Protein AF-A0A959EEF2-F1 (afdb_monomer)

Mean predicted aligned error: 15.17 Å

Radius of gyration: 38.54 Å; Cα contacts (8 Å, |Δi|>4): 456; chains: 1; bounding box: 88×58×121 Å

Structure (mmCIF, N/CA/C/O backbone):
data_AF-A0A959EEF2-F1
#
_entry.id   AF-A0A959EEF2-F1
#
loop_
_atom_site.group_PDB
_atom_site.id
_atom_site.type_symbol
_atom_site.label_atom_id
_atom_site.label_alt_id
_atom_site.label_comp_id
_atom_site.label_asym_id
_atom_site.label_entity_id
_atom_site.label_seq_id
_atom_site.pdbx_PDB_ins_code
_atom_site.Cartn_x
_atom_site.Cartn_y
_atom_site.Cartn_z
_atom_site.occupancy
_atom_site.B_iso_or_equiv
_atom_site.auth_seq_id
_atom_site.auth_comp_id
_atom_site.auth_asym_id
_atom_site.auth_atom_id
_atom_site.pdbx_PDB_model_num
ATOM 1 N N . GLY A 1 1 ? -22.077 -22.371 -50.008 1.00 60.88 1 GLY A N 1
ATOM 2 C CA . GLY A 1 1 ? -22.916 -22.470 -51.221 1.00 60.88 1 GLY A CA 1
ATOM 3 C C . GLY A 1 1 ? -22.152 -22.876 -52.474 1.00 60.88 1 GLY A C 1
ATOM 4 O O . GLY A 1 1 ? -22.797 -23.132 -53.480 1.00 60.88 1 GLY A O 1
ATOM 5 N N . VAL A 1 2 ? -20.815 -22.947 -52.442 1.00 70.88 2 VAL A N 1
ATOM 6 C CA . VAL A 1 2 ? -20.023 -23.569 -53.513 1.00 70.88 2 VAL A CA 1
ATOM 7 C C . VAL A 1 2 ? -20.124 -25.086 -53.351 1.00 70.88 2 VAL A C 1
ATOM 9 O O . VAL A 1 2 ? -19.924 -25.575 -52.243 1.00 70.88 2 VAL A O 1
ATOM 12 N N . ALA A 1 3 ? -20.499 -25.801 -54.414 1.00 76.50 3 ALA A N 1
ATOM 13 C CA . ALA A 1 3 ? -20.701 -27.253 -54.378 1.00 76.50 3 ALA A CA 1
ATOM 14 C C . ALA A 1 3 ? -19.409 -28.039 -54.656 1.00 76.50 3 ALA A C 1
ATOM 16 O O . ALA A 1 3 ? -19.176 -29.060 -54.021 1.00 76.50 3 ALA A O 1
ATOM 17 N N . ALA A 1 4 ? -18.573 -27.555 -55.580 1.00 77.69 4 ALA A N 1
ATOM 18 C CA . ALA A 1 4 ? -17.275 -28.136 -55.911 1.00 77.69 4 ALA A CA 1
ATOM 19 C C . ALA A 1 4 ? -16.373 -27.088 -56.583 1.00 77.69 4 ALA A C 1
ATOM 21 O O . ALA A 1 4 ? -16.867 -26.209 -57.297 1.00 77.69 4 ALA A O 1
ATOM 22 N N . ILE A 1 5 ? -15.061 -27.202 -56.372 1.00 75.44 5 ILE A N 1
ATOM 23 C CA . ILE A 1 5 ? -14.026 -26.472 -57.115 1.00 75.44 5 ILE A CA 1
ATOM 24 C C . ILE A 1 5 ? -13.462 -27.458 -58.137 1.00 75.44 5 ILE A C 1
ATOM 26 O O . ILE A 1 5 ? -12.986 -28.518 -57.751 1.00 75.44 5 ILE A O 1
ATOM 30 N N . HIS A 1 6 ? -13.568 -27.135 -59.426 1.00 75.69 6 HIS A N 1
ATOM 31 C CA . HIS A 1 6 ? -13.198 -28.064 -60.500 1.00 75.69 6 HIS A CA 1
ATOM 32 C C . HIS A 1 6 ? -11.732 -27.921 -60.915 1.00 75.69 6 HIS A C 1
ATOM 34 O O . HIS A 1 6 ? -11.095 -28.910 -61.248 1.00 75.69 6 HIS A O 1
ATOM 40 N N . GLN A 1 7 ? -11.201 -26.698 -60.881 1.00 72.62 7 GLN A N 1
ATOM 41 C CA . GLN A 1 7 ? -9.802 -26.397 -61.158 1.00 72.62 7 GLN A CA 1
ATOM 42 C C . GLN A 1 7 ? -9.355 -25.267 -60.233 1.00 72.62 7 GLN A C 1
ATOM 44 O O . GLN A 1 7 ? -10.076 -24.280 -60.061 1.00 72.62 7 GLN A O 1
ATOM 49 N N . LEU A 1 8 ? -8.174 -25.414 -59.640 1.00 73.56 8 LEU A N 1
ATOM 50 C CA . LEU A 1 8 ? -7.497 -24.353 -58.904 1.00 73.56 8 LEU A CA 1
ATOM 51 C C . LEU A 1 8 ? -6.069 -24.272 -59.422 1.00 73.56 8 LEU A C 1
ATOM 53 O O . LEU A 1 8 ? -5.370 -25.280 -59.463 1.00 73.56 8 LEU A O 1
ATOM 57 N N . ARG A 1 9 ? -5.646 -23.070 -59.806 1.00 74.00 9 ARG A N 1
ATOM 58 C CA . ARG A 1 9 ? -4.276 -22.783 -60.214 1.00 74.00 9 ARG A CA 1
ATOM 59 C C . ARG A 1 9 ? -3.793 -21.562 -59.453 1.00 74.00 9 ARG A C 1
ATOM 61 O O . ARG A 1 9 ? -4.467 -20.534 -59.451 1.00 74.00 9 ARG A O 1
ATOM 68 N N . ILE A 1 10 ? -2.643 -21.683 -58.805 1.00 74.50 10 ILE A N 1
ATOM 69 C CA . ILE A 1 10 ? -2.003 -20.598 -58.066 1.00 74.50 10 ILE A CA 1
ATOM 70 C C . ILE A 1 10 ? -0.621 -20.390 -58.673 1.00 74.50 10 ILE A C 1
ATOM 72 O O . ILE A 1 10 ? 0.160 -21.329 -58.800 1.00 74.50 10 ILE A O 1
ATOM 76 N N . SER A 1 11 ? -0.320 -19.154 -59.049 1.00 72.44 11 SER A N 1
ATOM 77 C CA . SER A 1 11 ? 0.981 -18.754 -59.580 1.00 72.44 11 SER A CA 1
ATOM 78 C C . SER A 1 11 ? 1.457 -17.492 -58.881 1.00 72.44 11 SER A C 1
ATOM 80 O O . SER A 1 11 ? 0.662 -16.594 -58.598 1.00 72.44 11 SER A O 1
ATOM 82 N N . LEU A 1 12 ? 2.760 -17.399 -58.632 1.00 72.25 12 LEU A N 1
ATOM 83 C CA . LEU A 1 12 ? 3.377 -16.161 -58.167 1.00 72.25 12 LEU A CA 1
ATOM 84 C C . LEU A 1 12 ? 3.840 -15.332 -59.373 1.00 72.25 12 LEU A C 1
ATOM 86 O O . LEU A 1 12 ? 4.632 -15.836 -60.172 1.00 72.25 12 LEU A O 1
ATOM 90 N N . PRO A 1 13 ? 3.419 -14.061 -59.499 1.00 68.62 13 PRO A N 1
ATOM 91 C CA . PRO A 1 13 ? 3.919 -13.176 -60.547 1.00 68.62 13 PRO A CA 1
ATOM 92 C C . PRO A 1 13 ? 5.453 -13.093 -60.516 1.00 68.62 13 PRO A C 1
ATOM 94 O O . PRO A 1 13 ? 6.039 -12.742 -59.491 1.00 68.62 13 PRO A O 1
ATOM 97 N N . GLY A 1 14 ? 6.105 -13.433 -61.632 1.00 66.81 14 GLY A N 1
ATOM 98 C CA . GLY A 1 14 ? 7.570 -13.449 -61.748 1.00 66.81 14 GLY A CA 1
ATOM 99 C C . GLY A 1 14 ? 8.267 -14.715 -61.228 1.00 66.81 14 GLY A C 1
ATOM 100 O O . GLY A 1 14 ? 9.494 -14.755 -61.221 1.00 66.81 14 GLY A O 1
ATOM 101 N N . SER A 1 15 ? 7.520 -15.745 -60.817 1.00 66.94 15 SER A N 1
ATOM 102 C CA . SER A 1 15 ? 8.039 -17.081 -60.489 1.00 66.94 15 SER A CA 1
ATOM 103 C C . SER A 1 15 ? 7.581 -18.106 -61.526 1.00 66.94 15 SER A C 1
ATOM 105 O O . SER A 1 15 ? 6.491 -17.992 -62.081 1.00 66.94 15 SER A O 1
ATOM 107 N N . THR A 1 16 ? 8.391 -19.137 -61.763 1.00 65.50 16 THR A N 1
ATOM 108 C CA . THR A 1 16 ? 8.010 -20.307 -62.573 1.00 65.50 16 THR A CA 1
ATOM 109 C C . THR A 1 16 ? 7.205 -21.340 -61.780 1.00 65.50 16 THR A C 1
ATOM 111 O O . THR A 1 16 ? 6.731 -22.311 -62.363 1.00 65.50 16 THR A O 1
ATOM 114 N N . GLN A 1 17 ? 7.033 -21.145 -60.465 1.00 67.19 17 GLN A N 1
ATOM 115 C CA . GLN A 1 17 ? 6.229 -22.031 -59.624 1.00 67.19 17 GLN A CA 1
ATOM 116 C C . GLN A 1 17 ? 4.737 -21.853 -59.916 1.00 67.19 17 GLN A C 1
ATOM 118 O O . GLN A 1 17 ? 4.186 -20.752 -59.806 1.00 67.19 17 GLN A O 1
ATOM 123 N N . VAL A 1 18 ? 4.088 -22.965 -60.241 1.00 66.38 18 VAL A N 1
ATOM 124 C CA . VAL A 1 18 ? 2.646 -23.073 -60.431 1.00 66.38 18 VAL A CA 1
ATOM 125 C C . VAL A 1 18 ? 2.181 -24.261 -59.602 1.00 66.38 18 VAL A C 1
ATOM 127 O O . VAL A 1 18 ? 2.711 -25.353 -59.761 1.00 66.38 18 VAL A O 1
ATOM 130 N N . ALA A 1 19 ? 1.211 -24.036 -58.722 1.00 67.69 19 ALA A N 1
ATOM 131 C CA . ALA A 1 19 ? 0.516 -25.099 -58.006 1.00 67.69 19 ALA A CA 1
ATOM 132 C C . ALA A 1 19 ? -0.848 -25.321 -58.672 1.00 67.69 19 ALA A C 1
ATOM 134 O O . ALA A 1 19 ? -1.581 -24.347 -58.894 1.00 67.69 19 ALA A O 1
ATOM 135 N N . SER A 1 20 ? -1.191 -26.567 -59.009 1.00 66.50 20 SER A N 1
ATOM 136 C CA . SER A 1 20 ? -2.445 -26.900 -59.690 1.00 66.50 20 SER A CA 1
ATOM 137 C C . SER A 1 20 ? -3.093 -28.195 -59.183 1.00 66.50 20 SER A C 1
ATOM 139 O O . SER A 1 20 ? -2.475 -29.000 -58.493 1.00 66.50 20 SER A O 1
ATOM 141 N N . THR A 1 21 ? -4.373 -28.369 -59.518 1.00 63.94 21 THR A N 1
ATOM 142 C CA . THR A 1 21 ? -5.189 -29.559 -59.225 1.00 63.94 21 THR A CA 1
ATOM 143 C C . THR A 1 21 ? -4.923 -30.768 -60.133 1.00 63.94 21 THR A C 1
ATOM 145 O O . THR A 1 21 ? -5.570 -31.796 -59.935 1.00 63.94 21 THR A O 1
ATOM 148 N N . GLU A 1 22 ? -4.081 -30.656 -61.163 1.00 61.12 22 GLU A N 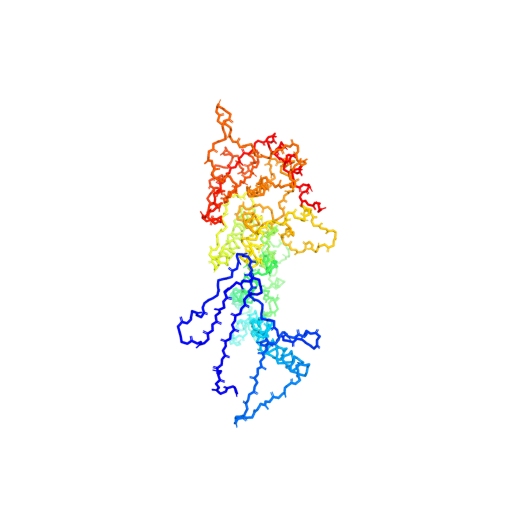1
ATOM 149 C CA . GLU A 1 22 ? -3.890 -31.727 -62.156 1.00 61.12 22 GLU A CA 1
ATOM 150 C C . GLU A 1 22 ? -3.030 -32.877 -61.588 1.00 61.12 22 GLU A C 1
ATOM 152 O O . GLU A 1 22 ? -2.150 -32.662 -60.751 1.00 61.12 22 GLU A O 1
ATOM 157 N N . GLU A 1 23 ? -3.329 -34.126 -61.975 1.00 48.38 23 GLU A N 1
ATOM 158 C CA . GLU A 1 23 ? -2.694 -35.330 -61.414 1.00 48.38 23 GLU A CA 1
ATOM 159 C C . GLU A 1 23 ? -1.160 -35.281 -61.546 1.00 48.38 23 GLU A C 1
ATOM 161 O O . GLU A 1 23 ? -0.615 -35.403 -62.640 1.00 48.38 23 GLU A O 1
ATOM 166 N N . GLY A 1 24 ? -0.463 -35.142 -60.410 1.00 57.06 24 GLY A N 1
ATOM 167 C CA . GLY A 1 24 ? 1.001 -35.209 -60.319 1.00 57.06 24 GLY A CA 1
ATOM 168 C C . GLY A 1 24 ? 1.717 -33.915 -59.910 1.00 57.06 24 GLY A C 1
ATOM 169 O O . GLY A 1 24 ? 2.924 -33.969 -59.680 1.00 57.06 24 GLY A O 1
ATOM 170 N N . GLU A 1 25 ? 1.022 -32.781 -59.764 1.00 58.56 25 GLU A N 1
ATOM 171 C CA . GLU A 1 25 ? 1.642 -31.514 -59.338 1.00 58.56 25 GLU A CA 1
ATOM 172 C C . GLU A 1 25 ? 1.496 -31.235 -57.828 1.00 58.56 25 GLU A C 1
ATOM 174 O O . GLU A 1 25 ? 0.505 -31.588 -57.183 1.00 58.56 25 GLU A O 1
ATOM 179 N N . ALA A 1 26 ? 2.519 -30.603 -57.240 1.00 60.41 26 ALA A N 1
ATOM 180 C CA . ALA A 1 26 ? 2.533 -30.226 -55.828 1.00 60.41 26 ALA A CA 1
ATOM 181 C C . ALA A 1 26 ? 1.641 -28.997 -55.572 1.00 60.41 26 ALA A C 1
ATOM 183 O O . ALA A 1 26 ? 1.705 -27.996 -56.281 1.00 60.41 26 ALA A O 1
ATOM 184 N N . TRP A 1 27 ? 0.846 -29.054 -54.503 1.00 72.75 27 TRP A N 1
ATOM 185 C CA . TRP A 1 27 ? -0.076 -27.990 -54.076 1.00 72.75 27 TRP A CA 1
ATOM 186 C C . TRP A 1 27 ? 0.579 -26.900 -53.216 1.00 72.75 27 TRP A C 1
ATOM 188 O O . TRP A 1 27 ? -0.100 -26.042 -52.650 1.00 72.75 27 TRP A O 1
ATOM 198 N N . GLU A 1 28 ? 1.900 -26.947 -53.092 1.00 71.31 28 GLU A N 1
ATOM 199 C CA . GLU A 1 28 ? 2.688 -26.072 -52.237 1.00 71.31 28 GLU A CA 1
ATOM 200 C C . GLU A 1 28 ? 3.399 -25.015 -53.077 1.00 71.31 28 GLU A C 1
ATOM 202 O O . GLU A 1 28 ? 3.905 -25.292 -54.163 1.00 71.31 28 GLU A O 1
ATOM 207 N N . LEU A 1 29 ? 3.447 -23.789 -52.560 1.00 75.00 29 LEU A N 1
ATOM 208 C CA . LEU A 1 29 ? 4.075 -22.664 -53.236 1.00 75.00 29 LEU A CA 1
ATOM 209 C C . LEU A 1 29 ? 4.989 -21.950 -52.241 1.00 75.00 29 LEU A C 1
ATOM 211 O O . LEU A 1 29 ? 4.533 -21.468 -51.202 1.00 75.00 29 LEU A O 1
ATOM 215 N N . ILE A 1 30 ? 6.289 -21.920 -52.536 1.00 77.56 30 ILE A N 1
ATOM 216 C CA . ILE A 1 30 ? 7.293 -21.356 -51.632 1.00 77.56 30 ILE A CA 1
ATOM 217 C C . ILE A 1 30 ? 7.343 -19.846 -51.852 1.00 77.56 30 ILE A C 1
ATOM 219 O O . ILE A 1 30 ? 7.677 -19.362 -52.937 1.00 77.56 30 ILE A O 1
ATOM 223 N N . LEU A 1 31 ? 6.999 -19.092 -50.809 1.00 79.44 31 LEU A N 1
ATOM 224 C CA . LEU A 1 31 ? 7.049 -17.635 -50.832 1.00 79.44 31 LEU A CA 1
ATOM 225 C C . LEU A 1 31 ? 8.488 -17.137 -50.623 1.00 79.44 31 LEU A C 1
ATOM 227 O O . LEU A 1 31 ? 9.221 -17.723 -49.829 1.00 79.44 31 LEU A O 1
ATOM 231 N N . PRO A 1 32 ? 8.894 -16.035 -51.278 1.00 79.56 32 PRO A N 1
ATOM 232 C CA . PRO A 1 32 ? 10.155 -15.369 -50.965 1.00 79.56 32 PRO A CA 1
ATOM 233 C C . PRO A 1 32 ? 10.188 -14.851 -49.519 1.00 79.56 32 PRO A C 1
ATOM 235 O O . PRO A 1 32 ? 9.172 -14.361 -49.017 1.00 79.56 32 PRO A O 1
ATOM 238 N N . ASP A 1 33 ? 11.365 -14.881 -48.891 1.00 79.81 33 ASP A N 1
ATOM 239 C CA . ASP A 1 33 ? 11.569 -14.390 -47.523 1.00 79.81 33 ASP A CA 1
ATOM 240 C C . ASP A 1 33 ? 11.050 -12.955 -47.330 1.00 79.81 33 ASP A C 1
ATOM 242 O O . ASP A 1 33 ? 11.251 -12.066 -48.162 1.00 79.81 33 ASP A O 1
ATOM 246 N N . GLY A 1 34 ? 10.361 -12.726 -46.208 1.00 80.81 34 GLY A N 1
ATOM 247 C CA . GLY A 1 34 ? 9.812 -11.417 -45.842 1.00 80.81 34 GLY A CA 1
ATOM 248 C C . GLY A 1 34 ? 8.557 -10.993 -46.614 1.00 80.81 34 GLY A C 1
ATOM 249 O O . GLY A 1 34 ? 8.083 -9.874 -46.413 1.00 80.81 34 GLY A O 1
ATOM 250 N N . LYS A 1 35 ? 7.990 -11.851 -47.474 1.00 79.88 35 LYS A N 1
ATOM 251 C CA . LYS A 1 35 ? 6.722 -11.579 -48.167 1.00 79.88 35 LYS A CA 1
ATOM 252 C C . LYS A 1 35 ? 5.561 -12.357 -47.552 1.00 79.88 35 LYS A C 1
ATOM 254 O O . LYS A 1 35 ? 5.672 -13.543 -47.265 1.00 79.88 35 LYS A O 1
ATOM 259 N N . ALA A 1 36 ? 4.420 -11.685 -47.405 1.00 78.56 36 ALA A N 1
ATOM 260 C CA . ALA A 1 36 ? 3.152 -12.306 -47.037 1.00 78.56 36 ALA A CA 1
ATOM 261 C C . ALA A 1 36 ? 2.268 -12.463 -48.287 1.00 78.56 36 ALA A C 1
ATOM 263 O O . ALA A 1 36 ? 2.241 -11.557 -49.127 1.00 78.56 36 ALA A O 1
ATOM 264 N N . PRO A 1 37 ? 1.537 -13.580 -48.433 1.00 77.31 37 PRO A N 1
ATOM 265 C CA . PRO A 1 37 ? 0.639 -13.761 -49.559 1.00 77.31 37 PRO A CA 1
ATOM 266 C C . PRO A 1 37 ? -0.558 -12.818 -49.404 1.00 77.31 37 PRO A C 1
ATOM 268 O O . PRO A 1 37 ? -1.212 -12.786 -48.361 1.00 77.31 37 PRO A O 1
ATOM 271 N N . VAL A 1 38 ? -0.865 -12.061 -50.455 1.00 71.88 38 VAL A N 1
ATOM 272 C CA . VAL A 1 38 ? -2.076 -11.239 -50.529 1.00 71.88 38 VAL A CA 1
ATOM 273 C C . VAL A 1 38 ? -2.922 -11.768 -51.673 1.00 71.88 38 VAL A C 1
ATOM 275 O O . VAL A 1 38 ? -2.475 -11.800 -52.818 1.00 71.88 38 VAL A O 1
ATOM 278 N N . LEU A 1 39 ? -4.148 -12.191 -51.365 1.00 68.75 39 LEU A N 1
ATOM 279 C CA . LEU A 1 39 ? -5.101 -12.594 -52.391 1.00 68.75 39 LEU A CA 1
ATOM 280 C C . LEU A 1 39 ? -5.558 -11.351 -53.160 1.00 68.75 39 LEU A C 1
ATOM 282 O O . LEU A 1 39 ? -6.250 -10.493 -52.609 1.00 68.75 39 LEU A O 1
ATOM 286 N N . ILE A 1 40 ? -5.189 -11.267 -54.435 1.00 66.62 40 ILE A N 1
ATOM 287 C CA . ILE A 1 40 ? -5.683 -10.225 -55.332 1.00 66.62 40 ILE A CA 1
ATOM 288 C C . ILE A 1 40 ? -7.064 -10.658 -55.823 1.00 66.62 40 ILE A C 1
ATOM 290 O O . ILE A 1 40 ? -7.200 -11.642 -56.546 1.00 66.62 40 ILE A O 1
ATOM 294 N N . VAL A 1 41 ? -8.101 -9.929 -55.411 1.00 62.56 41 VAL A N 1
ATOM 295 C CA . VAL A 1 41 ? -9.453 -10.089 -55.962 1.00 62.56 41 VAL A CA 1
ATOM 296 C C . VAL A 1 41 ? -9.582 -9.136 -57.158 1.00 62.56 41 VAL A C 1
ATOM 298 O O . VAL A 1 41 ? -9.162 -7.984 -57.030 1.00 62.56 41 VAL A O 1
ATOM 301 N N . PRO A 1 42 ? -10.137 -9.561 -58.309 1.00 59.97 42 PRO A N 1
ATOM 302 C CA . PRO A 1 42 ? -10.236 -8.704 -59.488 1.00 59.97 42 PRO A CA 1
ATOM 303 C C . PRO A 1 42 ? -11.037 -7.434 -59.179 1.00 59.97 42 PRO A C 1
ATOM 305 O O . PRO A 1 42 ? -12.216 -7.508 -58.832 1.00 59.97 42 PRO A O 1
ATOM 308 N N . GLY A 1 43 ? -10.396 -6.269 -59.281 1.00 54.84 43 GLY A N 1
ATOM 309 C CA . GLY A 1 43 ? -11.058 -4.968 -59.172 1.00 54.84 43 GLY A CA 1
ATOM 310 C C . GLY A 1 43 ? -11.683 -4.531 -60.504 1.00 54.84 43 GLY A C 1
ATOM 311 O O . GLY A 1 43 ? -11.264 -5.008 -61.556 1.00 54.84 43 GLY A O 1
ATOM 312 N N . PRO A 1 44 ? -12.628 -3.573 -60.506 1.00 49.06 44 PRO A N 1
ATOM 313 C CA . PRO A 1 44 ? -13.281 -3.086 -61.728 1.00 49.06 44 PRO A CA 1
ATOM 314 C C . PRO A 1 44 ? -12.329 -2.434 -62.749 1.00 49.06 44 PRO A C 1
ATOM 316 O O . PRO A 1 44 ? -12.711 -2.269 -63.902 1.00 49.06 44 PRO A O 1
ATOM 319 N N . SER A 1 45 ? -11.099 -2.083 -62.350 1.00 45.75 45 SER A N 1
ATOM 320 C CA . SER A 1 45 ? -10.082 -1.469 -63.219 1.00 45.75 45 SER A CA 1
ATOM 321 C C . SER A 1 45 ? -8.864 -2.365 -63.497 1.00 45.75 45 SER A C 1
ATOM 323 O O . SER A 1 45 ? -7.940 -1.926 -64.178 1.00 45.75 45 SER A O 1
ATOM 325 N N . ALA A 1 46 ? -8.830 -3.597 -62.978 1.00 51.34 46 ALA A N 1
ATOM 326 C CA . ALA A 1 46 ? -7.759 -4.548 -63.261 1.00 51.34 46 ALA A CA 1
ATOM 327 C C . ALA A 1 46 ? -8.232 -5.500 -64.365 1.00 51.34 46 ALA A C 1
ATOM 329 O O . ALA A 1 46 ? -9.017 -6.412 -64.111 1.00 51.34 46 ALA A O 1
ATOM 330 N N . ALA A 1 47 ? -7.787 -5.267 -65.602 1.00 50.16 47 ALA A N 1
ATOM 331 C CA . ALA A 1 47 ? -7.966 -6.238 -66.672 1.00 50.16 47 ALA A CA 1
ATOM 332 C C . ALA A 1 47 ? -7.140 -7.483 -66.321 1.00 50.16 47 ALA A C 1
ATOM 334 O O . ALA A 1 47 ? -5.913 -7.446 -66.349 1.00 50.16 47 ALA A O 1
ATOM 335 N N . LEU A 1 48 ? -7.822 -8.555 -65.924 1.00 56.19 48 LEU A N 1
ATOM 336 C CA . LEU A 1 48 ? -7.207 -9.860 -65.709 1.00 56.19 48 LEU A CA 1
ATOM 337 C C . LEU A 1 48 ? -6.622 -10.379 -67.027 1.00 56.19 48 LEU A C 1
ATOM 339 O O . LEU A 1 48 ? -7.251 -10.224 -68.080 1.00 56.19 48 LEU A O 1
ATOM 343 N N . ALA A 1 49 ? -5.453 -11.020 -66.983 1.00 56.31 49 ALA A N 1
ATOM 344 C CA . ALA A 1 49 ? -4.955 -11.739 -68.149 1.00 56.31 49 ALA A CA 1
ATOM 345 C C . ALA A 1 49 ? -5.877 -12.941 -68.476 1.00 56.31 49 ALA A C 1
ATOM 347 O O . ALA A 1 49 ? -6.569 -13.454 -67.590 1.00 56.31 49 ALA A O 1
ATOM 348 N N . PRO A 1 50 ? -5.914 -13.434 -69.730 1.00 51.16 50 PRO A N 1
ATOM 349 C CA . PRO A 1 50 ? -6.675 -14.632 -70.081 1.00 51.16 50 PRO A CA 1
ATOM 350 C C . PRO A 1 50 ? -6.229 -15.828 -69.222 1.00 51.16 50 PRO A C 1
ATOM 352 O O . PRO A 1 50 ? -5.091 -16.276 -69.327 1.00 51.16 50 PRO A O 1
ATOM 355 N N . GLY A 1 51 ? -7.121 -16.333 -68.364 1.00 58.34 51 GLY A N 1
ATOM 356 C CA . GLY A 1 51 ? -6.831 -17.420 -67.415 1.00 58.34 51 GLY A CA 1
ATOM 357 C C . GLY A 1 51 ? -6.662 -16.981 -65.955 1.00 58.34 51 GLY A C 1
ATOM 358 O O . GLY A 1 51 ? -6.629 -17.835 -65.074 1.00 58.34 51 GLY A O 1
ATOM 359 N N . GLU A 1 52 ? -6.628 -15.677 -65.674 1.00 62.31 52 GLU A N 1
ATOM 360 C CA . GLU A 1 52 ? -6.663 -15.131 -64.317 1.00 62.31 52 GLU A CA 1
ATOM 361 C C . GLU A 1 52 ? -8.110 -14.758 -63.957 1.00 62.31 52 GLU A C 1
ATOM 363 O O . GLU A 1 52 ? -8.751 -13.967 -64.641 1.00 62.31 52 GLU A O 1
ATOM 368 N N . GLY A 1 53 ? -8.672 -15.345 -62.898 1.00 65.81 53 GLY A N 1
ATOM 369 C CA . GLY A 1 53 ? -10.021 -15.015 -62.424 1.00 65.81 53 GLY A CA 1
ATOM 370 C C . GLY A 1 53 ? -10.833 -16.223 -61.967 1.00 65.81 53 GLY A C 1
ATOM 371 O O . GLY A 1 53 ? -10.383 -17.363 -62.015 1.00 65.81 53 GLY A O 1
ATOM 372 N N . VAL A 1 54 ? -12.056 -15.965 -61.500 1.00 72.12 54 VAL A N 1
ATOM 373 C CA . VAL A 1 54 ? -12.980 -17.013 -61.045 1.00 72.12 54 VAL A CA 1
ATOM 374 C C . VAL A 1 54 ? -14.058 -17.224 -62.102 1.00 72.12 54 VAL A C 1
ATOM 376 O O . VAL A 1 54 ? -14.870 -16.332 -62.349 1.00 72.12 54 VAL A O 1
ATOM 379 N N . ALA A 1 55 ? -14.090 -18.415 -62.698 1.00 73.00 55 ALA A N 1
ATOM 380 C CA . ALA A 1 55 ? -15.179 -18.852 -63.564 1.00 73.00 55 ALA A CA 1
ATOM 381 C C . ALA A 1 55 ? -16.198 -19.651 -62.744 1.00 73.00 55 ALA A C 1
ATOM 383 O O . ALA A 1 55 ? -15.853 -20.623 -62.073 1.00 73.00 55 ALA A O 1
ATOM 384 N N . LEU A 1 56 ? -17.464 -19.239 -62.788 1.00 74.69 56 LEU A N 1
ATOM 385 C CA . LEU A 1 56 ? -18.546 -19.900 -62.065 1.00 74.69 56 LEU A CA 1
ATOM 386 C C . LEU A 1 56 ? -19.479 -20.586 -63.056 1.00 74.69 56 LEU A C 1
ATOM 388 O O . LEU A 1 56 ? -19.822 -20.020 -64.091 1.00 74.69 56 LEU A O 1
ATOM 392 N N . SER A 1 57 ? -19.931 -21.790 -62.719 1.00 77.62 57 SER A N 1
ATOM 393 C CA . SER A 1 57 ? -20.968 -22.490 -63.470 1.00 77.62 57 SER A CA 1
ATOM 394 C C . SER A 1 57 ? -22.058 -23.004 -62.536 1.00 77.62 57 SER A C 1
ATOM 396 O O . SER A 1 57 ? -21.816 -23.339 -61.374 1.00 77.62 57 SER A O 1
ATOM 398 N N . LYS A 1 58 ? -23.297 -23.050 -63.029 1.00 79.81 58 LYS A N 1
ATOM 399 C CA . LYS A 1 58 ? -24.438 -23.618 -62.301 1.00 79.81 58 LYS A CA 1
ATOM 400 C C . LYS A 1 58 ? -25.177 -24.574 -63.225 1.00 79.81 58 LYS A C 1
ATOM 402 O O . LYS A 1 58 ? -25.715 -24.151 -64.241 1.00 79.81 58 LYS A O 1
ATOM 407 N N . LYS A 1 59 ? -25.205 -25.865 -62.866 1.00 81.69 59 LYS A N 1
ATOM 408 C CA . LYS A 1 59 ? -25.787 -26.946 -63.691 1.00 81.69 59 LYS A CA 1
ATOM 409 C C . LYS A 1 59 ? -25.210 -26.989 -65.121 1.00 81.69 59 LYS A C 1
ATOM 411 O O . LYS A 1 59 ? -25.951 -27.143 -66.081 1.00 81.69 59 LYS A O 1
ATOM 416 N N . GLY A 1 60 ? -23.895 -26.803 -65.253 1.00 75.31 60 GLY A N 1
ATOM 417 C CA . GLY A 1 60 ? -23.192 -26.844 -66.542 1.00 75.31 60 GLY A CA 1
ATOM 418 C C . GLY A 1 60 ? -23.251 -25.557 -67.374 1.00 75.31 60 GLY A C 1
ATOM 419 O O . GLY A 1 60 ? -22.566 -25.478 -68.385 1.00 75.31 60 GLY A O 1
ATOM 420 N N . LEU A 1 61 ? -24.005 -24.534 -66.952 1.00 78.56 61 LEU A N 1
ATOM 421 C CA . LEU A 1 61 ? -24.062 -23.242 -67.646 1.00 78.56 61 LEU A CA 1
ATOM 422 C C . LEU A 1 61 ? -23.091 -22.229 -67.019 1.00 78.56 61 LEU A C 1
ATOM 424 O O . LEU A 1 61 ? -23.086 -22.111 -65.786 1.00 78.56 61 LEU A O 1
ATOM 428 N N . PRO A 1 62 ? -22.300 -21.488 -67.821 1.00 78.75 62 PRO A N 1
ATOM 429 C CA . PRO A 1 62 ? -21.421 -20.438 -67.316 1.00 78.75 62 PRO A CA 1
ATOM 430 C C . PRO A 1 62 ? -22.240 -19.272 -66.749 1.00 78.75 62 PRO A C 1
ATOM 432 O O . PRO A 1 62 ? -23.244 -18.852 -67.324 1.00 78.75 62 PRO A O 1
ATOM 435 N N . VAL A 1 63 ? -21.809 -18.746 -65.604 1.00 78.56 63 VAL A N 1
ATOM 436 C CA . VAL A 1 63 ? -22.430 -17.613 -64.914 1.00 78.56 63 VAL A CA 1
ATOM 437 C C . VAL A 1 63 ? -21.449 -16.448 -64.915 1.00 78.56 63 VAL A C 1
ATOM 439 O O . VAL A 1 63 ? -20.390 -16.517 -64.294 1.00 78.56 63 VAL A O 1
ATOM 442 N N . HIS A 1 64 ? -21.824 -15.358 -65.582 1.00 74.88 64 HIS A N 1
ATOM 443 C CA . HIS A 1 64 ? -21.079 -14.104 -65.523 1.00 74.88 64 HIS A CA 1
ATOM 444 C C . HIS A 1 64 ? -21.486 -13.302 -64.287 1.00 74.88 64 HIS A C 1
ATOM 446 O O . HIS A 1 64 ? -22.672 -13.128 -64.006 1.00 74.88 64 HIS A O 1
ATOM 452 N N . VAL A 1 65 ? -20.493 -12.804 -63.551 1.00 70.75 65 VAL A N 1
ATOM 453 C CA . VAL A 1 65 ? -20.691 -12.019 -62.331 1.00 70.75 65 VAL A CA 1
ATOM 454 C C . VAL A 1 65 ? -20.062 -10.644 -62.505 1.00 70.75 65 VAL A C 1
ATOM 456 O O . VAL A 1 65 ? -18.944 -10.523 -63.000 1.00 70.75 65 VAL A O 1
ATOM 459 N N . SER A 1 66 ? -20.774 -9.602 -62.073 1.00 76.38 66 SER A N 1
ATOM 460 C CA . SER A 1 66 ? -20.197 -8.264 -61.957 1.00 76.38 66 SER A CA 1
ATOM 461 C C . SER A 1 66 ? -19.300 -8.192 -60.718 1.00 76.38 66 SER A C 1
ATOM 463 O O . SER A 1 66 ? -19.759 -8.330 -59.576 1.00 76.38 66 SER A O 1
ATOM 465 N N . TRP A 1 67 ? -18.001 -7.984 -60.939 1.00 73.12 67 TRP A N 1
ATOM 466 C CA . TRP A 1 67 ? -17.006 -7.895 -59.867 1.00 73.12 67 TRP A CA 1
ATOM 467 C C . TRP A 1 67 ? -17.208 -6.671 -58.974 1.00 73.12 67 TRP A C 1
ATOM 469 O O . TRP A 1 67 ? -17.042 -6.785 -57.764 1.00 73.12 67 TRP A O 1
ATOM 479 N N . ALA A 1 68 ? -17.667 -5.545 -59.531 1.00 73.19 68 ALA A N 1
ATOM 480 C CA . ALA A 1 68 ? -17.949 -4.329 -58.767 1.00 73.19 68 ALA A CA 1
ATOM 481 C C . ALA A 1 68 ? -18.994 -4.580 -57.665 1.00 73.19 68 ALA A C 1
ATOM 483 O O . ALA A 1 68 ? -18.728 -4.365 -56.485 1.00 73.19 68 ALA A O 1
ATOM 484 N N . THR A 1 69 ? -20.143 -5.157 -58.030 1.00 78.19 69 THR A N 1
ATOM 485 C CA . THR A 1 69 ? -21.213 -5.475 -57.069 1.00 78.19 69 THR A CA 1
ATOM 486 C C . THR A 1 69 ? -20.812 -6.575 -56.087 1.00 78.19 69 THR A C 1
ATOM 488 O O . THR A 1 69 ? -21.283 -6.612 -54.951 1.00 78.19 69 THR A O 1
ATOM 491 N N . THR A 1 70 ? -19.941 -7.494 -56.512 1.00 79.38 70 THR A N 1
ATOM 492 C CA . THR A 1 70 ? -19.470 -8.600 -55.666 1.00 79.38 70 THR A CA 1
ATOM 493 C C . THR A 1 70 ? -18.500 -8.111 -54.600 1.00 79.38 70 THR A C 1
ATOM 495 O O . THR A 1 70 ? -18.608 -8.529 -53.450 1.00 79.38 70 THR A O 1
ATOM 498 N N . LEU A 1 71 ? -17.593 -7.200 -54.957 1.00 78.38 71 LEU A N 1
ATOM 499 C CA . LEU A 1 71 ? -16.669 -6.566 -54.021 1.00 78.38 71 LEU A CA 1
ATOM 500 C C . LEU A 1 71 ? -17.407 -5.707 -52.995 1.00 78.38 71 LEU A C 1
ATOM 502 O O . LEU A 1 71 ? -17.146 -5.845 -51.804 1.00 78.38 71 LEU A O 1
ATOM 506 N N . GLU A 1 72 ? -18.396 -4.916 -53.419 1.00 82.31 72 GLU A N 1
ATOM 507 C CA . GLU A 1 72 ? -19.248 -4.168 -52.486 1.00 82.31 72 GLU A CA 1
ATOM 508 C C . GLU A 1 72 ? -19.965 -5.097 -51.501 1.00 82.31 72 GLU A C 1
ATOM 510 O O . GLU A 1 72 ? -19.991 -4.844 -50.294 1.00 82.31 72 GLU A O 1
ATOM 515 N N . LYS A 1 73 ? -20.519 -6.212 -51.996 1.00 84.56 73 LYS A N 1
ATOM 516 C CA . LYS A 1 73 ? -21.177 -7.208 -51.144 1.00 84.56 73 LYS A CA 1
ATOM 517 C C . LYS A 1 73 ? -20.189 -7.878 -50.188 1.00 84.56 73 LYS A C 1
ATOM 519 O O . LYS A 1 73 ? -20.530 -8.099 -49.027 1.00 84.56 73 LYS A O 1
ATOM 524 N N . LEU A 1 74 ? -18.981 -8.196 -50.652 1.00 83.12 74 LEU A N 1
ATOM 525 C CA . LEU A 1 74 ? -17.921 -8.777 -49.832 1.00 83.12 74 LEU A CA 1
ATOM 526 C C . LEU A 1 74 ? -17.491 -7.814 -48.723 1.00 83.12 74 LEU A C 1
ATOM 528 O O . LEU A 1 74 ? -17.364 -8.239 -47.579 1.00 83.12 74 LEU A O 1
ATOM 532 N N . ASP A 1 75 ? -17.322 -6.530 -49.027 1.00 82.75 75 ASP A N 1
ATOM 533 C CA . ASP A 1 75 ? -16.972 -5.513 -48.035 1.00 82.75 75 ASP A CA 1
ATOM 534 C C . ASP A 1 75 ? -18.085 -5.314 -47.007 1.00 82.75 75 ASP A C 1
ATOM 536 O O . ASP A 1 75 ? -17.809 -5.215 -45.811 1.00 82.75 75 ASP A O 1
ATOM 540 N N . GLN A 1 76 ? -19.351 -5.323 -47.435 1.00 87.50 76 GLN A N 1
ATOM 541 C CA . GLN A 1 76 ? -20.492 -5.324 -46.516 1.00 87.50 76 GLN A CA 1
ATOM 542 C C . GLN A 1 76 ? -20.473 -6.545 -45.589 1.00 87.50 76 GLN A C 1
ATOM 544 O O . GLN A 1 76 ? -20.667 -6.396 -44.384 1.00 87.50 76 GLN A O 1
ATOM 549 N N . LEU A 1 77 ? -20.211 -7.741 -46.127 1.00 87.19 77 LEU A N 1
ATOM 550 C CA . LEU A 1 77 ? -20.125 -8.969 -45.336 1.00 87.19 77 LEU A CA 1
ATOM 551 C C . LEU A 1 77 ? -18.937 -8.947 -44.373 1.00 87.19 77 LEU A C 1
ATOM 553 O O . LEU A 1 77 ? -19.125 -9.277 -43.210 1.00 87.19 77 LEU A O 1
ATOM 557 N N . LYS A 1 78 ? -17.758 -8.487 -44.806 1.00 83.25 78 LYS A N 1
ATOM 558 C CA . LYS A 1 78 ? -16.581 -8.311 -43.940 1.00 83.25 78 LYS A CA 1
ATOM 559 C C . LYS A 1 78 ? -16.839 -7.306 -42.825 1.00 83.25 78 LYS A C 1
ATOM 561 O O . LYS A 1 78 ? -16.407 -7.529 -41.702 1.00 83.25 78 LYS A O 1
ATOM 566 N N . ARG A 1 79 ? -17.540 -6.201 -43.105 1.00 82.19 79 ARG A N 1
ATOM 567 C CA . ARG A 1 79 ? -17.943 -5.222 -42.079 1.00 82.19 79 ARG A CA 1
ATOM 568 C C . ARG A 1 79 ? -18.922 -5.840 -41.089 1.00 82.19 79 ARG A C 1
ATOM 570 O O . ARG A 1 79 ? -18.691 -5.740 -39.894 1.00 82.19 79 ARG A O 1
ATOM 577 N N . ALA A 1 80 ? -19.955 -6.526 -41.574 1.00 84.31 80 ALA A N 1
ATOM 578 C CA . ALA A 1 80 ? -20.933 -7.199 -40.723 1.00 84.31 80 ALA A CA 1
ATOM 579 C C . ALA A 1 80 ? -20.302 -8.326 -39.889 1.00 84.31 80 ALA A C 1
ATOM 581 O O . ALA A 1 80 ? -20.646 -8.501 -38.725 1.00 84.31 80 ALA A O 1
ATOM 582 N N . GLU A 1 81 ? -19.370 -9.085 -40.464 1.00 80.75 81 GLU A N 1
ATOM 583 C CA . GLU A 1 81 ? -18.608 -10.106 -39.756 1.00 80.75 81 GLU A CA 1
ATOM 584 C C . GLU A 1 81 ? -17.685 -9.470 -38.727 1.00 80.75 81 GLU A C 1
ATOM 586 O O . GLU A 1 81 ? -17.787 -9.842 -37.573 1.00 80.75 81 GLU A O 1
ATOM 591 N N . ASN A 1 82 ? -16.897 -8.452 -39.081 1.00 75.06 82 ASN A N 1
ATOM 592 C CA . ASN A 1 82 ? -16.079 -7.701 -38.126 1.00 75.06 82 ASN A CA 1
ATOM 593 C C . ASN A 1 82 ? -16.908 -7.033 -37.026 1.00 75.06 82 ASN A C 1
ATOM 595 O O . ASN A 1 82 ? -16.395 -6.839 -35.937 1.00 75.06 82 ASN A O 1
ATOM 599 N N . GLU A 1 83 ? -18.162 -6.656 -37.261 1.00 74.12 83 GLU A N 1
ATOM 600 C CA . GLU A 1 83 ? -19.046 -6.179 -36.193 1.00 74.12 83 GLU A CA 1
ATOM 601 C C . GLU A 1 83 ? -19.573 -7.311 -35.305 1.00 74.12 83 GLU A C 1
ATOM 603 O O . GLU A 1 83 ? -19.772 -7.094 -34.113 1.00 74.12 83 GLU A O 1
ATOM 608 N N . ARG A 1 84 ? -19.745 -8.522 -35.849 1.00 70.75 84 ARG A N 1
ATOM 609 C CA . ARG A 1 84 ? -20.108 -9.732 -35.088 1.00 70.75 84 ARG A CA 1
ATOM 610 C C . ARG A 1 84 ? -18.929 -10.341 -34.321 1.00 70.75 84 ARG A C 1
ATOM 612 O O . AR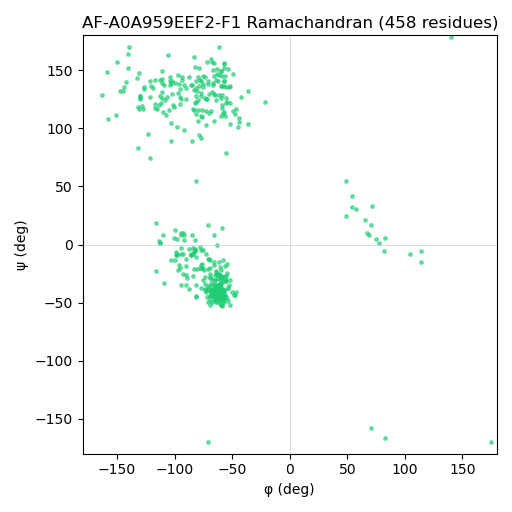G A 1 84 ? -19.136 -10.876 -33.238 1.00 70.75 84 ARG A O 1
ATOM 619 N N . THR A 1 85 ? -17.730 -10.322 -34.906 1.00 63.09 85 THR A N 1
ATOM 620 C CA . THR A 1 85 ? -16.491 -10.934 -34.394 1.00 63.09 85 THR A CA 1
ATOM 621 C C . THR A 1 85 ? -15.569 -9.944 -33.723 1.00 63.09 85 THR A C 1
ATOM 623 O O . THR A 1 85 ? -14.686 -10.387 -32.989 1.00 63.09 85 THR A O 1
ATOM 626 N N . LYS A 1 86 ? -15.780 -8.624 -33.880 1.00 54.28 86 LYS A N 1
ATOM 627 C CA . LYS A 1 86 ? -15.377 -7.695 -32.829 1.00 54.28 86 LYS A CA 1
ATOM 628 C C . LYS A 1 86 ? -15.964 -8.319 -31.577 1.00 54.28 86 LYS A C 1
ATOM 630 O O . LYS A 1 86 ? -17.193 -8.386 -31.481 1.00 54.28 86 LYS A O 1
ATOM 635 N N . PRO A 1 87 ? -15.142 -8.768 -30.612 1.00 50.44 87 PRO A N 1
ATOM 636 C CA . PRO A 1 87 ? -15.684 -8.825 -29.284 1.00 50.44 87 PRO A CA 1
ATOM 637 C C . PRO A 1 87 ? -16.239 -7.418 -29.119 1.00 50.44 87 PRO A C 1
ATOM 639 O O . PRO A 1 87 ? -15.509 -6.435 -29.303 1.00 50.44 87 PRO A O 1
ATOM 642 N N . GLN A 1 88 ? -17.542 -7.288 -28.857 1.00 49.22 88 GLN A N 1
ATOM 643 C CA . GLN A 1 88 ? -17.932 -6.175 -28.026 1.00 49.22 88 GLN A CA 1
ATOM 644 C C . GLN A 1 88 ? -16.879 -6.238 -26.925 1.00 49.22 88 GLN A C 1
ATOM 646 O O . GLN A 1 88 ? -16.853 -7.183 -26.134 1.00 49.22 88 GLN A O 1
ATOM 651 N N . ARG A 1 89 ? -15.952 -5.275 -26.911 1.00 47.09 89 ARG A N 1
ATOM 652 C CA . ARG A 1 89 ? -15.486 -4.748 -25.650 1.00 47.09 89 ARG A CA 1
ATOM 653 C C . ARG A 1 89 ? -16.796 -4.307 -25.005 1.00 47.09 89 ARG A C 1
ATOM 655 O O . ARG A 1 89 ? -17.168 -3.147 -25.076 1.00 47.09 89 ARG A O 1
ATOM 662 N N . GLN A 1 90 ? -17.544 -5.266 -24.447 1.00 49.09 90 GLN A N 1
ATOM 663 C CA . GLN A 1 90 ? -18.114 -5.106 -23.143 1.00 49.09 90 GLN A CA 1
ATOM 664 C C . GLN A 1 90 ? -16.912 -4.554 -22.414 1.00 49.09 90 GLN A C 1
ATOM 666 O O . GLN A 1 90 ? -15.918 -5.271 -22.269 1.00 49.09 90 GLN A O 1
ATOM 671 N N . GLU A 1 91 ? -16.898 -3.235 -22.217 1.00 50.12 91 GLU A N 1
ATOM 672 C CA . GLU A 1 91 ? -16.056 -2.606 -21.217 1.00 50.12 91 GLU A CA 1
ATOM 673 C C . GLU A 1 91 ? -16.074 -3.595 -20.078 1.00 50.12 91 GLU A C 1
ATOM 675 O O . GLU A 1 91 ? -17.158 -3.807 -19.544 1.00 50.12 91 GLU A O 1
ATOM 680 N N . THR A 1 92 ? -14.983 -4.359 -19.924 1.00 51.53 92 THR A N 1
ATOM 681 C CA . THR A 1 92 ? -14.975 -5.655 -19.231 1.00 51.53 92 THR A CA 1
ATOM 682 C C . THR A 1 92 ? -15.793 -5.450 -17.992 1.00 51.53 92 THR A C 1
ATOM 684 O O . THR A 1 92 ? -15.345 -4.643 -17.175 1.00 51.53 92 THR A O 1
ATOM 687 N N . GLY A 1 93 ? -17.023 -5.995 -17.986 1.00 53.88 93 GLY A N 1
ATOM 688 C CA . GLY A 1 93 ? -18.099 -5.455 -17.159 1.00 53.88 93 GLY A CA 1
ATOM 689 C C . GLY A 1 93 ? -17.514 -5.255 -15.789 1.00 53.88 93 GLY A C 1
ATOM 690 O O . GLY A 1 93 ? -17.071 -6.250 -15.210 1.00 53.88 93 GLY A O 1
ATOM 691 N N . GLN A 1 94 ? -17.362 -3.993 -15.350 1.00 56.28 94 GLN A N 1
ATOM 692 C CA . GLN A 1 94 ? -16.885 -3.726 -13.999 1.00 56.28 94 GLN A CA 1
ATOM 693 C C . GLN A 1 94 ? -17.717 -4.656 -13.144 1.00 56.28 94 GLN A C 1
ATOM 695 O O . GLN A 1 94 ? -18.944 -4.583 -13.235 1.00 56.28 94 GLN A O 1
ATOM 700 N N . LEU A 1 95 ? -17.070 -5.616 -12.473 1.00 62.84 95 LEU A N 1
ATOM 701 C CA . LEU A 1 95 ? -17.768 -6.601 -11.661 1.00 62.84 95 LEU A CA 1
ATOM 702 C C . LEU A 1 95 ? -18.671 -5.785 -10.750 1.00 62.84 95 LEU A C 1
ATOM 704 O O . LEU A 1 95 ? -18.184 -5.085 -9.863 1.00 62.84 95 LEU A O 1
ATOM 708 N N . ALA A 1 96 ? -19.962 -5.756 -11.074 1.00 66.81 96 ALA A N 1
ATOM 709 C CA . ALA A 1 96 ? -20.870 -4.811 -10.468 1.00 66.81 96 ALA A CA 1
ATOM 710 C C . ALA A 1 96 ? -21.157 -5.374 -9.087 1.00 66.81 96 ALA A C 1
ATOM 712 O O . ALA A 1 96 ? -22.017 -6.239 -8.907 1.00 66.81 96 ALA A O 1
ATOM 713 N N . PHE A 1 97 ? -20.350 -4.955 -8.117 1.00 73.44 97 PHE A N 1
ATOM 714 C CA . PHE A 1 97 ? -20.570 -5.316 -6.736 1.00 73.44 97 PHE A CA 1
ATOM 715 C C . PHE A 1 97 ? -21.945 -4.787 -6.351 1.00 73.44 97 PHE A C 1
ATOM 717 O O . PHE A 1 97 ? -22.254 -3.609 -6.543 1.00 73.44 97 PHE A O 1
ATOM 724 N N . ARG A 1 98 ? -22.801 -5.670 -5.831 1.00 83.19 98 ARG A N 1
ATOM 725 C CA . ARG A 1 98 ? -24.087 -5.226 -5.299 1.00 83.19 98 ARG A CA 1
ATOM 726 C C . ARG A 1 98 ? -23.800 -4.262 -4.145 1.00 83.19 98 ARG A C 1
ATOM 728 O O . ARG A 1 98 ? -23.022 -4.631 -3.261 1.00 83.19 98 ARG A O 1
ATOM 735 N N . PRO A 1 99 ? -24.394 -3.058 -4.135 1.00 83.88 99 PRO A N 1
ATOM 736 C CA . PRO A 1 99 ? -24.166 -2.116 -3.055 1.00 83.88 99 PRO A CA 1
ATOM 737 C C . PRO A 1 99 ? -24.603 -2.747 -1.730 1.00 83.88 99 PRO A C 1
ATOM 739 O O . PRO A 1 99 ? -25.642 -3.407 -1.642 1.00 83.88 99 PRO A O 1
ATOM 742 N N . GLY A 1 100 ? -23.777 -2.572 -0.701 1.00 86.12 100 GLY A N 1
ATOM 743 C CA . GLY A 1 100 ? -24.107 -3.019 0.646 1.00 86.12 100 GLY A CA 1
ATOM 744 C C . GLY A 1 100 ? -25.266 -2.213 1.239 1.00 86.12 100 GLY A C 1
ATOM 745 O O . GLY A 1 100 ? -25.511 -1.071 0.856 1.00 86.12 100 GLY A O 1
ATOM 746 N N . ARG A 1 101 ? -25.965 -2.797 2.219 1.00 89.56 101 ARG A N 1
ATOM 747 C CA . ARG A 1 101 ? -26.962 -2.089 3.035 1.00 89.56 101 ARG A CA 1
ATOM 748 C C . ARG A 1 101 ? -26.346 -1.713 4.379 1.00 89.56 101 ARG A C 1
ATOM 750 O O . ARG A 1 101 ? -25.997 -2.602 5.155 1.00 89.56 101 ARG A O 1
ATOM 757 N N . GLN A 1 102 ? -26.268 -0.418 4.677 1.00 86.94 102 GLN A N 1
ATOM 758 C CA . GLN A 1 102 ? -25.861 0.065 5.998 1.00 86.94 102 GLN A CA 1
ATOM 759 C C . GLN A 1 102 ? -26.928 -0.300 7.041 1.00 86.94 102 GLN A C 1
ATOM 761 O O . GLN A 1 102 ? -28.121 -0.090 6.820 1.00 86.94 102 GLN A O 1
ATOM 766 N N . ARG A 1 103 ? -26.494 -0.878 8.168 1.00 87.19 103 ARG A N 1
ATOM 767 C CA . ARG A 1 103 ? -27.373 -1.339 9.259 1.00 87.19 103 ARG A CA 1
ATOM 768 C C . ARG A 1 103 ? -27.278 -0.498 10.538 1.00 87.19 103 ARG A C 1
ATOM 770 O O . ARG A 1 103 ? -27.854 -0.907 11.532 1.00 87.19 103 ARG A O 1
ATOM 777 N N . GLN A 1 104 ? -26.571 0.639 10.498 1.00 88.69 104 GLN A N 1
ATOM 778 C CA . GLN A 1 104 ? -26.372 1.546 11.644 1.00 88.69 104 GLN A CA 1
ATOM 779 C C . GLN A 1 104 ? -25.923 0.786 12.904 1.00 88.69 104 GLN A C 1
ATOM 781 O O . GLN A 1 104 ? -26.560 0.837 13.950 1.00 88.69 104 GLN A O 1
ATOM 786 N N . ALA A 1 105 ? -24.836 0.020 12.776 1.00 89.56 105 ALA A N 1
ATOM 787 C CA . ALA A 1 105 ? -24.406 -0.925 13.805 1.00 89.56 105 ALA A CA 1
ATOM 788 C C . ALA A 1 105 ? -23.956 -0.264 15.118 1.00 89.56 105 ALA A C 1
ATOM 790 O O . ALA A 1 105 ? -23.846 -0.969 16.114 1.00 89.56 105 ALA A O 1
ATOM 791 N N . ALA A 1 106 ? -23.698 1.049 15.126 1.00 88.19 106 ALA A N 1
ATOM 792 C CA . ALA A 1 106 ? -23.347 1.779 16.339 1.00 88.19 106 ALA A CA 1
ATOM 793 C C . ALA A 1 106 ? -24.543 2.073 17.249 1.00 88.19 106 ALA A C 1
ATOM 795 O O . ALA A 1 106 ? -24.326 2.351 18.422 1.00 88.19 106 ALA A O 1
ATOM 796 N N . LEU A 1 107 ? -25.787 2.001 16.759 1.00 89.06 107 LEU A N 1
ATOM 797 C CA . LEU A 1 107 ? -26.957 2.295 17.587 1.00 89.06 107 LEU A CA 1
ATOM 798 C C . LEU A 1 107 ? -27.026 1.346 18.791 1.00 89.06 107 LEU A C 1
ATOM 800 O O . LEU A 1 107 ? -27.301 0.156 18.639 1.00 89.06 107 LEU A O 1
ATOM 804 N N . HIS A 1 108 ? -26.797 1.893 19.985 1.00 90.06 108 HIS A N 1
ATOM 805 C CA . HIS A 1 108 ? -26.841 1.173 21.254 1.00 90.06 108 HIS A CA 1
ATOM 806 C C . HIS A 1 108 ? -27.740 1.914 22.238 1.00 90.06 108 HIS A C 1
ATOM 808 O O . HIS A 1 108 ? -27.455 3.048 22.607 1.00 90.06 108 HIS A O 1
ATOM 814 N N . GLN A 1 109 ? -28.805 1.249 22.680 1.00 89.81 109 GLN A N 1
ATOM 815 C CA . GLN A 1 109 ? -29.652 1.737 23.764 1.00 89.81 109 GLN A CA 1
ATOM 816 C C . GLN A 1 109 ? -29.139 1.188 25.090 1.00 89.81 109 GLN A C 1
ATOM 818 O O . GLN A 1 109 ? -28.822 0.001 25.192 1.00 89.81 109 GLN A O 1
ATOM 823 N N . SER A 1 110 ? -29.101 2.038 26.119 1.00 91.25 110 SER A N 1
ATOM 824 C CA . SER A 1 110 ? -28.628 1.628 27.440 1.00 91.25 110 SER A CA 1
ATOM 825 C C . SER A 1 110 ? -29.391 0.407 27.967 1.00 91.25 110 SER A C 1
ATOM 827 O O . SER A 1 110 ? -30.624 0.362 27.947 1.00 91.25 110 SER A O 1
ATOM 829 N N . ILE A 1 111 ? -28.664 -0.564 28.525 1.00 92.81 111 ILE A N 1
ATOM 830 C CA . ILE A 1 111 ? -29.267 -1.747 29.162 1.00 92.81 111 ILE A CA 1
ATOM 831 C C . ILE A 1 111 ? -30.162 -1.369 30.348 1.00 92.81 111 ILE A C 1
ATOM 833 O O . ILE A 1 111 ? -31.028 -2.142 30.746 1.00 92.81 111 ILE A O 1
ATOM 837 N N . GLN A 1 112 ? -29.988 -0.166 30.901 1.00 91.62 112 GLN A N 1
ATOM 838 C CA . GLN A 1 112 ? -30.770 0.357 32.020 1.00 91.62 112 GLN A CA 1
ATOM 839 C C . GLN A 1 112 ? -32.256 0.511 31.676 1.00 91.62 112 GLN A C 1
ATOM 841 O O . GLN A 1 112 ? -33.089 0.414 32.575 1.00 91.62 112 GLN A O 1
ATOM 846 N N . HIS A 1 113 ? -32.593 0.674 30.392 1.00 91.50 113 HIS A N 1
ATOM 847 C CA . HIS A 1 113 ? -33.975 0.690 29.897 1.00 91.50 113 HIS A CA 1
ATOM 848 C C . HIS A 1 113 ? -34.665 -0.676 29.981 1.00 91.50 113 HIS A C 1
ATOM 850 O O . HIS A 1 113 ? -35.888 -0.755 29.962 1.00 91.50 113 HIS A O 1
ATOM 856 N N . GLN A 1 114 ? -33.892 -1.759 30.077 1.00 92.38 114 GLN A N 1
ATOM 857 C CA . GLN A 1 114 ? -34.403 -3.134 30.082 1.00 92.38 114 GLN A CA 1
ATOM 858 C C . GLN A 1 114 ? -34.616 -3.678 31.500 1.00 92.38 114 GLN A C 1
ATOM 860 O O . GLN A 1 114 ? -35.166 -4.767 31.674 1.00 92.38 114 GLN A O 1
ATOM 865 N N . PHE A 1 115 ? -34.174 -2.945 32.526 1.00 93.06 115 PHE A N 1
ATOM 866 C CA . PHE A 1 115 ? -34.373 -3.355 33.910 1.00 93.06 115 PHE A CA 1
ATOM 867 C C . PHE A 1 115 ? -35.811 -3.086 34.363 1.00 93.06 115 PHE A C 1
ATOM 869 O O . PHE A 1 115 ? -36.356 -2.022 34.066 1.00 93.06 115 PHE A O 1
ATOM 876 N N . PRO A 1 116 ? -36.414 -3.995 35.151 1.00 93.75 116 PRO A N 1
ATOM 877 C CA . PRO A 1 116 ? -37.726 -3.755 35.734 1.00 93.75 116 PRO A CA 1
ATOM 878 C C . PRO A 1 116 ? -37.765 -2.462 36.561 1.00 93.75 116 PRO A C 1
ATOM 880 O O . PRO A 1 116 ? -36.812 -2.143 37.280 1.00 93.75 116 PRO A O 1
ATOM 883 N N . GLU A 1 117 ? -38.902 -1.763 36.534 1.00 90.62 117 GLU A N 1
ATOM 884 C CA . GLU A 1 117 ? -39.086 -0.457 37.191 1.00 90.62 117 GLU A CA 1
ATOM 885 C C . GLU A 1 117 ? -38.758 -0.473 38.694 1.00 90.62 117 GLU A C 1
ATOM 887 O O . GLU A 1 117 ? -38.286 0.523 39.239 1.00 90.62 117 GLU A O 1
ATOM 892 N N . ILE A 1 118 ? -38.896 -1.626 39.363 1.00 91.06 118 ILE A N 1
ATOM 893 C CA . ILE A 1 118 ? -38.558 -1.802 40.786 1.00 91.06 118 ILE A CA 1
ATOM 894 C C . ILE A 1 118 ? -37.101 -1.433 41.121 1.00 91.06 118 ILE A C 1
ATOM 896 O O . ILE A 1 118 ? -36.802 -1.033 42.252 1.00 91.06 118 ILE A O 1
ATOM 900 N N . TYR A 1 119 ? -36.182 -1.546 40.156 1.00 91.56 119 TYR A N 1
ATOM 901 C CA . TYR A 1 119 ? -34.779 -1.168 40.330 1.00 91.56 119 TYR A CA 1
ATOM 902 C C . TYR A 1 119 ? -34.560 0.349 40.288 1.00 91.56 119 TYR A C 1
ATOM 904 O O . TYR A 1 119 ? -33.547 0.822 40.800 1.00 91.56 119 TYR A O 1
ATOM 912 N N . GLY A 1 120 ? -35.494 1.118 39.720 1.00 89.00 120 GLY A N 1
ATOM 913 C CA . GLY A 1 120 ? -35.427 2.579 39.661 1.00 89.00 120 GLY A CA 1
ATOM 914 C C . GLY A 1 120 ? -34.285 3.136 38.806 1.00 89.00 120 GLY A C 1
ATOM 915 O O . GLY A 1 120 ? -33.872 4.278 39.011 1.00 89.00 120 GLY A O 1
ATOM 916 N N . VAL A 1 121 ? -33.742 2.333 37.884 1.00 90.94 121 VAL A N 1
ATOM 917 C CA . VAL A 1 121 ? -32.632 2.725 36.995 1.00 90.94 121 VAL A CA 1
ATOM 918 C C . VAL A 1 121 ? -33.091 3.185 35.607 1.00 90.94 121 VAL A C 1
ATOM 920 O O . VAL A 1 121 ? -32.367 3.947 34.974 1.00 90.94 121 VAL A O 1
ATOM 923 N N . GLY A 1 122 ? -34.284 2.792 35.156 1.00 87.06 122 GLY A N 1
ATOM 924 C CA . GLY A 1 122 ? -34.852 3.226 33.873 1.00 87.06 122 GLY A CA 1
ATOM 925 C C . GLY A 1 122 ? -35.288 4.699 33.858 1.00 87.06 122 GLY A C 1
ATOM 926 O O . GLY A 1 122 ? -35.007 5.455 34.792 1.00 87.06 122 GLY A O 1
ATOM 927 N N . GLU A 1 123 ? -35.996 5.111 32.803 1.00 85.75 123 GLU A N 1
ATOM 928 C CA . GLU A 1 123 ? -36.459 6.499 32.614 1.00 85.75 123 GLU A CA 1
ATOM 929 C C . GLU A 1 123 ? -37.416 6.985 33.706 1.00 85.75 123 GLU A C 1
ATOM 931 O O . GLU A 1 123 ? -37.293 8.116 34.171 1.00 85.75 123 GLU A O 1
ATOM 936 N N . VAL A 1 124 ? -38.328 6.115 34.153 1.00 86.94 124 VAL A N 1
ATOM 937 C CA . VAL A 1 124 ? -39.330 6.427 35.188 1.00 86.94 124 VAL A CA 1
ATOM 938 C C . VAL A 1 124 ? -38.672 6.706 36.547 1.00 86.94 124 VAL A C 1
ATOM 940 O O . VAL A 1 124 ? -39.164 7.514 37.332 1.00 86.94 124 VAL A O 1
ATOM 943 N N . GLY A 1 125 ? -37.524 6.077 36.819 1.00 85.62 125 GLY A N 1
ATOM 944 C CA . GLY A 1 125 ? -36.806 6.219 38.083 1.00 85.62 125 GLY A CA 1
ATOM 945 C C . GLY A 1 125 ? -37.515 5.556 39.270 1.00 85.62 125 GLY A C 1
ATOM 946 O O . GLY A 1 125 ? -38.287 4.613 39.116 1.00 85.62 125 GLY A O 1
ATOM 947 N N . LEU A 1 126 ? -37.192 6.007 40.485 1.00 88.00 126 LEU A N 1
ATOM 948 C CA . LEU A 1 126 ? -37.820 5.504 41.711 1.00 88.00 126 LEU A CA 1
ATOM 949 C C . LEU A 1 126 ? -39.175 6.190 41.954 1.00 88.00 126 LEU A C 1
ATOM 951 O O . LEU A 1 126 ? -39.260 7.411 41.799 1.00 88.00 126 LEU A O 1
ATOM 955 N N . PRO A 1 127 ? -40.201 5.455 42.423 1.00 87.50 127 PRO A N 1
ATOM 956 C CA . PRO A 1 127 ? -41.474 6.053 42.807 1.00 87.50 127 PRO A CA 1
ATOM 957 C C . PRO A 1 127 ? -41.290 7.007 43.993 1.00 87.50 127 PRO A C 1
ATOM 959 O O . PRO A 1 127 ? -40.527 6.732 44.923 1.00 87.50 127 PRO A O 1
ATOM 962 N N . TRP A 1 128 ? -42.005 8.130 43.972 1.00 77.94 128 TRP A N 1
ATOM 963 C CA . TRP A 1 128 ? -42.034 9.062 45.096 1.00 77.94 128 TRP A CA 1
ATOM 964 C C . TRP A 1 128 ? -43.107 8.645 46.120 1.00 77.94 128 TRP A C 1
ATOM 966 O O . TRP A 1 128 ? -44.221 8.324 45.703 1.00 77.94 128 TRP A O 1
ATOM 976 N N . PRO A 1 129 ? -42.830 8.689 47.441 1.00 88.94 129 PRO A N 1
ATOM 977 C CA . PRO A 1 129 ? -41.563 9.042 48.089 1.00 88.94 129 PRO A CA 1
ATOM 978 C C . PRO A 1 129 ? -40.592 7.850 48.199 1.00 88.94 129 PRO A C 1
ATOM 980 O O . PRO A 1 129 ? -40.974 6.754 48.603 1.00 88.94 129 PRO A O 1
ATOM 983 N N . ALA A 1 130 ? -39.306 8.085 47.922 1.00 88.25 130 ALA A N 1
ATOM 984 C CA . ALA A 1 130 ? -38.233 7.108 48.125 1.00 88.25 130 ALA A CA 1
ATOM 985 C C . ALA A 1 130 ? -37.284 7.562 49.244 1.00 88.25 130 ALA A C 1
ATOM 987 O O . ALA A 1 130 ? -36.963 8.746 49.354 1.00 88.25 130 ALA A O 1
ATOM 988 N N . SER A 1 131 ? -36.803 6.621 50.064 1.00 92.12 131 SER A N 1
ATOM 989 C CA . SER A 1 131 ? -35.826 6.936 51.111 1.00 92.12 131 SER A CA 1
ATOM 990 C C . SER A 1 131 ? -34.475 7.359 50.510 1.00 92.12 131 SER A C 1
ATOM 992 O O . SER A 1 131 ? -34.093 6.851 49.448 1.00 92.12 131 SER A O 1
ATOM 994 N N . PRO A 1 132 ? -33.694 8.225 51.186 1.00 87.88 132 PRO A N 1
ATOM 995 C CA . PRO A 1 132 ? -32.355 8.606 50.727 1.00 87.88 132 PRO A CA 1
ATOM 996 C C . PRO A 1 132 ? -31.444 7.399 50.459 1.00 87.88 132 PRO A C 1
ATOM 998 O O . PRO A 1 132 ? -30.694 7.380 49.484 1.00 87.88 132 PRO A O 1
ATOM 1001 N N . GLN A 1 133 ? -31.556 6.352 51.282 1.00 89.94 133 GLN A N 1
ATOM 1002 C CA . GLN A 1 133 ? -30.816 5.102 51.119 1.00 89.94 133 GLN A CA 1
ATOM 1003 C C . GLN A 1 133 ? -31.201 4.390 49.818 1.00 89.94 133 GLN A C 1
ATOM 1005 O O . GLN A 1 133 ? -30.323 3.918 49.097 1.00 89.94 133 GLN A O 1
ATOM 1010 N N . ARG A 1 134 ? -32.498 4.345 49.476 1.00 90.75 134 ARG A N 1
ATOM 1011 C CA . ARG A 1 134 ? -32.965 3.712 48.236 1.00 90.75 134 ARG A CA 1
ATOM 1012 C C . ARG A 1 134 ? -32.497 4.478 47.000 1.00 90.75 134 ARG A C 1
ATOM 1014 O O . ARG A 1 134 ? -32.062 3.857 46.033 1.00 90.75 134 ARG A O 1
ATOM 1021 N N . VAL A 1 135 ? -32.519 5.810 47.057 1.00 87.12 135 VAL A N 1
ATOM 1022 C CA . VAL A 1 135 ? -31.979 6.679 45.998 1.00 87.12 135 VAL A CA 1
ATOM 1023 C C . VAL A 1 135 ? -30.482 6.430 45.790 1.00 87.12 135 VAL A C 1
ATOM 1025 O O . VAL A 1 135 ? -30.039 6.290 44.650 1.00 87.12 135 VAL A O 1
ATOM 1028 N N . ALA A 1 136 ? -29.706 6.316 46.871 1.00 86.12 136 ALA A N 1
ATOM 1029 C CA . ALA A 1 136 ? -28.274 6.030 46.792 1.00 86.12 136 ALA A CA 1
ATOM 1030 C C . ALA A 1 136 ? -27.981 4.650 46.173 1.00 86.12 136 ALA A C 1
ATOM 1032 O O . ALA A 1 136 ? -27.135 4.552 45.286 1.00 86.12 136 ALA A O 1
ATOM 1033 N N . GLN A 1 137 ? -28.715 3.607 46.578 1.00 91.00 137 GLN A N 1
ATOM 1034 C CA . GLN A 1 137 ? -28.585 2.259 46.005 1.00 91.00 137 GLN A CA 1
ATOM 1035 C C . GLN A 1 137 ? -28.885 2.239 44.502 1.00 91.00 137 GLN A C 1
ATOM 1037 O O . GLN A 1 137 ? -28.117 1.667 43.730 1.00 91.00 137 GLN A O 1
ATOM 1042 N N . ALA A 1 138 ? -29.971 2.894 44.074 1.00 90.06 138 ALA A N 1
ATOM 1043 C CA . ALA A 1 138 ? -30.327 2.976 42.660 1.00 90.06 138 ALA A CA 1
ATOM 1044 C C . ALA A 1 138 ? -29.238 3.695 41.848 1.00 90.06 138 ALA A C 1
ATOM 1046 O O . ALA A 1 138 ? -28.841 3.208 40.795 1.00 90.06 138 ALA A O 1
ATOM 1047 N N . ARG A 1 139 ? -28.683 4.805 42.360 1.00 85.31 139 ARG A N 1
ATOM 1048 C CA . ARG A 1 139 ? -27.576 5.526 41.704 1.00 85.31 139 ARG A CA 1
ATOM 1049 C C . ARG A 1 139 ? -26.291 4.705 41.620 1.00 85.31 139 ARG A C 1
ATOM 1051 O O . ARG A 1 139 ? -25.651 4.714 40.575 1.00 85.31 139 ARG A O 1
ATOM 1058 N N . GLN A 1 140 ? -25.916 3.989 42.682 1.00 88.44 140 GLN A N 1
ATOM 1059 C CA . GLN A 1 140 ? -24.746 3.102 42.662 1.00 88.44 140 GLN A CA 1
ATOM 1060 C C . GLN A 1 140 ? -24.900 2.004 41.611 1.00 88.44 140 GLN A C 1
ATOM 1062 O O . GLN A 1 140 ? -23.988 1.774 40.819 1.00 88.44 140 GLN A O 1
ATOM 1067 N N . PHE A 1 141 ? -26.071 1.364 41.564 1.00 91.31 141 PHE A N 1
ATOM 1068 C CA . PHE A 1 141 ? -26.349 0.339 40.566 1.00 91.31 141 PHE A CA 1
ATOM 1069 C C . PHE A 1 141 ? -26.349 0.914 39.145 1.00 91.31 141 PHE A C 1
ATOM 1071 O O . PHE A 1 141 ? -25.771 0.330 38.234 1.00 91.31 141 PHE A O 1
ATOM 1078 N N . LYS A 1 142 ? -26.904 2.112 38.968 1.00 88.56 142 LYS A N 1
ATOM 1079 C CA . LYS A 1 142 ? -26.884 2.834 37.697 1.00 88.56 142 LYS A CA 1
ATOM 1080 C C . LYS A 1 142 ? -25.464 3.144 37.211 1.00 88.56 142 LYS A C 1
ATOM 1082 O O . LYS A 1 142 ? -25.140 2.885 36.057 1.00 88.56 142 LYS A O 1
ATOM 1087 N N . ALA A 1 143 ? -24.602 3.643 38.098 1.00 84.00 143 ALA A N 1
ATOM 1088 C CA . ALA A 1 143 ? -23.194 3.898 37.795 1.00 84.00 143 ALA A CA 1
ATOM 1089 C C . ALA A 1 143 ? -22.436 2.607 37.442 1.00 84.00 143 ALA A C 1
ATOM 1091 O O . ALA A 1 143 ? -21.620 2.604 36.524 1.00 84.00 143 ALA A O 1
ATOM 1092 N N . TYR A 1 144 ? -22.741 1.503 38.129 1.00 88.88 144 TYR A N 1
ATOM 1093 C CA . TYR A 1 144 ? -22.204 0.185 37.796 1.00 88.88 144 TYR A CA 1
ATOM 1094 C C . TYR A 1 144 ? -22.612 -0.254 36.380 1.00 88.88 144 TYR A C 1
ATOM 1096 O O . TYR A 1 144 ? -21.751 -0.650 35.600 1.00 88.88 144 TYR A O 1
ATOM 1104 N N . LEU A 1 145 ? -23.893 -0.124 36.014 1.00 91.12 145 LEU A N 1
ATOM 1105 C CA . LEU A 1 145 ? -24.387 -0.475 34.676 1.00 91.12 145 LEU A CA 1
ATOM 1106 C C . LEU A 1 145 ? -23.803 0.418 33.570 1.00 91.12 145 LEU A C 1
ATOM 1108 O O . LEU A 1 145 ? -23.506 -0.079 32.486 1.00 91.12 145 LEU A O 1
ATOM 1112 N N . ALA A 1 146 ? -23.564 1.702 33.854 1.00 84.69 146 ALA A N 1
ATOM 1113 C CA . ALA A 1 146 ? -22.973 2.644 32.902 1.00 84.69 146 ALA A CA 1
ATOM 1114 C C . ALA A 1 146 ? -21.591 2.195 32.378 1.00 84.69 146 ALA A C 1
ATOM 1116 O O . ALA A 1 146 ? -21.262 2.452 31.220 1.00 84.69 146 ALA A O 1
ATOM 1117 N N . LEU A 1 147 ? -20.799 1.483 33.192 1.00 83.25 147 LEU A N 1
ATOM 1118 C CA . LEU A 1 147 ? -19.520 0.900 32.767 1.00 83.25 147 LEU A CA 1
ATOM 1119 C C . LEU A 1 147 ? -19.714 -0.135 31.643 1.00 83.25 147 LEU A C 1
ATOM 1121 O O . LEU A 1 147 ? -18.984 -0.129 30.652 1.00 83.25 147 LEU A O 1
ATOM 1125 N N . PHE A 1 148 ? -20.708 -1.015 31.792 1.00 89.44 148 PHE A N 1
ATOM 1126 C CA . PHE A 1 148 ? -21.026 -2.040 30.796 1.00 89.44 148 PHE A CA 1
ATOM 1127 C C . PHE A 1 148 ? -21.649 -1.428 29.547 1.00 89.44 148 PHE A C 1
ATOM 1129 O O . PHE A 1 148 ? -21.305 -1.835 28.439 1.00 89.44 148 PHE A O 1
ATOM 1136 N N . ASP A 1 149 ? -22.505 -0.419 29.716 1.00 88.94 149 ASP A N 1
ATOM 1137 C CA . ASP A 1 149 ? -23.052 0.345 28.597 1.00 88.94 149 ASP A CA 1
ATOM 1138 C C . ASP A 1 149 ? -21.945 0.961 27.745 1.00 88.94 149 ASP A C 1
ATOM 1140 O O . ASP A 1 149 ? -21.979 0.826 26.527 1.00 88.94 149 ASP A O 1
ATOM 1144 N N . GLN A 1 150 ? -20.923 1.564 28.360 1.00 84.88 150 GLN A N 1
ATOM 1145 C CA . GLN A 1 150 ? -19.800 2.129 27.611 1.00 84.88 150 GLN A CA 1
ATOM 1146 C C . GLN A 1 150 ? -18.977 1.053 26.883 1.00 84.88 150 GLN A C 1
ATOM 1148 O O . GLN A 1 150 ? -18.559 1.268 25.745 1.00 84.88 150 GLN A O 1
ATOM 1153 N N . LEU A 1 151 ? -18.750 -0.114 27.502 1.00 87.00 151 LEU A N 1
ATOM 1154 C CA . LEU A 1 151 ? -18.054 -1.237 26.862 1.00 87.00 151 LEU A CA 1
ATOM 1155 C C . LEU A 1 151 ? -18.801 -1.712 25.605 1.00 87.00 151 LEU A C 1
ATOM 1157 O O . LEU A 1 151 ? -18.192 -1.876 24.546 1.00 87.00 151 LEU A O 1
ATOM 1161 N N . LEU A 1 152 ? -20.117 -1.909 25.720 1.00 91.25 152 LEU A N 1
ATOM 1162 C CA . LEU A 1 152 ? -20.978 -2.315 24.608 1.00 91.25 152 LEU A CA 1
ATOM 1163 C C . LEU A 1 152 ? -21.013 -1.239 23.523 1.00 91.25 152 LEU A C 1
ATOM 1165 O O . LEU A 1 152 ? -20.798 -1.538 22.349 1.00 91.25 152 LEU A O 1
ATOM 1169 N N . ALA A 1 153 ? -21.193 0.019 23.918 1.00 89.12 153 ALA A N 1
ATOM 1170 C CA . ALA A 1 153 ? -21.213 1.153 23.011 1.00 89.12 153 ALA A CA 1
ATOM 1171 C C . ALA A 1 153 ? -19.919 1.258 22.191 1.00 89.12 153 ALA A C 1
ATOM 1173 O O . ALA A 1 153 ? -19.978 1.460 20.977 1.00 89.12 153 ALA A O 1
ATOM 1174 N N . ASN A 1 154 ? -18.761 1.050 22.823 1.00 87.44 154 ASN A N 1
ATOM 1175 C CA . ASN A 1 154 ? -17.466 1.014 22.144 1.00 87.44 154 ASN A CA 1
ATOM 1176 C C . ASN A 1 154 ? -17.358 -0.172 21.177 1.00 87.44 154 ASN A C 1
ATOM 1178 O O . ASN A 1 154 ? -16.868 -0.012 20.062 1.00 87.44 154 ASN A O 1
ATOM 1182 N N . ALA A 1 155 ? -17.834 -1.358 21.565 1.00 90.56 155 ALA A N 1
ATOM 1183 C CA . ALA A 1 155 ? -17.835 -2.529 20.688 1.00 90.56 155 ALA A CA 1
ATOM 1184 C C . ALA A 1 155 ? -18.699 -2.306 19.431 1.00 90.56 155 ALA A C 1
ATOM 1186 O O . ALA A 1 155 ? -18.269 -2.624 18.320 1.00 90.56 155 ALA A O 1
ATOM 1187 N N . PHE A 1 156 ? -19.880 -1.704 19.587 1.00 92.19 156 PHE A N 1
ATOM 1188 C CA . PHE A 1 156 ? -20.771 -1.354 18.478 1.00 92.19 156 PHE A CA 1
ATOM 1189 C C . PHE A 1 156 ? -20.188 -0.260 17.576 1.00 92.19 156 PHE A C 1
ATOM 1191 O O . PHE A 1 156 ? -20.210 -0.395 16.351 1.00 92.19 156 PHE A O 1
ATOM 1198 N N . ALA A 1 157 ? -19.568 0.770 18.157 1.00 89.12 157 ALA A N 1
ATOM 1199 C CA . ALA A 1 157 ? -18.838 1.786 17.399 1.00 89.12 157 ALA A CA 1
ATOM 1200 C C . ALA A 1 157 ? -17.667 1.173 16.607 1.00 89.12 157 ALA A C 1
ATOM 1202 O O . ALA A 1 157 ? -17.465 1.491 15.433 1.00 89.12 157 ALA A O 1
ATOM 1203 N N . GLN A 1 158 ? -16.923 0.238 17.209 1.00 89.88 158 GLN A N 1
ATOM 1204 C CA . GLN A 1 158 ? -15.847 -0.491 16.536 1.00 89.88 158 GLN A CA 1
ATOM 1205 C C . GLN A 1 158 ? -16.373 -1.346 15.377 1.00 89.88 158 GLN A C 1
ATOM 1207 O O . GLN A 1 158 ? -15.729 -1.411 14.328 1.00 89.88 158 GLN A O 1
ATOM 1212 N N . LEU A 1 159 ? -17.533 -1.987 15.550 1.00 92.56 159 LEU A N 1
ATOM 1213 C CA . LEU A 1 159 ? -18.185 -2.777 14.507 1.00 92.56 159 LEU A CA 1
ATOM 1214 C C . LEU A 1 159 ? -18.619 -1.902 13.325 1.00 92.56 159 LEU A C 1
ATOM 1216 O O . LEU A 1 159 ? -18.392 -2.278 12.177 1.00 92.56 159 LEU A O 1
ATOM 1220 N N . GLU A 1 160 ? -19.187 -0.723 13.580 1.00 90.88 160 GLU A N 1
ATOM 1221 C CA . GLU A 1 160 ? -19.513 0.233 12.516 1.00 90.88 160 GLU A CA 1
ATOM 1222 C C . GLU A 1 160 ? -18.249 0.756 11.811 1.00 90.88 160 GLU A C 1
ATOM 1224 O O . GLU A 1 160 ? -18.204 0.864 10.582 1.00 90.88 160 GLU A O 1
ATOM 1229 N N . GLY A 1 161 ? -17.186 1.012 12.575 1.00 88.38 161 GLY A N 1
ATOM 1230 C CA . GLY A 1 161 ? -15.883 1.423 12.060 1.00 88.38 161 GLY A CA 1
ATOM 1231 C C . GLY A 1 161 ? -15.118 0.332 11.302 1.00 88.38 161 GLY A C 1
ATOM 1232 O O . GLY A 1 161 ? -14.159 0.650 10.598 1.00 88.38 161 GLY A O 1
ATOM 1233 N N . ALA A 1 162 ? -15.531 -0.939 11.375 1.00 89.06 162 ALA A N 1
ATOM 1234 C CA . ALA A 1 162 ? -14.814 -2.057 10.759 1.00 89.06 162 ALA A CA 1
ATOM 1235 C C . ALA A 1 162 ? -14.619 -1.875 9.245 1.00 89.06 162 ALA A C 1
ATOM 1237 O O . ALA A 1 162 ? -13.535 -2.136 8.727 1.00 89.06 162 ALA A O 1
ATOM 1238 N N . GLY A 1 163 ? -15.628 -1.350 8.541 1.00 87.44 163 GLY A N 1
ATOM 1239 C CA . GLY A 1 163 ? -15.514 -1.051 7.110 1.00 87.44 163 GLY A CA 1
ATOM 1240 C C . GLY A 1 163 ? -14.428 -0.017 6.796 1.00 87.44 163 GLY A C 1
ATOM 1241 O O . GLY A 1 163 ? -13.750 -0.132 5.779 1.00 87.44 163 GLY A O 1
ATOM 1242 N N . LYS A 1 164 ? -14.211 0.954 7.693 1.00 86.88 164 LYS A N 1
ATOM 1243 C CA . LYS A 1 164 ? -13.146 1.958 7.559 1.00 86.88 164 LYS A CA 1
ATOM 1244 C C . LYS A 1 164 ? -11.765 1.355 7.830 1.00 86.88 164 LYS A C 1
ATOM 1246 O O . LYS A 1 164 ? -10.825 1.685 7.121 1.00 86.88 164 LYS A O 1
ATOM 1251 N N . LEU A 1 165 ? -11.653 0.443 8.803 1.00 86.12 165 LEU A N 1
ATOM 1252 C CA . LEU A 1 165 ? -10.393 -0.245 9.134 1.00 86.12 165 LEU A CA 1
ATOM 1253 C C . LEU A 1 165 ? -9.898 -1.143 8.002 1.00 86.12 165 LEU A C 1
ATOM 1255 O O . LEU A 1 165 ? -8.709 -1.177 7.715 1.00 86.12 165 LEU A O 1
ATOM 1259 N N . PHE A 1 166 ? -10.804 -1.882 7.366 1.00 86.44 166 PHE A N 1
ATOM 1260 C CA . PHE A 1 166 ? -10.454 -2.808 6.286 1.00 86.44 166 PHE A CA 1
ATOM 1261 C C . PHE A 1 166 ? -10.549 -2.178 4.891 1.00 86.44 166 PHE A C 1
ATOM 1263 O O . PHE A 1 166 ? -10.468 -2.891 3.889 1.00 86.44 166 PHE A O 1
ATOM 1270 N N . SER A 1 167 ? -10.730 -0.860 4.810 1.00 85.50 167 SER A N 1
ATOM 1271 C CA . SER A 1 167 ? -10.729 -0.147 3.538 1.00 85.50 167 SER A CA 1
ATOM 1272 C C . SER A 1 167 ? -9.320 -0.102 2.949 1.0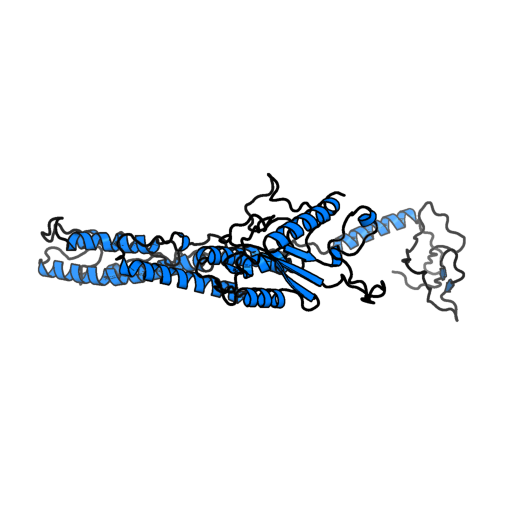0 85.50 167 SER A C 1
ATOM 1274 O O . SER A 1 167 ? -8.346 0.149 3.653 1.00 85.50 167 SER A O 1
ATOM 1276 N N . LEU A 1 168 ? -9.225 -0.316 1.637 1.00 73.50 168 LEU A N 1
ATOM 1277 C CA . LEU A 1 168 ? -7.971 -0.211 0.886 1.00 73.50 168 LEU A CA 1
ATOM 1278 C C . LEU A 1 168 ? -7.668 1.225 0.434 1.00 73.50 168 LEU A C 1
ATOM 1280 O O . LEU A 1 168 ? -6.582 1.464 -0.080 1.00 73.50 168 LEU A O 1
ATOM 1284 N N . MET A 1 169 ? -8.616 2.155 0.605 1.00 68.94 169 MET A N 1
ATOM 1285 C CA . MET A 1 169 ? -8.496 3.546 0.156 1.00 68.94 169 MET A CA 1
ATOM 1286 C C . MET A 1 169 ? -7.566 4.365 1.070 1.00 68.94 169 MET A C 1
ATOM 1288 O O . MET A 1 169 ? -7.647 4.276 2.297 1.00 68.94 169 MET A O 1
ATOM 1292 N N . ALA A 1 170 ? -6.711 5.200 0.477 1.00 59.69 170 ALA A N 1
ATOM 1293 C CA . ALA A 1 170 ? -5.814 6.119 1.178 1.00 59.69 170 ALA A CA 1
ATOM 1294 C C . ALA A 1 170 ? -6.629 7.070 2.053 1.00 59.69 170 ALA A C 1
ATOM 1296 O O . ALA A 1 170 ? -7.673 7.569 1.631 1.00 59.69 170 ALA A O 1
ATOM 1297 N N . GLY A 1 171 ? -6.169 7.302 3.283 1.00 61.22 171 GLY A N 1
ATOM 1298 C CA . GLY A 1 171 ? -6.866 8.182 4.222 1.00 61.22 171 GLY A CA 1
ATOM 1299 C C . GLY A 1 171 ? -8.226 7.663 4.712 1.00 61.22 171 GLY A C 1
ATOM 1300 O O . GLY A 1 171 ? -8.945 8.408 5.372 1.00 61.22 171 GLY A O 1
ATOM 1301 N N . ALA A 1 172 ? -8.601 6.403 4.440 1.00 58.28 172 ALA A N 1
ATOM 1302 C CA . ALA A 1 172 ? -9.900 5.865 4.860 1.00 58.28 172 ALA A CA 1
ATOM 1303 C C . ALA A 1 172 ? -10.106 5.885 6.386 1.00 58.28 172 ALA A C 1
ATOM 1305 O O . ALA A 1 172 ? -11.228 6.084 6.860 1.00 58.28 172 ALA A O 1
ATOM 1306 N N . SER A 1 173 ? -9.036 5.704 7.167 1.00 61.94 173 SER A N 1
ATOM 1307 C CA . SER A 1 173 ? -9.035 6.071 8.581 1.00 61.94 173 SER A CA 1
ATOM 1308 C C . SER A 1 173 ? -7.628 6.169 9.157 1.00 61.94 173 SER A C 1
ATOM 1310 O O . SER A 1 173 ? -6.831 5.230 9.096 1.00 61.94 173 SER A O 1
ATOM 1312 N N . GLU A 1 174 ? -7.332 7.285 9.810 1.00 70.31 174 GLU A N 1
ATOM 1313 C CA . GLU A 1 174 ? -6.147 7.393 10.664 1.00 70.31 174 GLU A CA 1
ATOM 1314 C C . GLU A 1 174 ? -6.396 6.849 12.084 1.00 70.31 174 GLU A C 1
ATOM 1316 O O . GLU A 1 174 ? -5.463 6.664 12.868 1.00 70.31 174 GLU A O 1
ATOM 1321 N N . LYS A 1 175 ? -7.660 6.523 12.387 1.00 76.69 175 LYS A N 1
ATOM 1322 C CA . LYS A 1 175 ? -8.128 5.986 13.665 1.00 76.69 175 LYS A CA 1
ATOM 1323 C C . LYS A 1 175 ? -8.158 4.462 13.640 1.00 76.69 175 LYS A C 1
ATOM 1325 O O . LYS A 1 175 ? -8.492 3.843 12.632 1.00 76.69 175 LYS A O 1
ATOM 1330 N N . VAL A 1 176 ? -7.830 3.857 14.778 1.00 81.25 176 VAL A N 1
ATOM 1331 C CA . VAL A 1 176 ? -7.772 2.391 14.936 1.00 81.25 176 VAL A CA 1
ATOM 1332 C C . VAL A 1 176 ? -8.804 1.880 15.953 1.00 81.25 176 VAL A C 1
ATOM 1334 O O . VAL A 1 176 ? -9.238 0.721 15.894 1.00 81.25 176 VAL A O 1
ATOM 1337 N N . TYR A 1 177 ? -9.236 2.770 16.845 1.00 83.56 177 TYR A N 1
ATOM 1338 C CA . TYR A 1 177 ? -10.307 2.564 17.808 1.00 83.56 177 TYR A CA 1
ATOM 1339 C C . TYR A 1 177 ? -11.456 3.529 17.529 1.00 83.56 177 TYR A C 1
ATOM 1341 O O . TYR A 1 177 ? -11.232 4.693 17.197 1.00 83.56 177 TYR A O 1
ATOM 1349 N N . PHE A 1 178 ? -12.680 3.039 17.691 1.00 84.75 178 PHE A N 1
ATOM 1350 C CA . PHE A 1 178 ? -13.904 3.823 17.609 1.00 84.75 178 PHE A CA 1
ATOM 1351 C C . PHE A 1 178 ? -14.663 3.699 18.927 1.00 84.75 178 PHE A C 1
ATOM 1353 O O . PHE A 1 178 ? -14.709 2.630 19.534 1.00 84.75 178 PHE A O 1
ATOM 1360 N N . SER A 1 179 ? -15.254 4.803 19.366 1.00 83.38 179 SER A N 1
ATOM 1361 C CA . SER A 1 179 ? -16.128 4.863 20.534 1.00 83.38 179 SER A CA 1
ATOM 1362 C C . SER A 1 179 ? -17.303 5.782 20.236 1.00 83.38 179 SER A C 1
ATOM 1364 O O . SER A 1 179 ? -17.318 6.481 19.219 1.00 83.38 179 SER A O 1
ATOM 1366 N N . GLN A 1 180 ? -18.281 5.769 21.132 1.00 81.12 180 GLN A N 1
ATOM 1367 C CA . GLN A 1 180 ? -19.392 6.705 21.122 1.00 81.12 180 GLN A CA 1
ATOM 1368 C C . GLN A 1 180 ? -19.724 7.133 22.552 1.00 81.12 180 GLN A C 1
ATOM 1370 O O . GLN A 1 180 ? -19.495 6.388 23.510 1.00 81.12 180 GLN A O 1
ATOM 1375 N N . SER A 1 181 ? -20.257 8.343 22.692 1.00 80.75 181 SER A N 1
ATOM 1376 C CA . SER A 1 181 ? -20.656 8.887 23.987 1.00 80.75 181 SER A CA 1
ATOM 1377 C C . SER A 1 181 ? -22.018 8.348 24.410 1.00 80.75 181 SER A C 1
ATOM 1379 O O . SER A 1 181 ? -22.980 8.420 23.651 1.00 80.75 181 SER A O 1
ATOM 1381 N N . MET A 1 182 ? -22.112 7.879 25.655 1.00 80.12 182 MET A N 1
ATOM 1382 C CA . MET A 1 182 ? -23.359 7.387 26.256 1.00 80.12 182 MET A CA 1
ATOM 1383 C C . MET A 1 182 ? -24.112 8.446 27.074 1.00 80.12 182 MET A C 1
ATOM 1385 O O . MET A 1 182 ? -25.089 8.126 27.751 1.00 80.12 182 MET A O 1
ATOM 1389 N N . ARG A 1 183 ? -23.681 9.717 27.026 1.00 77.25 183 ARG A N 1
ATOM 1390 C CA . ARG A 1 183 ? -24.242 10.805 27.849 1.00 77.25 183 ARG A CA 1
ATOM 1391 C C . ARG A 1 183 ? -25.748 10.996 27.652 1.00 77.25 183 ARG A C 1
ATOM 1393 O O . ARG A 1 183 ? -26.455 11.235 28.626 1.00 77.25 183 ARG A O 1
ATOM 1400 N N . ASN A 1 184 ? -26.218 10.888 26.411 1.00 80.50 184 ASN A N 1
ATOM 1401 C CA . ASN A 1 184 ? -27.625 11.107 26.064 1.00 80.50 184 ASN A CA 1
ATOM 1402 C C . ASN A 1 184 ? -28.469 9.825 26.130 1.00 80.50 184 ASN A C 1
ATOM 1404 O O . ASN A 1 184 ? -29.687 9.910 26.220 1.00 80.50 184 ASN A O 1
ATOM 1408 N N . GLU A 1 185 ? -27.829 8.655 26.102 1.00 84.44 185 GLU A N 1
ATOM 1409 C CA . GLU A 1 185 ? -28.503 7.350 26.045 1.00 84.44 185 GLU A CA 1
ATOM 1410 C C . GLU A 1 185 ? -28.804 6.776 27.436 1.00 84.44 185 GLU A C 1
ATOM 1412 O O . GLU A 1 185 ? -29.734 5.985 27.608 1.00 84.44 185 GLU A O 1
ATOM 1417 N N . ILE A 1 186 ? -28.015 7.155 28.447 1.00 84.88 186 ILE A N 1
ATOM 1418 C CA . ILE A 1 186 ? -28.215 6.707 29.826 1.00 84.88 186 ILE A CA 1
ATOM 1419 C C . ILE A 1 186 ? -29.312 7.565 30.494 1.00 84.88 186 ILE A C 1
ATOM 1421 O O . ILE A 1 186 ? -29.150 8.785 30.615 1.00 84.88 186 ILE A O 1
ATOM 1425 N N . PRO A 1 187 ? -30.407 6.963 31.006 1.00 82.69 187 PRO A N 1
ATOM 1426 C CA . PRO A 1 187 ? -31.493 7.719 31.620 1.00 82.69 187 PRO A CA 1
ATOM 1427 C C . PRO A 1 187 ? -31.004 8.559 32.795 1.00 82.69 187 PRO A C 1
ATOM 1429 O O . PRO A 1 187 ? -30.370 8.048 33.720 1.00 82.69 187 PRO A O 1
ATOM 1432 N N . GLY A 1 188 ? -31.327 9.852 32.818 1.00 75.06 188 GLY A N 1
ATOM 1433 C CA . GLY A 1 188 ? -30.939 10.731 33.922 1.00 75.06 188 GLY A CA 1
ATOM 1434 C C . GLY A 1 188 ? -29.435 10.707 34.210 1.00 75.06 188 GLY A C 1
ATOM 1435 O O . GLY A 1 188 ? -29.048 10.842 35.371 1.00 75.06 188 GLY A O 1
ATOM 1436 N N . PHE A 1 189 ? -28.601 10.511 33.182 1.00 76.94 189 PHE A N 1
ATOM 1437 C CA . PHE A 1 189 ? -27.144 10.478 33.294 1.00 76.94 189 PHE A CA 1
ATOM 1438 C C . PHE A 1 189 ? -26.600 11.693 34.049 1.00 76.94 189 PHE A C 1
ATOM 1440 O O . PHE A 1 189 ? -25.777 11.553 34.950 1.00 76.94 189 PHE A O 1
ATOM 1447 N N . GLU A 1 190 ? -27.170 12.870 33.779 1.00 72.25 190 GLU A N 1
ATOM 1448 C CA . GLU A 1 190 ? -26.866 14.109 34.491 1.00 72.25 190 GLU A CA 1
ATOM 1449 C C . GLU A 1 190 ? -26.982 13.962 36.013 1.00 72.25 190 GLU A C 1
ATOM 1451 O O . GLU A 1 190 ? -26.228 14.589 36.724 1.00 72.25 190 GLU A O 1
ATOM 1456 N N . SER A 1 191 ? -27.845 13.104 36.560 1.00 69.56 191 SER A N 1
ATOM 1457 C CA . SER A 1 191 ? -27.953 12.886 38.014 1.00 69.56 191 SER A CA 1
ATOM 1458 C C . SER A 1 191 ? -26.833 12.029 38.623 1.00 69.56 191 SER A C 1
ATOM 1460 O O . SER A 1 191 ? -26.651 12.046 39.840 1.00 69.56 191 SER A O 1
ATOM 1462 N N . LEU A 1 192 ? -26.088 11.285 37.797 1.00 70.69 192 LEU A N 1
ATOM 1463 C CA . LEU A 1 192 ? -24.897 10.534 38.211 1.00 70.69 192 LEU A CA 1
ATOM 1464 C C . LEU A 1 192 ? -23.670 11.436 38.287 1.00 70.69 192 LEU A C 1
ATOM 1466 O O . LEU A 1 192 ? -22.820 11.249 39.153 1.00 70.69 192 LEU A O 1
ATOM 1470 N N . ILE A 1 193 ? -23.606 12.417 37.387 1.00 66.00 193 ILE A N 1
ATOM 1471 C CA . ILE A 1 193 ? -22.531 13.410 37.307 1.00 66.00 193 ILE A CA 1
ATOM 1472 C C . ILE A 1 193 ? -22.868 14.717 38.041 1.00 66.00 193 ILE A C 1
ATOM 1474 O O . ILE A 1 193 ? -21.941 15.427 38.416 1.00 66.00 193 ILE A O 1
ATOM 1478 N N . ARG A 1 194 ? -24.145 15.042 38.314 1.00 54.38 194 ARG A N 1
ATOM 1479 C CA . ARG A 1 194 ? -24.569 16.217 39.101 1.00 54.38 194 ARG A CA 1
ATOM 1480 C C . ARG A 1 194 ? -24.338 15.963 40.582 1.00 54.38 194 ARG A C 1
ATOM 1482 O O . ARG A 1 194 ? -25.023 15.199 41.258 1.00 54.38 194 ARG A O 1
ATOM 1489 N N . TRP A 1 195 ? -23.358 16.691 41.071 1.00 47.81 195 TRP A N 1
ATOM 1490 C CA . TRP A 1 195 ? -22.689 16.547 42.353 1.00 47.81 195 TRP A CA 1
ATOM 1491 C C . TRP A 1 195 ? -23.207 17.524 43.420 1.00 47.81 195 TRP A C 1
ATOM 1493 O O . TRP A 1 195 ? -22.902 17.354 44.599 1.00 47.81 195 TRP A O 1
ATOM 1503 N N . GLU A 1 196 ? -24.044 18.501 43.045 1.00 46.03 196 GLU A N 1
ATOM 1504 C CA . GLU A 1 196 ? -24.735 19.413 43.976 1.00 46.03 196 GLU A CA 1
ATOM 1505 C C . GLU A 1 196 ? -25.559 18.638 45.020 1.00 46.03 196 GLU A C 1
ATOM 1507 O O . GLU A 1 196 ? -25.653 19.043 46.176 1.00 46.03 196 GLU A O 1
ATOM 1512 N N . ALA A 1 197 ? -26.065 17.456 44.650 1.00 43.94 197 ALA A N 1
ATOM 1513 C CA . ALA A 1 197 ? -26.787 16.548 45.541 1.00 43.94 197 ALA A CA 1
ATOM 1514 C C . ALA A 1 197 ? -25.897 15.820 46.576 1.00 43.94 197 ALA A C 1
ATOM 1516 O O . ALA A 1 197 ? -26.433 15.145 47.453 1.00 43.94 197 ALA A O 1
ATOM 1517 N N . PHE A 1 198 ? -24.566 15.926 46.476 1.00 45.84 198 PHE A N 1
ATOM 1518 C CA . PHE A 1 198 ? -23.595 15.275 47.368 1.00 45.84 198 PHE A CA 1
ATOM 1519 C C . PHE A 1 198 ? -22.801 16.268 48.239 1.00 45.84 198 PHE A C 1
ATOM 1521 O O . PHE A 1 198 ? -21.941 15.842 49.005 1.00 45.84 198 PHE A O 1
ATOM 1528 N N . GLY A 1 199 ? -23.059 17.580 48.143 1.00 44.81 199 GLY A N 1
ATOM 1529 C CA . GLY A 1 199 ? -22.387 18.604 48.962 1.00 44.81 199 GLY A CA 1
ATOM 1530 C C . GLY A 1 199 ? -20.894 18.814 48.657 1.00 44.81 199 GLY A C 1
ATOM 1531 O O . GLY A 1 199 ? -20.210 19.544 49.374 1.00 44.81 199 GLY A O 1
ATOM 1532 N N . LEU A 1 200 ? -20.374 18.197 47.594 1.00 47.50 200 LEU A N 1
ATOM 1533 C CA . LEU A 1 200 ? -18.968 18.273 47.199 1.00 47.50 200 LEU A CA 1
ATOM 1534 C C . LEU A 1 200 ? -18.732 19.523 46.351 1.00 47.50 200 LEU A C 1
ATOM 1536 O O . LEU A 1 200 ? -18.856 19.464 45.143 1.00 47.50 200 LEU A O 1
ATOM 1540 N N . THR A 1 201 ? -18.420 20.671 46.957 1.00 44.81 201 THR A N 1
ATOM 1541 C CA . THR A 1 201 ? -18.118 21.909 46.201 1.00 44.81 201 THR A CA 1
ATOM 1542 C C . THR A 1 201 ? -17.016 21.694 45.148 1.00 44.81 201 THR A C 1
ATOM 1544 O O . THR A 1 201 ? -16.116 20.881 45.357 1.00 44.81 201 THR A O 1
ATOM 1547 N N . GLY A 1 202 ? -17.041 22.457 44.043 1.00 46.28 202 GLY A N 1
ATOM 1548 C CA . GLY A 1 202 ? -16.149 22.331 42.871 1.00 46.28 202 GLY A CA 1
ATOM 1549 C C . GLY A 1 202 ? -14.628 22.461 43.102 1.00 46.28 202 GLY A C 1
ATOM 1550 O O . GLY A 1 202 ? -13.871 22.630 42.149 1.00 46.28 202 GLY A O 1
ATOM 1551 N N . ARG A 1 203 ? -14.170 22.396 44.356 1.00 48.81 203 ARG A N 1
ATOM 1552 C CA . ARG A 1 203 ? -12.769 22.308 44.783 1.00 48.81 203 ARG A CA 1
ATOM 1553 C C . ARG A 1 203 ? -12.304 20.878 45.102 1.00 48.81 203 ARG A C 1
ATOM 1555 O O . ARG A 1 203 ? -11.110 20.703 45.322 1.00 48.81 203 ARG A O 1
ATOM 1562 N N . ASP A 1 204 ? -13.184 19.872 45.138 1.00 50.91 204 ASP A N 1
ATOM 1563 C CA . ASP A 1 204 ? -12.782 18.487 45.439 1.00 50.91 204 ASP A CA 1
ATOM 1564 C C . ASP A 1 204 ? -12.008 17.849 44.252 1.00 50.91 204 ASP A C 1
ATOM 1566 O O . ASP A 1 204 ? -12.520 17.813 43.130 1.00 50.91 204 ASP A O 1
ATOM 1570 N N . PRO A 1 205 ? -10.782 17.323 44.437 1.00 51.38 205 PRO A N 1
ATOM 1571 C CA . PRO A 1 205 ? -10.014 16.668 43.373 1.00 51.38 205 PRO A CA 1
ATOM 1572 C C . PRO A 1 205 ? -10.750 15.506 42.692 1.00 51.38 205 PRO A C 1
ATOM 1574 O O . PRO A 1 205 ? -10.564 15.282 41.495 1.00 51.38 205 PRO A O 1
ATOM 1577 N N . LYS A 1 206 ? -11.619 14.793 43.424 1.00 47.66 206 LYS A N 1
ATOM 1578 C CA . LYS A 1 206 ? -12.429 13.695 42.869 1.00 47.66 206 LYS A CA 1
ATOM 1579 C C . LYS A 1 206 ? -13.502 14.201 41.899 1.00 47.66 206 LYS A C 1
ATOM 1581 O O . LYS A 1 206 ? -13.865 13.488 40.969 1.00 47.66 206 LYS A O 1
ATOM 1586 N N . PHE A 1 207 ? -13.968 15.442 42.076 1.00 50.09 207 PHE A N 1
ATOM 1587 C CA . PHE A 1 207 ? -14.983 16.078 41.233 1.00 50.09 207 PHE A CA 1
ATOM 1588 C C . PHE A 1 207 ? -14.465 16.368 39.814 1.00 50.09 207 PHE A C 1
ATOM 1590 O O . PHE A 1 207 ? -15.146 16.053 38.839 1.00 50.09 207 PHE A O 1
ATOM 1597 N N . LYS A 1 208 ? -13.227 16.869 39.675 1.00 49.53 208 LYS A N 1
ATOM 1598 C CA . LYS A 1 208 ? -12.609 17.041 38.349 1.00 49.53 208 LYS A CA 1
ATOM 1599 C C . LYS A 1 208 ? -12.479 15.713 37.602 1.00 49.53 208 LYS A C 1
ATOM 1601 O O . LYS A 1 208 ? -12.657 15.704 36.400 1.00 49.53 208 LYS A O 1
ATOM 1606 N N . GLN A 1 209 ? -12.223 14.596 38.284 1.00 48.97 209 GLN A N 1
ATOM 1607 C CA . GLN A 1 209 ? -11.903 13.310 37.645 1.00 48.97 209 GLN A CA 1
ATOM 1608 C C . GLN A 1 209 ? -13.076 12.648 36.889 1.00 48.97 209 GLN A C 1
ATOM 1610 O O . GLN A 1 209 ? -12.823 11.939 35.918 1.00 48.97 209 GLN A O 1
ATOM 1615 N N . ALA A 1 210 ? -14.337 12.872 37.285 1.00 47.53 210 ALA A N 1
ATOM 1616 C CA . ALA A 1 210 ? -15.498 12.171 36.712 1.00 47.53 210 ALA A CA 1
ATOM 1617 C C . ALA A 1 210 ? -15.999 12.751 35.372 1.00 47.53 210 ALA A C 1
ATOM 1619 O O . ALA A 1 210 ? -16.242 11.989 34.441 1.00 47.53 210 ALA A O 1
ATOM 1620 N N . ILE A 1 211 ? -16.119 14.082 35.252 1.00 53.34 211 ILE A N 1
ATOM 1621 C CA . ILE A 1 211 ? -16.426 14.762 33.969 1.00 53.34 211 ILE A CA 1
ATOM 1622 C C . ILE A 1 211 ? -15.292 14.509 32.977 1.00 53.34 211 ILE A C 1
ATOM 1624 O O . ILE A 1 211 ? -15.517 14.109 31.837 1.00 53.34 211 ILE A O 1
ATOM 1628 N N . VAL A 1 212 ? -14.068 14.628 33.489 1.00 54.91 212 VAL A N 1
ATOM 1629 C CA . VAL A 1 212 ? -12.846 14.288 32.785 1.00 54.91 212 VAL A CA 1
ATOM 1630 C C . VAL A 1 212 ? -12.937 12.853 32.249 1.00 54.91 212 VAL A C 1
ATOM 1632 O O . VAL A 1 212 ? -12.761 12.677 31.061 1.00 54.91 212 VAL A O 1
ATOM 1635 N N . TYR A 1 213 ? -13.337 11.828 33.011 1.00 57.72 213 TYR A N 1
ATOM 1636 C CA . TYR A 1 213 ? -13.390 10.435 32.518 1.00 57.72 213 TYR A CA 1
ATOM 1637 C C . TYR A 1 213 ? -14.176 10.206 31.204 1.00 57.72 213 TYR A C 1
ATOM 1639 O O . TYR A 1 213 ? -13.762 9.370 30.402 1.00 57.72 213 TYR A O 1
ATOM 1647 N N . GLN A 1 214 ? -15.264 10.934 30.935 1.00 56.72 214 GLN A N 1
ATOM 1648 C CA . GLN A 1 214 ? -15.996 10.786 29.667 1.00 56.72 214 GLN A CA 1
ATOM 1649 C C . GLN A 1 214 ? -15.363 11.549 28.504 1.00 56.72 214 GLN A C 1
ATOM 1651 O O . GLN A 1 214 ? -15.220 10.982 27.421 1.00 56.72 214 GLN A O 1
ATOM 1656 N N . GLU A 1 215 ? -14.947 12.797 28.730 1.00 61.16 215 GLU A N 1
ATOM 1657 C CA . GLU A 1 215 ? -14.175 13.567 27.743 1.00 61.16 215 GLU A CA 1
ATOM 1658 C C . GLU A 1 215 ? -12.890 12.809 27.380 1.00 61.16 215 GLU A C 1
ATOM 1660 O O . GLU A 1 215 ? -12.569 12.630 26.210 1.00 61.16 215 GLU A O 1
ATOM 1665 N N . ARG A 1 216 ? -12.254 12.202 28.385 1.00 62.44 216 ARG A N 1
ATOM 1666 C CA . ARG A 1 216 ? -11.090 11.323 28.275 1.00 62.44 216 ARG A CA 1
ATOM 1667 C C . ARG A 1 216 ? -11.304 10.130 27.341 1.00 62.44 216 ARG A C 1
ATOM 1669 O O . ARG A 1 216 ? -10.411 9.825 26.556 1.00 62.44 216 ARG A O 1
ATOM 1676 N N . ILE A 1 217 ? -12.448 9.441 27.419 1.00 61.12 217 ILE A N 1
ATOM 1677 C CA . ILE A 1 217 ? -12.758 8.295 26.539 1.00 61.12 217 ILE A CA 1
ATOM 1678 C C . ILE A 1 217 ? -12.917 8.761 25.091 1.00 61.12 217 ILE A C 1
ATOM 1680 O O . ILE A 1 217 ? -12.418 8.108 24.171 1.00 61.12 217 ILE A O 1
ATOM 1684 N N . GLN A 1 218 ? -13.579 9.900 24.890 1.00 61.94 218 GLN A N 1
ATOM 1685 C CA . GLN A 1 218 ? -13.800 10.450 23.561 1.00 61.94 218 GLN A CA 1
ATOM 1686 C C . GLN A 1 218 ? -12.489 10.955 22.940 1.00 61.94 218 GLN A C 1
ATOM 1688 O O . GLN A 1 218 ? -12.170 10.569 21.814 1.00 61.94 218 GLN A O 1
ATOM 1693 N N . GLU A 1 219 ? -11.664 11.668 23.709 1.00 63.12 219 GLU A N 1
ATOM 1694 C CA . GLU A 1 219 ? -10.302 12.066 23.333 1.00 63.12 219 GLU A CA 1
ATOM 1695 C C . GLU A 1 219 ? -9.420 10.858 22.988 1.00 63.12 219 GLU A C 1
ATOM 1697 O O . GLU A 1 219 ? -8.669 10.895 22.014 1.00 63.12 219 GLU A O 1
ATOM 1702 N N . TRP A 1 220 ? -9.541 9.744 23.723 1.00 60.12 220 TRP A N 1
ATOM 1703 C CA . TRP A 1 220 ? -8.804 8.513 23.412 1.00 60.12 220 TRP A CA 1
ATOM 1704 C C . TRP A 1 220 ? -9.159 7.965 22.024 1.00 60.12 220 TRP A C 1
ATOM 1706 O O . TRP A 1 220 ? -8.306 7.406 21.343 1.00 60.12 220 TRP A O 1
ATOM 1716 N N . THR A 1 221 ? -10.384 8.181 21.545 1.00 55.72 221 THR A N 1
ATOM 1717 C CA . THR A 1 221 ? -10.808 7.806 20.181 1.00 55.72 221 THR A CA 1
ATOM 1718 C C . THR A 1 221 ? -10.662 8.897 19.128 1.00 55.72 221 THR A C 1
ATOM 1720 O O . THR A 1 221 ? -10.822 8.655 17.928 1.00 55.72 221 THR A O 1
ATOM 1723 N N . GLU A 1 222 ? -10.333 10.108 19.554 1.00 60.09 222 GLU A N 1
ATOM 1724 C CA . GLU A 1 222 ? -9.804 11.152 18.687 1.00 60.09 222 GLU A CA 1
ATOM 1725 C C . GLU A 1 222 ? -8.288 11.047 18.529 1.00 60.09 222 GLU A C 1
ATOM 1727 O O . GLU A 1 222 ? -7.752 11.694 17.636 1.00 60.09 222 GLU A O 1
ATOM 1732 N N . SER A 1 223 ? -7.616 10.181 19.301 1.00 58.19 223 SER A N 1
ATOM 1733 C CA . SER A 1 223 ? -6.201 9.884 19.090 1.00 58.19 223 SER A CA 1
ATOM 1734 C C . SER A 1 223 ? -5.968 9.324 17.683 1.00 58.19 223 SER A C 1
ATOM 1736 O O . SER A 1 223 ? -6.533 8.311 17.253 1.00 58.19 223 SER A O 1
ATOM 1738 N N . VAL A 1 224 ? -5.148 10.049 16.931 1.00 58.81 224 VAL A N 1
ATOM 1739 C CA . VAL A 1 224 ? -4.787 9.744 15.552 1.00 58.81 224 VAL A CA 1
ATOM 1740 C C . VAL A 1 224 ? -3.356 9.222 15.546 1.00 58.81 224 VAL A C 1
ATOM 1742 O O . VAL A 1 224 ? -2.447 9.880 16.052 1.00 58.81 224 VAL A O 1
ATOM 1745 N N . VAL A 1 225 ? -3.141 8.047 14.942 1.00 56.94 225 VAL A N 1
ATOM 1746 C CA . VAL A 1 225 ? -1.818 7.392 14.924 1.00 56.94 225 VAL A CA 1
ATOM 1747 C C . VAL A 1 225 ? -0.764 8.260 14.231 1.00 56.94 225 VAL A C 1
ATOM 1749 O O . VAL A 1 225 ? 0.383 8.295 14.661 1.00 56.94 225 VAL A O 1
ATOM 1752 N N . ASN A 1 226 ? -1.151 8.993 13.184 1.00 52.41 226 ASN A N 1
ATOM 1753 C CA . ASN A 1 226 ? -0.236 9.796 12.365 1.00 52.41 226 ASN A CA 1
ATOM 1754 C C . ASN A 1 226 ? 0.139 11.156 12.982 1.00 52.41 226 ASN A C 1
ATOM 1756 O O . ASN A 1 226 ? 1.166 11.735 12.606 1.00 52.41 226 ASN A O 1
ATOM 1760 N N . GLU A 1 227 ? -0.672 11.663 13.913 1.00 57.22 227 GLU A N 1
ATOM 1761 C CA . GLU A 1 227 ? -0.437 12.930 14.619 1.00 57.22 227 GLU A CA 1
ATOM 1762 C C . GLU A 1 227 ? 0.280 12.725 15.959 1.00 57.22 227 GLU A C 1
ATOM 1764 O O . GLU A 1 227 ? 0.575 13.701 16.641 1.00 57.22 227 GLU A O 1
ATOM 1769 N N . GLU A 1 228 ? 0.539 11.470 16.357 1.00 60.41 228 GLU A N 1
ATOM 1770 C CA . GLU A 1 228 ? 1.020 11.108 17.701 1.00 60.41 228 GLU A CA 1
ATOM 1771 C C . GLU A 1 228 ? 0.205 11.756 18.833 1.00 60.41 228 GLU A C 1
ATOM 1773 O O . GLU A 1 228 ? 0.695 11.965 19.949 1.00 60.41 228 GLU A O 1
ATOM 1778 N N . ARG A 1 229 ? -1.052 12.096 18.542 1.00 61.38 229 ARG A N 1
ATOM 1779 C CA . ARG A 1 229 ? -1.905 12.845 19.448 1.00 61.38 229 ARG A CA 1
ATOM 1780 C C . ARG A 1 229 ? -2.446 11.892 20.497 1.00 61.38 229 ARG A C 1
ATOM 1782 O O . ARG A 1 229 ? -3.437 11.202 20.283 1.00 61.38 229 ARG A O 1
ATOM 1789 N N . VAL A 1 230 ? -1.754 11.839 21.625 1.00 64.00 230 VAL A N 1
ATOM 1790 C CA . VAL A 1 230 ? -2.207 11.149 22.831 1.00 64.00 230 VAL A CA 1
ATOM 1791 C C . VAL A 1 230 ? -3.062 12.126 23.640 1.00 64.00 230 VAL A C 1
ATOM 1793 O O . VAL A 1 230 ? -2.749 13.318 23.654 1.00 64.00 230 VAL A O 1
ATOM 1796 N N . PRO A 1 231 ? -4.125 11.671 24.320 1.00 66.69 231 PRO A N 1
ATOM 1797 C CA . PRO A 1 231 ? -4.919 12.563 25.154 1.00 66.69 231 PRO A CA 1
ATOM 1798 C C . PRO A 1 231 ? -4.071 13.265 26.224 1.00 66.69 231 PRO A C 1
ATOM 1800 O O . PRO A 1 231 ? -3.238 12.621 26.869 1.00 66.69 231 PRO A O 1
ATOM 1803 N N . GLU A 1 232 ? -4.288 14.569 26.427 1.00 65.12 232 GLU A N 1
ATOM 1804 C CA . GLU A 1 232 ? -3.423 15.438 27.252 1.00 65.12 232 GLU A CA 1
ATOM 1805 C C . GLU A 1 232 ? -3.295 14.975 28.708 1.00 65.12 232 GLU A C 1
ATOM 1807 O O . GLU A 1 232 ? -2.284 15.205 29.367 1.00 65.12 232 GLU A O 1
ATOM 1812 N N . TRP A 1 233 ? -4.318 14.288 29.204 1.00 59.94 233 TRP A N 1
ATOM 1813 C CA . TRP A 1 233 ? -4.410 13.769 30.562 1.00 59.94 233 TRP A CA 1
ATOM 1814 C C . TRP A 1 233 ? -3.687 12.439 30.794 1.00 59.94 233 TRP A C 1
ATOM 1816 O O . TRP A 1 233 ? -3.694 11.944 31.924 1.00 59.94 233 TRP A O 1
ATOM 1826 N N . THR A 1 234 ? -3.136 11.831 29.745 1.00 67.44 234 THR A N 1
ATOM 1827 C CA . THR A 1 234 ? -2.337 10.610 29.871 1.00 67.44 234 THR A CA 1
ATOM 1828 C C . THR A 1 234 ? -1.088 10.946 30.673 1.00 67.44 234 THR A C 1
ATOM 1830 O O . THR A 1 234 ? -0.404 11.924 30.363 1.00 67.44 234 THR A O 1
ATOM 1833 N N . GLU A 1 235 ? -0.798 10.168 31.718 1.00 73.00 235 GLU A N 1
ATOM 1834 C CA . GLU A 1 235 ? 0.418 10.379 32.502 1.00 73.00 235 GLU A CA 1
ATOM 1835 C C . GLU A 1 235 ? 1.639 10.288 31.582 1.00 73.00 235 GLU A C 1
ATOM 1837 O O . GLU A 1 235 ? 1.677 9.446 30.687 1.00 73.00 235 GLU A O 1
ATOM 1842 N N . GLU A 1 236 ? 2.644 11.142 31.796 1.00 75.31 236 GLU A N 1
ATOM 1843 C CA . GLU A 1 236 ? 3.814 11.222 30.906 1.00 75.31 236 GLU A CA 1
ATOM 1844 C C . GLU A 1 236 ? 4.484 9.854 30.711 1.00 75.31 236 GLU A C 1
ATOM 1846 O O . GLU A 1 236 ? 4.861 9.496 29.602 1.00 75.31 236 GLU A O 1
ATOM 1851 N N . LYS A 1 237 ? 4.519 9.045 31.778 1.00 78.69 237 LYS A N 1
ATOM 1852 C CA . LYS A 1 237 ? 5.054 7.677 31.777 1.00 78.69 237 LYS A CA 1
ATOM 1853 C C . LYS A 1 237 ? 4.308 6.705 30.846 1.00 78.69 237 LYS A C 1
ATOM 1855 O O . LYS A 1 237 ? 4.894 5.722 30.411 1.00 78.69 237 LYS A O 1
ATOM 1860 N N . ASP A 1 238 ? 3.028 6.958 30.569 1.00 76.31 238 ASP A N 1
ATOM 1861 C CA . ASP A 1 238 ? 2.142 6.053 29.827 1.00 76.31 238 ASP A CA 1
ATOM 1862 C C . ASP A 1 238 ? 1.933 6.513 28.374 1.00 76.31 238 ASP A C 1
ATOM 1864 O O . ASP A 1 238 ? 1.435 5.745 27.547 1.00 76.31 238 ASP A O 1
ATOM 1868 N N . LYS A 1 239 ? 2.319 7.751 28.030 1.00 76.69 239 LYS A N 1
ATOM 1869 C CA . LYS A 1 239 ? 2.145 8.305 26.677 1.00 76.69 239 LYS A CA 1
ATOM 1870 C C . LYS A 1 239 ? 2.847 7.461 25.619 1.00 76.69 239 LYS A C 1
ATOM 1872 O O . LYS A 1 239 ? 2.232 7.141 24.602 1.00 76.69 239 LYS A O 1
ATOM 1877 N N . ASP A 1 240 ? 4.089 7.066 25.874 1.00 77.50 240 ASP A N 1
ATOM 1878 C CA . ASP A 1 240 ? 4.875 6.261 24.934 1.00 77.50 240 ASP A CA 1
ATOM 1879 C C . ASP A 1 240 ? 4.256 4.874 24.724 1.00 77.50 240 ASP A C 1
ATOM 1881 O O . ASP A 1 240 ? 4.107 4.428 23.586 1.00 77.50 240 ASP A O 1
ATOM 1885 N N . ILE A 1 241 ? 3.767 4.250 25.801 1.00 80.00 241 ILE A N 1
ATOM 1886 C CA . ILE A 1 241 ? 3.074 2.954 25.752 1.00 80.00 241 ILE A CA 1
ATOM 1887 C C . ILE A 1 241 ? 1.809 3.052 24.890 1.00 80.00 241 ILE A C 1
ATOM 1889 O O . ILE A 1 241 ? 1.516 2.170 24.078 1.00 80.00 241 ILE A O 1
ATOM 1893 N N . VAL A 1 242 ? 1.024 4.120 25.052 1.00 75.25 242 VAL A N 1
ATOM 1894 C CA . VAL A 1 242 ? -0.201 4.326 24.266 1.00 75.25 242 VAL A CA 1
ATOM 1895 C C . VAL A 1 242 ? 0.130 4.531 22.785 1.00 75.25 242 VAL A C 1
ATOM 1897 O O . VAL A 1 242 ? -0.510 3.908 21.932 1.00 75.25 242 VAL A O 1
ATOM 1900 N N . LYS A 1 243 ? 1.148 5.344 22.467 1.00 77.38 243 LYS A N 1
ATOM 1901 C CA . LYS A 1 243 ? 1.614 5.550 21.084 1.00 77.38 243 LYS A CA 1
ATOM 1902 C C . LYS A 1 243 ? 2.055 4.241 20.438 1.00 77.38 243 LYS A C 1
ATOM 1904 O O . LYS A 1 243 ? 1.646 3.947 19.315 1.00 77.38 243 LYS A O 1
ATOM 1909 N N . GLU A 1 244 ? 2.846 3.448 21.153 1.00 80.75 244 GLU A N 1
ATOM 1910 C CA . GLU A 1 244 ? 3.359 2.170 20.666 1.00 80.75 244 GLU A CA 1
ATOM 1911 C C . GLU A 1 244 ? 2.222 1.186 20.368 1.00 80.75 244 GLU A C 1
ATOM 1913 O O . GLU A 1 244 ? 2.142 0.649 19.265 1.00 80.75 244 GLU A O 1
ATOM 1918 N N . ASN A 1 245 ? 1.254 1.043 21.275 1.00 82.69 245 ASN A N 1
ATOM 1919 C CA . ASN A 1 245 ? 0.096 0.169 21.065 1.00 82.69 245 ASN A CA 1
ATOM 1920 C C . ASN A 1 245 ? -0.759 0.571 19.849 1.00 82.69 245 ASN A C 1
ATOM 1922 O O . ASN A 1 245 ? -1.231 -0.284 19.085 1.00 82.69 245 ASN A O 1
ATOM 1926 N N . LEU A 1 246 ? -0.987 1.876 19.665 1.00 80.75 246 LEU A N 1
ATOM 1927 C CA . LEU A 1 246 ? -1.719 2.413 18.515 1.00 80.75 246 LEU A CA 1
ATOM 1928 C C . LEU A 1 246 ? -0.974 2.132 17.206 1.00 80.75 246 LEU A C 1
ATOM 1930 O O . LEU A 1 246 ? -1.580 1.673 16.228 1.00 80.75 246 LEU A O 1
ATOM 1934 N N . TRP A 1 247 ? 0.341 2.351 17.215 1.00 81.94 247 TRP A N 1
ATOM 1935 C CA . TRP A 1 247 ? 1.224 2.049 16.099 1.00 81.94 247 TRP A CA 1
ATOM 1936 C C . TRP A 1 247 ? 1.200 0.555 15.754 1.00 81.94 247 TRP A C 1
ATOM 1938 O O . TRP A 1 247 ? 0.921 0.197 14.609 1.00 81.94 247 TRP A O 1
ATOM 1948 N N . GLU A 1 248 ? 1.394 -0.331 16.733 1.00 85.69 248 GLU A N 1
ATOM 1949 C CA . GLU A 1 248 ? 1.435 -1.781 16.524 1.00 85.69 248 GLU A CA 1
ATOM 1950 C C . GLU A 1 248 ? 0.132 -2.307 15.931 1.00 85.69 248 GLU A C 1
ATOM 1952 O O . GLU A 1 248 ? 0.122 -3.175 15.054 1.00 85.69 248 GLU A O 1
ATOM 1957 N N . ARG A 1 249 ? -1.006 -1.806 16.417 1.00 86.06 249 ARG A N 1
ATOM 1958 C CA . ARG A 1 249 ? -2.313 -2.219 15.909 1.00 86.06 249 ARG A CA 1
ATOM 1959 C C . ARG A 1 249 ? -2.515 -1.764 14.464 1.00 86.06 249 ARG A C 1
ATOM 1961 O O . ARG A 1 249 ? -2.956 -2.576 13.649 1.00 86.06 249 ARG A O 1
ATOM 1968 N N . ARG A 1 250 ? -2.154 -0.519 14.126 1.00 85.25 250 ARG A N 1
ATOM 1969 C CA . ARG A 1 250 ? -2.201 -0.023 12.737 1.00 85.25 250 ARG A CA 1
ATOM 1970 C C . ARG A 1 250 ? -1.266 -0.824 11.831 1.00 85.25 250 ARG A C 1
ATOM 1972 O O . ARG A 1 250 ? -1.671 -1.239 10.748 1.00 85.25 250 ARG A O 1
ATOM 1979 N N . ASN A 1 251 ? -0.051 -1.104 12.295 1.00 87.19 251 ASN A N 1
ATOM 1980 C CA . ASN A 1 251 ? 0.943 -1.870 11.551 1.00 87.19 251 ASN A CA 1
ATOM 1981 C C . ASN A 1 251 ? 0.468 -3.301 11.267 1.00 87.19 251 ASN A C 1
ATOM 1983 O O . ASN A 1 251 ? 0.515 -3.751 10.124 1.00 87.19 251 ASN A O 1
ATOM 1987 N N . ARG A 1 252 ? -0.084 -3.990 12.275 1.00 89.00 252 ARG A N 1
ATOM 1988 C CA . ARG A 1 252 ? -0.678 -5.328 12.113 1.00 89.00 252 ARG A CA 1
ATOM 1989 C C . ARG A 1 252 ? -1.837 -5.340 11.120 1.00 89.00 252 ARG A C 1
ATOM 1991 O O . ARG A 1 252 ? -1.932 -6.267 10.321 1.00 89.00 252 ARG A O 1
ATOM 1998 N N . LEU A 1 253 ? -2.696 -4.322 11.149 1.00 88.69 253 LEU A N 1
ATOM 1999 C CA . LEU A 1 253 ? -3.823 -4.199 10.225 1.00 88.69 253 LEU A CA 1
ATO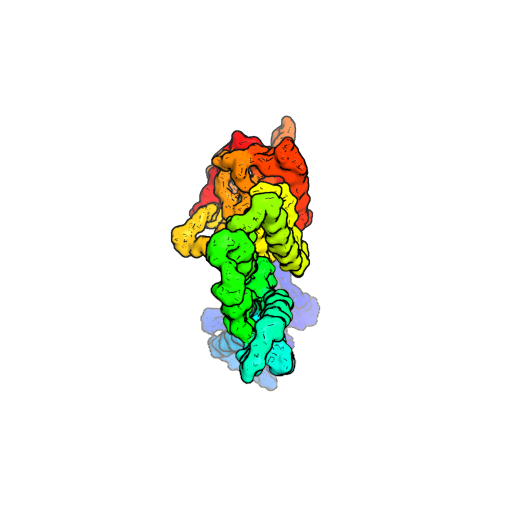M 2000 C C . LEU A 1 253 ? -3.350 -4.046 8.772 1.00 88.69 253 LEU A C 1
ATOM 2002 O O . LEU A 1 253 ? -3.794 -4.794 7.903 1.00 88.69 253 LEU A O 1
ATOM 2006 N N . LEU A 1 254 ? -2.416 -3.128 8.513 1.00 87.81 254 LEU A N 1
ATOM 2007 C CA . LEU A 1 254 ? -1.856 -2.921 7.175 1.00 87.81 254 LEU A CA 1
ATOM 2008 C C . LEU A 1 254 ? -1.093 -4.15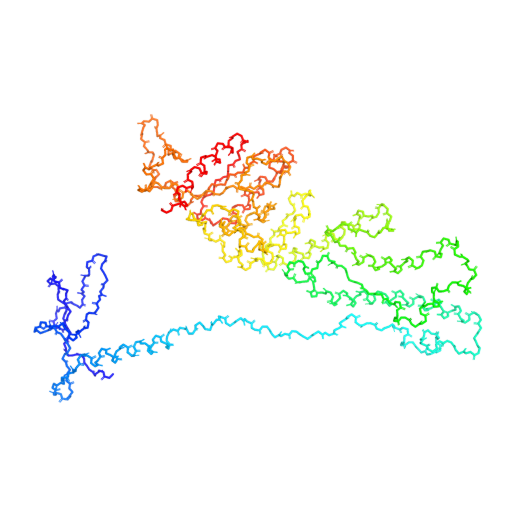7 6.685 1.00 87.81 254 LEU A C 1
ATOM 2010 O O . LEU A 1 254 ? -1.268 -4.563 5.539 1.00 87.81 254 LEU A O 1
ATOM 2014 N N . ASN A 1 255 ? -0.322 -4.810 7.559 1.00 89.94 255 ASN A N 1
ATOM 2015 C CA . ASN A 1 255 ? 0.344 -6.075 7.244 1.00 89.94 255 ASN A CA 1
ATOM 2016 C C . ASN A 1 255 ? -0.656 -7.176 6.892 1.00 89.94 255 ASN A C 1
ATOM 2018 O O . ASN A 1 255 ? -0.433 -7.918 5.943 1.00 89.94 255 ASN A O 1
ATOM 2022 N N . HIS A 1 256 ? -1.778 -7.270 7.611 1.00 91.06 256 HIS A N 1
ATOM 2023 C CA . HIS A 1 256 ? -2.832 -8.226 7.283 1.00 91.06 256 HIS A CA 1
ATOM 2024 C C . HIS A 1 256 ? -3.425 -7.969 5.890 1.00 91.06 256 HIS A C 1
ATOM 2026 O O . HIS A 1 256 ? -3.664 -8.917 5.143 1.00 91.06 256 HIS A O 1
ATOM 2032 N N . LEU A 1 257 ? -3.660 -6.704 5.528 1.00 90.31 257 LEU A N 1
ATOM 2033 C CA . LEU A 1 257 ? -4.172 -6.342 4.204 1.00 90.31 257 LEU A CA 1
ATOM 2034 C C . LEU A 1 257 ? -3.157 -6.652 3.098 1.00 90.31 257 LEU A C 1
ATOM 2036 O O . LEU A 1 257 ? -3.530 -7.241 2.086 1.00 90.31 257 LEU A O 1
ATOM 2040 N N . LEU A 1 258 ? -1.883 -6.324 3.311 1.00 90.38 258 LEU A N 1
ATOM 2041 C CA . LEU A 1 258 ? -0.790 -6.625 2.382 1.00 90.38 258 LEU A CA 1
ATOM 2042 C C . LEU A 1 258 ? -0.586 -8.130 2.192 1.00 90.38 258 LEU A C 1
ATOM 2044 O O . LEU A 1 258 ? -0.428 -8.597 1.064 1.00 90.38 258 LEU A O 1
ATOM 2048 N N . ALA A 1 259 ? -0.698 -8.908 3.270 1.00 92.25 259 ALA A N 1
ATOM 2049 C CA . ALA A 1 259 ? -0.548 -10.358 3.233 1.00 92.25 259 ALA A CA 1
ATOM 2050 C C . ALA A 1 259 ? -1.581 -11.047 2.324 1.00 92.25 259 ALA A C 1
ATOM 2052 O O . ALA A 1 259 ? -1.286 -12.101 1.763 1.00 92.25 259 ALA A O 1
ATOM 2053 N N . ARG A 1 260 ? -2.766 -10.452 2.103 1.00 90.31 260 ARG A N 1
ATOM 2054 C CA . ARG A 1 260 ? -3.756 -10.975 1.134 1.00 90.31 260 ARG A CA 1
ATOM 2055 C C . ARG A 1 260 ? -3.250 -10.954 -0.305 1.00 90.31 260 ARG A C 1
ATOM 2057 O O . ARG A 1 260 ? -3.737 -11.721 -1.129 1.00 90.31 260 ARG A O 1
ATOM 2064 N N . PHE A 1 261 ? -2.289 -10.085 -0.587 1.00 90.38 261 PHE A N 1
ATOM 2065 C CA . PHE A 1 261 ? -1.620 -9.966 -1.873 1.0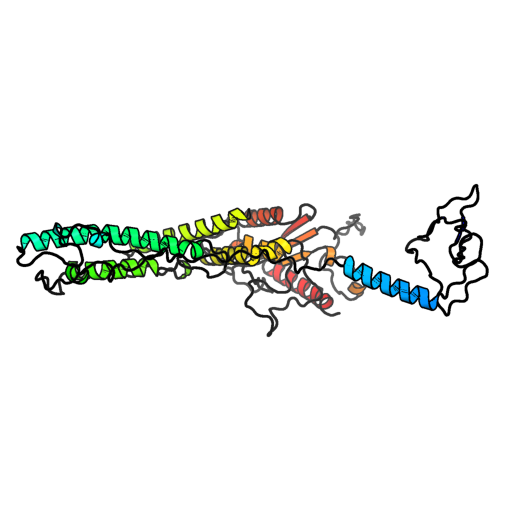0 90.38 261 PHE A CA 1
ATOM 2066 C C . PHE A 1 261 ? -0.242 -10.648 -1.887 1.00 90.38 261 PHE A C 1
ATOM 2068 O O . PHE A 1 261 ? 0.478 -10.544 -2.874 1.00 90.38 261 PHE A O 1
ATOM 2075 N N . GLY A 1 262 ? 0.128 -11.350 -0.808 1.00 89.62 262 GLY A N 1
ATOM 2076 C CA . GLY A 1 262 ? 1.450 -11.959 -0.655 1.00 89.62 262 GLY A CA 1
ATOM 2077 C C . GLY A 1 262 ? 2.579 -10.946 -0.450 1.00 89.62 262 GLY A C 1
ATOM 2078 O O . GLY A 1 262 ? 3.738 -11.295 -0.636 1.00 89.62 262 GLY A O 1
ATOM 2079 N N . GLU A 1 263 ? 2.253 -9.704 -0.085 1.00 89.31 263 GLU A N 1
ATOM 2080 C CA . GLU A 1 263 ? 3.231 -8.630 0.089 1.00 89.31 263 GLU A CA 1
ATOM 2081 C C . GLU A 1 263 ? 3.690 -8.520 1.543 1.00 89.31 263 GLU A C 1
ATOM 2083 O O . GLU A 1 263 ? 2.887 -8.630 2.477 1.00 89.31 263 GLU A O 1
ATOM 2088 N N . GLN A 1 264 ? 4.980 -8.241 1.732 1.00 86.44 264 GLN A N 1
ATOM 2089 C CA . GLN A 1 264 ? 5.591 -7.991 3.035 1.00 86.44 264 GLN A CA 1
ATOM 2090 C C . GLN A 1 264 ? 6.407 -6.697 2.976 1.00 86.44 264 GLN A C 1
ATOM 2092 O O . GLN A 1 264 ? 7.244 -6.511 2.100 1.00 86.44 264 GLN A O 1
ATOM 2097 N N . LEU A 1 265 ? 6.116 -5.786 3.905 1.00 83.50 265 LEU A N 1
ATOM 2098 C CA . LEU A 1 265 ? 6.812 -4.512 4.083 1.00 83.50 265 LEU A CA 1
ATOM 2099 C C . LEU A 1 265 ? 7.335 -4.471 5.514 1.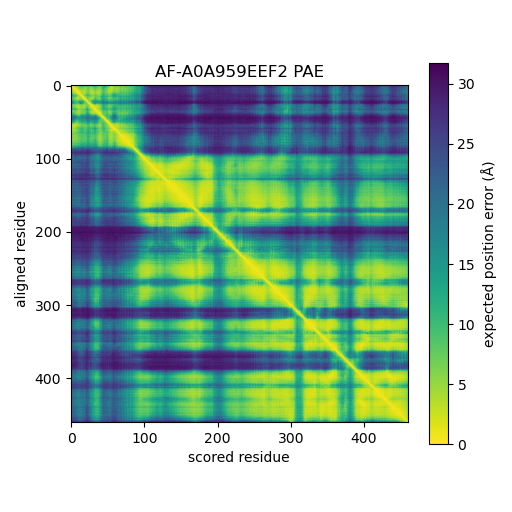00 83.50 265 LEU A C 1
ATOM 2101 O O . LEU A 1 265 ? 6.603 -4.125 6.456 1.00 83.50 265 LEU A O 1
ATOM 2105 N N . ASP A 1 266 ? 8.589 -4.878 5.649 1.00 73.31 266 ASP A N 1
ATOM 2106 C CA . ASP A 1 266 ? 9.277 -4.978 6.924 1.00 73.31 266 ASP A CA 1
ATOM 2107 C C . ASP A 1 266 ? 9.758 -3.602 7.398 1.00 73.31 266 ASP A C 1
ATOM 2109 O O . ASP A 1 266 ? 10.019 -2.678 6.625 1.00 73.31 266 ASP A O 1
ATOM 2113 N N . GLU A 1 267 ? 9.858 -3.455 8.716 1.00 74.12 267 GLU A N 1
ATOM 2114 C CA . GLU A 1 267 ? 10.454 -2.272 9.319 1.00 74.12 267 GLU A CA 1
ATOM 2115 C C . GLU A 1 267 ? 11.977 -2.403 9.259 1.00 74.12 267 GLU A C 1
ATOM 2117 O O . GLU A 1 267 ? 12.582 -3.193 9.980 1.00 74.12 267 GLU A O 1
ATOM 2122 N N . HIS A 1 268 ? 12.595 -1.642 8.360 1.00 69.00 268 HIS A N 1
ATOM 2123 C CA . HIS A 1 268 ? 14.050 -1.629 8.189 1.00 69.00 268 HIS A CA 1
ATOM 2124 C C . HIS A 1 268 ? 14.739 -0.485 8.941 1.00 69.00 268 HIS A C 1
ATOM 2126 O O . HIS A 1 268 ? 15.952 -0.514 9.137 1.00 69.00 268 HIS A O 1
ATOM 2132 N N . ASP A 1 269 ? 13.972 0.535 9.328 1.00 67.25 269 ASP A N 1
ATOM 2133 C CA . ASP A 1 269 ? 14.472 1.740 9.977 1.00 67.25 269 ASP A CA 1
ATOM 2134 C C . ASP A 1 269 ? 13.390 2.321 10.897 1.00 67.25 269 ASP A C 1
ATOM 2136 O O . ASP A 1 269 ? 12.354 2.821 10.443 1.00 67.25 269 ASP A O 1
ATOM 2140 N N . ALA A 1 270 ? 13.643 2.253 12.205 1.00 65.56 270 ALA A N 1
ATOM 2141 C CA . ALA A 1 270 ? 12.724 2.732 13.232 1.00 65.56 270 ALA A CA 1
ATOM 2142 C C . ALA A 1 270 ? 12.493 4.252 13.165 1.00 65.56 270 ALA A C 1
ATOM 2144 O O . ALA A 1 270 ? 11.452 4.735 13.612 1.00 65.56 270 ALA A O 1
ATOM 2145 N N . SER A 1 271 ? 13.421 5.016 12.573 1.00 65.12 271 SER A N 1
ATOM 2146 C CA . SER A 1 271 ? 13.278 6.470 12.414 1.00 65.12 271 SER A CA 1
ATOM 2147 C C . SER A 1 271 ? 12.217 6.858 11.375 1.00 65.12 271 SER A C 1
ATOM 2149 O O . SER A 1 271 ? 11.772 8.004 11.326 1.00 65.12 271 SER A O 1
ATOM 2151 N N . LEU A 1 272 ? 11.748 5.893 10.575 1.00 69.44 272 LEU A N 1
ATOM 2152 C CA . LEU A 1 272 ? 10.856 6.119 9.437 1.00 69.44 272 LEU A CA 1
ATOM 2153 C C . LEU A 1 272 ? 9.483 5.475 9.601 1.00 69.44 272 LEU A C 1
ATOM 2155 O O . LEU A 1 272 ? 8.742 5.333 8.626 1.00 69.44 272 LEU A O 1
ATOM 2159 N N . LYS A 1 273 ? 9.099 5.136 10.835 1.00 73.56 273 LYS A N 1
ATOM 2160 C CA . LYS A 1 273 ? 7.791 4.548 11.171 1.00 73.56 273 LYS A CA 1
ATOM 2161 C C . LYS A 1 273 ? 6.610 5.272 10.517 1.00 73.56 273 LYS A C 1
ATOM 2163 O O . LYS A 1 273 ? 5.692 4.624 10.019 1.00 73.56 273 LYS A O 1
ATOM 2168 N N . LYS A 1 274 ? 6.639 6.608 10.465 1.00 71.81 274 LYS A N 1
ATOM 2169 C CA . LYS A 1 274 ? 5.584 7.410 9.824 1.00 71.81 274 LYS A CA 1
ATOM 2170 C C . LYS A 1 274 ? 5.555 7.240 8.300 1.00 71.81 274 LYS A C 1
ATOM 2172 O O . LYS A 1 274 ? 4.482 7.113 7.716 1.00 71.81 274 LYS A O 1
ATOM 2177 N N . GLN A 1 275 ? 6.724 7.185 7.659 1.00 77.50 275 GLN A N 1
ATOM 2178 C CA . GLN A 1 275 ? 6.832 6.941 6.215 1.00 77.50 275 GLN A CA 1
ATOM 2179 C C . GLN A 1 275 ? 6.401 5.513 5.861 1.00 77.50 275 GLN A C 1
ATOM 2181 O O . GLN A 1 275 ? 5.776 5.302 4.827 1.00 77.50 275 GLN A O 1
ATOM 2186 N N . LEU A 1 276 ? 6.649 4.542 6.747 1.00 83.00 276 LEU A N 1
ATOM 2187 C CA . LEU A 1 276 ? 6.247 3.151 6.549 1.00 83.00 276 LEU A CA 1
ATOM 2188 C C . LEU A 1 276 ? 4.732 3.010 6.342 1.00 83.00 276 LEU A C 1
ATOM 2190 O O . LEU A 1 276 ? 4.313 2.307 5.424 1.00 83.00 276 LEU A O 1
ATOM 2194 N N . PHE A 1 277 ? 3.899 3.692 7.137 1.00 81.56 277 PHE A N 1
ATOM 2195 C CA . PHE A 1 277 ? 2.446 3.667 6.924 1.00 81.56 277 PHE A CA 1
ATOM 2196 C C . PHE A 1 277 ? 2.050 4.280 5.586 1.00 81.56 277 PHE A C 1
ATOM 2198 O O . PHE A 1 277 ? 1.279 3.663 4.851 1.00 81.56 277 PHE A O 1
ATOM 2205 N N . ALA A 1 278 ? 2.636 5.423 5.229 1.00 81.31 278 ALA A N 1
ATOM 2206 C CA . ALA A 1 278 ? 2.387 6.055 3.939 1.00 81.31 278 ALA A CA 1
ATOM 2207 C C . ALA A 1 278 ? 2.764 5.132 2.765 1.00 81.31 278 ALA A C 1
ATOM 2209 O O . ALA A 1 278 ? 2.026 5.052 1.782 1.00 81.31 278 ALA A O 1
ATOM 2210 N N . HIS A 1 279 ? 3.865 4.381 2.868 1.00 83.69 279 HIS A N 1
ATOM 2211 C CA . HIS A 1 279 ? 4.273 3.415 1.845 1.00 83.69 279 HIS A CA 1
ATOM 2212 C C . HIS A 1 279 ? 3.335 2.209 1.773 1.00 83.69 279 HIS A C 1
ATOM 2214 O O . HIS A 1 279 ? 2.927 1.830 0.676 1.00 83.69 279 HIS A O 1
ATOM 2220 N N . LYS A 1 280 ? 2.931 1.642 2.919 1.00 87.50 280 LYS A N 1
ATOM 2221 C CA . LYS A 1 280 ? 1.958 0.536 2.979 1.00 87.50 280 LYS A CA 1
ATOM 2222 C C . LYS A 1 280 ? 0.622 0.937 2.362 1.00 87.50 280 LYS A C 1
ATOM 2224 O O . LYS A 1 280 ? 0.074 0.199 1.549 1.00 87.50 280 LYS A O 1
ATOM 2229 N N . GLU A 1 281 ? 0.126 2.122 2.702 1.00 85.38 281 GLU A N 1
ATOM 2230 C CA . GLU A 1 281 ? -1.096 2.674 2.122 1.00 85.38 281 GLU A CA 1
ATOM 2231 C C . GLU A 1 281 ? -0.937 2.918 0.623 1.00 85.38 281 GLU A C 1
ATOM 2233 O O . GLU A 1 281 ? -1.784 2.492 -0.158 1.00 85.38 281 GLU A O 1
ATOM 2238 N N . THR A 1 282 ? 0.159 3.544 0.198 1.00 85.00 282 THR A N 1
ATOM 2239 C CA . THR A 1 282 ? 0.433 3.802 -1.221 1.00 85.00 282 THR A CA 1
ATOM 2240 C C . THR A 1 282 ? 0.474 2.507 -2.031 1.00 85.00 282 THR A C 1
ATOM 2242 O O . THR A 1 282 ? -0.125 2.442 -3.109 1.00 85.00 282 THR A O 1
ATOM 2245 N N . LEU A 1 283 ? 1.127 1.466 -1.504 1.00 86.19 283 LEU A N 1
ATOM 2246 C CA . LEU A 1 283 ? 1.204 0.150 -2.129 1.00 86.19 283 LEU A CA 1
ATOM 2247 C C . LEU A 1 283 ? -0.180 -0.503 -2.234 1.00 86.19 283 LEU A C 1
ATOM 2249 O O . LEU A 1 283 ? -0.533 -0.969 -3.312 1.00 86.19 283 LEU A O 1
ATOM 2253 N N . LEU A 1 284 ? -0.976 -0.500 -1.157 1.00 87.81 284 LEU A N 1
ATOM 2254 C CA . LEU A 1 284 ? -2.328 -1.079 -1.143 1.00 87.81 284 LEU A CA 1
ATOM 2255 C C . LEU A 1 284 ? -3.275 -0.370 -2.119 1.00 87.81 284 LEU A C 1
ATOM 2257 O O . LEU A 1 284 ? -3.999 -1.027 -2.866 1.00 87.81 284 LEU A O 1
ATOM 2261 N N . ASN A 1 285 ? -3.236 0.962 -2.153 1.00 86.38 285 ASN A N 1
ATOM 2262 C CA . ASN A 1 285 ? -4.092 1.773 -3.019 1.00 86.38 285 ASN A CA 1
ATOM 2263 C C . ASN A 1 285 ? -3.807 1.569 -4.500 1.00 86.38 285 ASN A C 1
ATOM 2265 O O . ASN A 1 285 ? -4.721 1.484 -5.317 1.00 86.38 285 ASN A O 1
ATOM 2269 N N . ASN A 1 286 ? -2.524 1.491 -4.845 1.00 84.75 286 ASN A N 1
ATOM 2270 C CA . ASN A 1 286 ? -2.077 1.397 -6.228 1.00 84.75 286 ASN A CA 1
ATOM 2271 C C . ASN A 1 286 ? -1.732 -0.040 -6.620 1.00 84.75 286 ASN A C 1
ATOM 2273 O O . ASN A 1 286 ? -1.146 -0.260 -7.681 1.00 84.75 286 ASN A O 1
ATOM 2277 N N . TYR A 1 287 ? -2.108 -1.027 -5.799 1.00 87.38 287 TYR A N 1
ATOM 2278 C CA . TYR A 1 287 ? -1.731 -2.421 -6.004 1.00 87.38 287 TYR A CA 1
ATOM 2279 C C . TYR A 1 287 ? -2.102 -2.956 -7.395 1.00 87.38 287 TYR A C 1
ATOM 2281 O O . TYR A 1 287 ? -1.230 -3.534 -8.050 1.00 87.38 287 TYR A O 1
ATOM 2289 N N . PRO A 1 288 ? -3.327 -2.727 -7.924 1.00 85.19 288 PRO A N 1
ATOM 2290 C CA . PRO A 1 288 ? -3.684 -3.211 -9.258 1.00 85.19 288 PRO A CA 1
ATOM 2291 C C . PRO A 1 288 ? -2.773 -2.649 -10.355 1.00 85.19 288 PRO A C 1
ATOM 2293 O O . PRO A 1 288 ? -2.383 -3.372 -11.271 1.00 85.19 288 PRO A O 1
ATOM 2296 N N . GLN A 1 289 ? -2.401 -1.370 -10.250 1.00 83.94 289 GLN A N 1
ATOM 2297 C CA . GLN A 1 289 ? -1.506 -0.729 -11.207 1.00 83.94 289 GLN A CA 1
ATOM 2298 C C . GLN A 1 289 ? -0.073 -1.246 -11.057 1.00 83.94 289 GLN A C 1
ATOM 2300 O O . GLN A 1 289 ? 0.525 -1.644 -12.051 1.00 83.94 289 GLN A O 1
ATOM 2305 N N . LEU A 1 290 ? 0.461 -1.277 -9.834 1.00 85.44 290 LEU A N 1
ATOM 2306 C CA . LEU A 1 290 ? 1.829 -1.719 -9.543 1.00 85.44 290 LEU A CA 1
ATOM 2307 C C . LEU A 1 290 ? 2.052 -3.189 -9.916 1.00 85.44 290 LEU A C 1
ATOM 2309 O O . LEU A 1 290 ? 3.109 -3.546 -10.429 1.00 85.44 290 LEU A O 1
ATOM 2313 N N . SER A 1 291 ? 1.042 -4.035 -9.708 1.00 86.50 291 SER A N 1
ATOM 2314 C CA . SER A 1 291 ? 1.082 -5.442 -10.101 1.00 86.50 291 SER A CA 1
ATOM 2315 C C . SER A 1 291 ? 1.043 -5.603 -11.625 1.00 86.50 291 SER A C 1
ATOM 2317 O O . SER A 1 291 ? 1.897 -6.283 -12.194 1.00 86.50 291 SER A O 1
ATOM 2319 N N . ARG A 1 292 ? 0.122 -4.909 -12.314 1.00 85.75 292 ARG A N 1
ATOM 2320 C CA . ARG A 1 292 ? 0.005 -4.949 -13.784 1.00 85.75 292 ARG A CA 1
ATOM 2321 C C . ARG A 1 292 ? 1.242 -4.396 -14.487 1.00 85.75 292 ARG A C 1
ATOM 2323 O O . ARG A 1 292 ? 1.644 -4.904 -15.528 1.00 85.75 292 ARG A O 1
ATOM 2330 N N . GLU A 1 293 ? 1.810 -3.321 -13.954 1.00 86.12 293 GLU A N 1
ATOM 2331 C CA . GLU A 1 293 ? 2.888 -2.572 -14.595 1.00 86.12 293 GLU A CA 1
ATOM 2332 C C . GLU A 1 293 ? 4.278 -3.054 -14.176 1.00 86.12 293 GLU A C 1
ATOM 2334 O O . GLU A 1 293 ? 5.247 -2.436 -14.586 1.00 86.12 293 GLU A O 1
ATOM 2339 N N . ARG A 1 294 ? 4.417 -4.168 -13.441 1.00 85.75 294 ARG A N 1
ATOM 2340 C CA . ARG A 1 294 ? 5.712 -4.662 -12.928 1.00 85.75 294 ARG A CA 1
ATOM 2341 C C . ARG A 1 294 ? 6.827 -4.706 -13.985 1.00 85.75 294 ARG A C 1
ATOM 2343 O O . ARG A 1 294 ? 7.943 -4.288 -13.707 1.00 85.75 294 ARG A O 1
ATOM 2350 N N . GLY A 1 295 ? 6.519 -5.179 -15.194 1.00 82.25 295 GLY A N 1
ATOM 2351 C CA . GLY A 1 295 ? 7.459 -5.251 -16.323 1.00 82.25 295 GLY A CA 1
ATOM 2352 C C . GLY A 1 295 ? 7.416 -4.053 -17.278 1.00 82.25 295 GLY A C 1
ATOM 2353 O O . GLY A 1 295 ? 7.972 -4.123 -18.370 1.00 82.25 295 GLY A O 1
ATOM 2354 N N . LYS A 1 296 ? 6.704 -2.976 -16.930 1.00 85.19 296 LYS A N 1
ATOM 2355 C CA . LYS A 1 296 ? 6.590 -1.780 -17.768 1.00 85.19 296 LYS A CA 1
ATOM 2356 C C . LYS A 1 296 ? 7.908 -1.015 -17.730 1.00 85.19 296 LYS A C 1
ATOM 2358 O O . LYS A 1 296 ? 8.293 -0.499 -16.680 1.00 85.19 296 LYS A O 1
ATOM 2363 N N . ALA A 1 297 ? 8.558 -0.940 -18.884 1.00 80.56 297 ALA A N 1
ATOM 2364 C CA . ALA A 1 297 ? 9.801 -0.207 -19.063 1.00 80.56 297 ALA A CA 1
ATOM 2365 C C . ALA A 1 297 ? 9.599 1.312 -18.947 1.00 80.56 297 ALA A C 1
ATOM 2367 O O . ALA A 1 297 ? 8.488 1.838 -19.097 1.00 80.56 297 ALA A O 1
ATOM 2368 N N . PHE A 1 298 ? 10.702 2.006 -18.683 1.00 79.12 298 PHE A N 1
ATOM 2369 C CA . PHE A 1 298 ? 10.781 3.460 -18.741 1.00 79.12 298 PHE A CA 1
ATOM 2370 C C . PHE A 1 298 ? 10.605 3.953 -20.188 1.00 79.12 298 PHE A C 1
ATOM 2372 O O . PHE A 1 298 ? 11.138 3.355 -21.124 1.00 79.12 298 PHE A O 1
ATOM 2379 N N . ASN A 1 299 ? 9.851 5.039 -20.397 1.00 79.12 299 ASN A N 1
ATOM 2380 C CA . ASN A 1 299 ? 9.700 5.624 -21.726 1.00 79.12 299 ASN A CA 1
ATOM 2381 C C . ASN A 1 299 ? 10.765 6.705 -21.946 1.00 79.12 299 ASN A C 1
ATOM 2383 O O . ASN A 1 299 ? 10.596 7.854 -21.543 1.00 79.12 299 ASN A O 1
ATOM 2387 N N . TYR A 1 300 ? 11.838 6.341 -22.638 1.00 75.94 300 TYR A N 1
ATOM 2388 C CA . TYR A 1 300 ? 12.974 7.224 -22.896 1.00 75.94 300 TYR A CA 1
ATOM 2389 C C . TYR A 1 300 ? 12.682 8.383 -23.858 1.00 75.94 300 TYR A C 1
ATOM 2391 O O . TYR A 1 300 ? 13.458 9.328 -23.888 1.00 75.94 300 TYR A O 1
ATOM 2399 N N . THR A 1 301 ? 11.560 8.370 -24.590 1.00 72.50 301 THR A N 1
ATOM 2400 C CA . THR A 1 301 ? 11.165 9.499 -25.457 1.00 72.50 301 THR A CA 1
ATOM 2401 C C . THR A 1 301 ? 10.448 10.608 -24.691 1.00 72.50 301 THR A C 1
ATOM 2403 O O . THR A 1 301 ? 10.053 11.614 -25.276 1.00 72.50 301 THR A O 1
ATOM 2406 N N . LYS A 1 302 ? 10.152 10.391 -23.408 1.00 74.25 302 LYS A N 1
ATOM 2407 C CA . LYS A 1 302 ? 9.538 11.393 -22.543 1.00 74.25 302 LYS A CA 1
ATOM 2408 C C . LYS A 1 302 ? 10.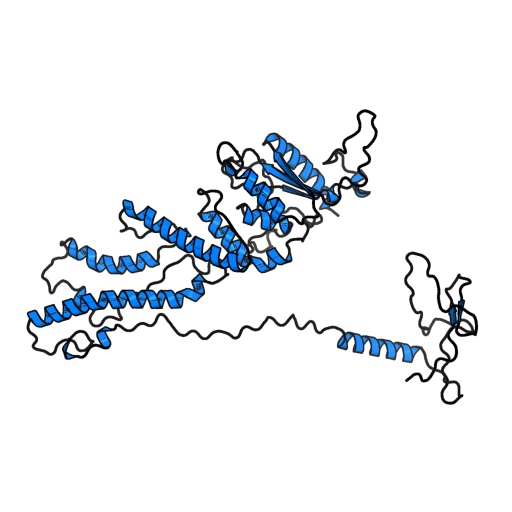606 11.957 -21.617 1.00 74.25 302 LYS A C 1
ATOM 2410 O O . LYS A 1 302 ? 11.454 11.19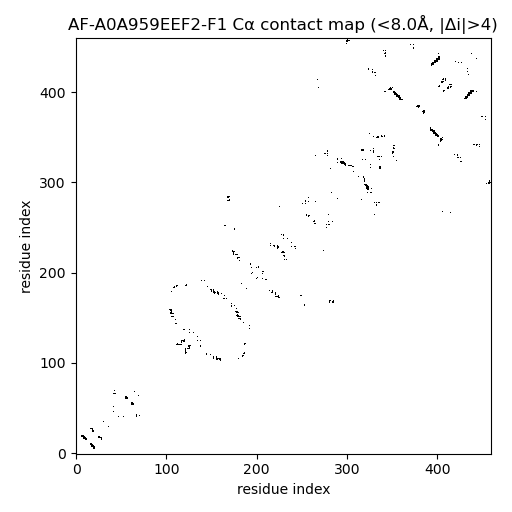2 -21.154 1.00 74.25 302 LYS A O 1
ATOM 2415 N N . PRO A 1 303 ? 10.549 13.260 -21.299 1.00 67.81 303 PRO A N 1
ATOM 2416 C CA . PRO A 1 303 ? 11.495 13.836 -20.366 1.00 67.81 303 PRO A CA 1
ATOM 2417 C C . PRO A 1 303 ? 11.450 13.093 -19.025 1.00 67.81 303 PRO A C 1
ATOM 2419 O O . PRO A 1 303 ? 10.400 12.587 -18.615 1.00 67.81 303 PRO A O 1
ATOM 2422 N N . ILE A 1 304 ? 12.572 13.089 -18.301 1.00 62.94 304 ILE A N 1
ATOM 2423 C CA . ILE A 1 304 ? 12.625 12.678 -16.880 1.00 62.94 304 ILE A CA 1
ATOM 2424 C C . ILE A 1 304 ? 11.779 13.627 -15.987 1.00 62.94 304 ILE A C 1
ATOM 2426 O O . ILE A 1 304 ? 11.669 13.418 -14.781 1.00 62.94 304 ILE A O 1
ATOM 2430 N N . ALA A 1 305 ? 11.144 14.654 -16.570 1.00 55.50 305 ALA A N 1
ATOM 2431 C CA . ALA A 1 305 ? 10.458 15.743 -15.890 1.00 55.50 305 ALA A CA 1
ATOM 2432 C C . ALA A 1 305 ? 9.604 15.304 -14.686 1.00 55.50 305 ALA A C 1
ATOM 2434 O O . ALA A 1 305 ? 8.696 14.472 -14.772 1.00 55.50 305 ALA A O 1
ATOM 2435 N N . SER A 1 306 ? 9.897 15.977 -13.567 1.00 49.25 306 SER A N 1
ATOM 2436 C CA . SER A 1 306 ? 8.935 16.355 -12.535 1.00 49.25 306 SER A CA 1
ATOM 2437 C C . SER A 1 306 ? 7.604 16.729 -13.182 1.00 49.25 306 SER A C 1
ATOM 2439 O O . SER A 1 306 ? 7.621 17.490 -14.146 1.00 49.25 306 SER A O 1
ATOM 2441 N N . ALA A 1 307 ? 6.502 16.182 -12.660 1.00 41.91 307 ALA A N 1
ATOM 2442 C CA . ALA A 1 307 ? 5.121 16.439 -13.075 1.00 41.91 307 ALA A CA 1
ATOM 2443 C C . ALA A 1 307 ? 4.947 17.776 -13.820 1.00 41.91 307 ALA A C 1
ATOM 2445 O O . ALA A 1 307 ? 5.296 18.833 -13.289 1.00 41.91 307 ALA A O 1
ATOM 2446 N N . GLY A 1 308 ? 4.430 17.730 -15.052 1.00 34.66 308 GLY A N 1
ATOM 2447 C CA . GLY A 1 308 ? 4.060 18.953 -15.763 1.00 34.66 308 GLY A CA 1
ATOM 2448 C C . GLY A 1 308 ? 3.049 19.773 -14.944 1.00 34.66 308 GLY A C 1
ATOM 2449 O O . GLY A 1 308 ? 2.331 19.191 -14.129 1.00 34.66 308 GLY A O 1
ATOM 2450 N N . PRO A 1 309 ? 2.956 21.099 -15.157 1.00 37.91 309 PRO A N 1
ATOM 2451 C CA . PRO A 1 309 ? 2.069 21.984 -14.391 1.00 37.91 309 PRO A CA 1
ATOM 2452 C C . PRO A 1 309 ? 0.581 21.579 -14.421 1.00 37.91 309 PRO A C 1
ATOM 2454 O O . PRO A 1 309 ? -0.156 21.966 -13.519 1.00 37.91 309 PRO A O 1
ATOM 2457 N N . ASP A 1 310 ? 0.169 20.754 -15.392 1.00 38.88 310 ASP A N 1
ATOM 2458 C CA . ASP A 1 310 ? -1.215 20.302 -15.585 1.00 38.88 310 ASP A CA 1
ATOM 2459 C C . ASP A 1 310 ? -1.435 18.788 -15.354 1.00 38.88 310 ASP A C 1
ATOM 2461 O O . ASP A 1 310 ? -2.552 18.298 -15.536 1.00 38.88 310 ASP A O 1
ATOM 2465 N N . GLU A 1 311 ? -0.413 18.010 -14.954 1.00 41.75 311 GLU A N 1
ATOM 2466 C CA . GLU A 1 311 ? -0.645 16.616 -14.541 1.00 41.75 311 GLU A CA 1
ATOM 2467 C C . GLU A 1 311 ? -1.123 16.601 -13.082 1.00 41.75 311 GLU A C 1
ATOM 2469 O O . GLU A 1 311 ? -0.404 17.090 -12.206 1.00 41.75 311 GLU A O 1
ATOM 2474 N N . PRO A 1 312 ? -2.315 16.053 -12.772 1.00 36.53 312 PRO A N 1
ATOM 2475 C CA . PRO A 1 312 ? -2.795 16.019 -11.402 1.00 36.53 312 PRO A CA 1
ATOM 2476 C C . PRO A 1 312 ? -1.790 15.270 -10.516 1.00 36.53 312 PRO A C 1
ATOM 2478 O O . PRO A 1 312 ? -1.621 14.056 -10.612 1.00 36.53 312 PRO A O 1
ATOM 2481 N N . ILE A 1 313 ? -1.168 16.019 -9.599 1.00 43.00 313 ILE A N 1
ATOM 2482 C CA . ILE A 1 313 ? -0.237 15.570 -8.545 1.00 43.00 313 ILE A CA 1
ATOM 2483 C C . ILE A 1 313 ? -0.954 14.668 -7.507 1.00 43.00 313 ILE A C 1
ATOM 2485 O O . ILE A 1 313 ? -0.404 14.282 -6.483 1.00 43.00 313 ILE A O 1
ATOM 2489 N N . THR A 1 314 ? -2.207 14.285 -7.753 1.00 37.84 314 THR A N 1
ATOM 2490 C CA . THR A 1 314 ? -3.038 13.508 -6.828 1.00 37.84 314 THR A CA 1
ATOM 2491 C C . THR A 1 314 ? -2.778 11.995 -6.877 1.00 37.84 314 THR A C 1
ATOM 2493 O O . THR A 1 314 ? -3.442 11.246 -6.164 1.00 37.84 314 THR A O 1
ATOM 2496 N N . GLY A 1 315 ? -1.805 11.526 -7.670 1.00 42.03 315 GLY A N 1
ATOM 2497 C CA . GLY A 1 315 ? -1.376 10.124 -7.725 1.00 42.03 315 GLY A CA 1
ATOM 2498 C C . GLY A 1 315 ? 0.020 9.907 -7.112 1.00 42.03 315 GLY A C 1
ATOM 2499 O O . GLY A 1 315 ? 0.923 10.683 -7.419 1.00 42.03 315 GLY A O 1
ATOM 2500 N N . PRO A 1 316 ? 0.277 8.849 -6.313 1.00 43.41 316 PRO A N 1
ATOM 2501 C CA . PRO A 1 316 ? 1.571 8.660 -5.640 1.00 43.41 316 PRO A CA 1
ATOM 2502 C C . PRO A 1 316 ? 2.766 8.291 -6.533 1.00 43.41 316 PRO A C 1
ATOM 2504 O O . PRO A 1 316 ? 3.738 7.750 -6.024 1.00 43.41 316 PRO A O 1
ATOM 2507 N N . LEU A 1 317 ? 2.734 8.469 -7.854 1.00 52.09 317 LEU A N 1
ATOM 2508 C CA . LEU A 1 317 ? 3.784 7.936 -8.727 1.00 52.09 317 LEU A CA 1
ATOM 2509 C C . LEU A 1 317 ? 4.061 8.885 -9.900 1.00 52.09 317 LEU A C 1
ATOM 2511 O O . LEU A 1 317 ? 3.136 9.291 -10.599 1.00 52.09 317 LEU A O 1
ATOM 2515 N N . ARG A 1 318 ? 5.345 9.179 -10.158 1.00 56.59 318 ARG A N 1
ATOM 2516 C CA . ARG A 1 318 ? 5.821 9.892 -11.363 1.00 56.59 318 ARG A CA 1
ATOM 2517 C C . ARG A 1 318 ? 5.227 9.282 -12.641 1.00 56.59 318 ARG A C 1
ATOM 2519 O O . ARG A 1 318 ? 5.051 8.068 -12.711 1.00 56.59 318 ARG A O 1
ATOM 2526 N N . SER A 1 319 ? 4.958 10.069 -13.684 1.00 57.41 319 SER A N 1
ATOM 2527 C CA . SER A 1 319 ? 4.343 9.560 -14.924 1.00 57.41 319 SER A CA 1
ATOM 2528 C C . SER A 1 319 ? 5.303 8.731 -15.793 1.00 57.41 319 SER A C 1
ATOM 2530 O O . SER A 1 319 ? 4.861 7.772 -16.431 1.00 57.41 319 SER A O 1
ATOM 2532 N N . ASN A 1 320 ? 6.615 8.991 -15.733 1.00 75.38 320 ASN A N 1
ATOM 2533 C CA . ASN A 1 320 ? 7.635 8.285 -16.516 1.00 75.38 320 ASN A CA 1
ATOM 2534 C C . ASN A 1 320 ? 8.698 7.602 -15.636 1.00 75.38 320 ASN A C 1
ATOM 2536 O O . ASN A 1 320 ? 9.811 8.085 -15.494 1.00 75.38 320 ASN A O 1
ATOM 2540 N N . VAL A 1 321 ? 8.332 6.491 -15.002 1.00 79.12 321 VAL A N 1
ATOM 2541 C CA . VAL A 1 321 ? 9.223 5.647 -14.182 1.00 79.12 321 VAL A CA 1
ATOM 2542 C C . VAL A 1 321 ? 8.843 4.194 -14.431 1.00 79.12 321 VAL A C 1
ATOM 2544 O O . VAL A 1 321 ? 7.637 3.911 -14.519 1.00 79.12 321 VAL A O 1
ATOM 2547 N N . SER A 1 322 ? 9.837 3.304 -14.535 1.00 84.00 322 SER A N 1
ATOM 2548 C CA . SER A 1 322 ? 9.609 1.868 -14.745 1.00 84.00 322 SER A CA 1
ATOM 2549 C C . SER A 1 322 ? 8.786 1.261 -13.603 1.00 84.00 322 SER A C 1
ATOM 2551 O O . SER A 1 322 ? 8.836 1.712 -12.456 1.00 84.00 322 SER A O 1
ATOM 2553 N N . GLY A 1 323 ? 7.986 0.235 -13.891 1.00 85.88 323 GLY A N 1
ATOM 2554 C CA . GLY A 1 323 ? 7.163 -0.394 -12.855 1.00 85.88 323 GLY A CA 1
ATOM 2555 C C . GLY A 1 323 ? 7.982 -1.094 -11.773 1.00 85.88 323 GLY A C 1
ATOM 2556 O O . GLY A 1 323 ? 7.617 -1.027 -10.598 1.00 85.88 323 GLY A O 1
ATOM 2557 N N . LEU A 1 324 ? 9.110 -1.698 -12.158 1.00 88.56 324 LEU A N 1
ATOM 2558 C CA . LEU A 1 324 ? 10.066 -2.307 -11.235 1.00 88.56 324 LEU A CA 1
ATOM 2559 C C . LEU A 1 324 ? 10.631 -1.264 -10.266 1.00 88.56 324 LEU A C 1
ATOM 2561 O O . LEU A 1 324 ? 10.606 -1.478 -9.057 1.00 88.56 324 LEU A O 1
ATOM 2565 N N . GLU A 1 325 ? 11.065 -0.109 -10.774 1.00 87.56 325 GLU A N 1
ATOM 2566 C CA . GLU A 1 325 ? 11.608 0.967 -9.943 1.00 87.56 325 GLU A CA 1
ATOM 2567 C C . GLU A 1 325 ? 10.577 1.496 -8.940 1.00 87.56 325 GLU A C 1
ATOM 2569 O O . GLU A 1 325 ? 10.882 1.603 -7.755 1.00 87.56 325 GLU A O 1
ATOM 2574 N N . ARG A 1 326 ? 9.332 1.748 -9.373 1.00 86.19 326 ARG A N 1
ATOM 2575 C CA . ARG A 1 326 ? 8.246 2.192 -8.473 1.00 86.19 326 ARG A CA 1
ATOM 2576 C C . ARG A 1 326 ? 8.020 1.219 -7.325 1.00 86.19 326 ARG A C 1
ATOM 2578 O O . ARG A 1 326 ? 7.810 1.623 -6.184 1.00 86.19 326 ARG A O 1
ATOM 2585 N N . ARG A 1 327 ? 8.016 -0.073 -7.643 1.00 88.12 327 ARG A N 1
ATOM 2586 C CA . ARG A 1 327 ? 7.733 -1.127 -6.677 1.00 88.12 327 ARG A CA 1
ATOM 2587 C C . ARG A 1 327 ? 8.886 -1.294 -5.692 1.00 88.12 327 ARG A C 1
ATOM 2589 O O . ARG A 1 327 ? 8.648 -1.308 -4.489 1.00 88.12 327 ARG A O 1
ATOM 2596 N N . LEU A 1 328 ? 10.121 -1.316 -6.188 1.00 89.88 328 LEU A N 1
ATOM 2597 C CA . LEU A 1 328 ? 11.327 -1.330 -5.361 1.00 89.88 328 LEU A CA 1
ATOM 2598 C C . LEU A 1 328 ? 11.422 -0.098 -4.459 1.00 89.88 328 LEU A C 1
ATOM 2600 O O . LEU A 1 328 ? 11.783 -0.236 -3.295 1.00 89.88 328 LEU A O 1
ATOM 2604 N N . ALA A 1 329 ? 11.053 1.083 -4.963 1.00 87.75 329 ALA A N 1
ATOM 2605 C CA . ALA A 1 329 ? 11.026 2.303 -4.167 1.00 87.75 329 ALA A CA 1
ATOM 2606 C C . ALA A 1 329 ? 10.116 2.155 -2.944 1.00 87.75 329 ALA A C 1
ATOM 2608 O O . ALA A 1 329 ? 10.551 2.399 -1.822 1.00 87.75 329 ALA A O 1
ATOM 2609 N N . LEU A 1 330 ? 8.891 1.664 -3.140 1.00 86.94 330 LEU A N 1
ATOM 2610 C CA . LEU A 1 330 ? 7.952 1.441 -2.041 1.00 86.94 330 LEU A CA 1
ATOM 2611 C C . LEU A 1 330 ? 8.428 0.347 -1.074 1.00 86.94 330 LEU A C 1
ATOM 2613 O O . LEU A 1 330 ? 8.344 0.546 0.137 1.00 86.94 330 LEU A O 1
ATOM 2617 N N . LEU A 1 331 ? 8.950 -0.774 -1.586 1.00 88.19 331 LEU A N 1
ATOM 2618 C CA . LEU A 1 331 ? 9.417 -1.905 -0.770 1.00 88.19 331 LEU A CA 1
ATOM 2619 C C . LEU A 1 331 ? 10.641 -1.563 0.087 1.00 88.19 331 LEU A C 1
ATOM 2621 O O . LEU A 1 331 ? 10.720 -1.976 1.238 1.00 88.19 331 LEU A O 1
ATOM 2625 N N . LEU A 1 332 ? 11.569 -0.768 -0.447 1.00 87.62 332 LEU A N 1
ATOM 2626 C CA . LEU A 1 332 ? 12.770 -0.320 0.267 1.00 87.62 332 LEU A CA 1
ATOM 2627 C C . LEU A 1 332 ? 12.524 0.922 1.138 1.00 87.62 332 LEU A C 1
ATOM 2629 O O . LEU A 1 332 ? 13.422 1.389 1.845 1.00 87.62 332 LEU A O 1
ATOM 2633 N N . GLY A 1 333 ? 11.306 1.464 1.100 1.00 83.62 333 GLY A N 1
ATOM 2634 C CA . GLY A 1 333 ? 10.913 2.635 1.865 1.00 83.62 333 GLY A CA 1
ATOM 2635 C C . GLY A 1 333 ? 11.533 3.942 1.363 1.00 83.62 333 GLY A C 1
ATOM 2636 O O . GLY A 1 333 ? 11.846 4.821 2.171 1.00 83.62 333 GLY A O 1
ATOM 2637 N N . PHE A 1 334 ? 11.750 4.070 0.056 1.00 84.56 334 PHE A N 1
ATOM 2638 C CA . PHE A 1 334 ? 12.058 5.340 -0.600 1.00 84.56 334 PHE A CA 1
ATOM 2639 C C . PHE A 1 334 ? 10.777 6.130 -0.873 1.00 84.56 334 PHE A C 1
ATOM 2641 O O . PHE A 1 334 ? 9.708 5.538 -1.044 1.00 84.56 334 PHE A O 1
ATOM 2648 N N . PRO A 1 335 ? 10.869 7.470 -0.943 1.00 76.06 335 PRO A N 1
ATOM 2649 C CA . PRO A 1 335 ? 9.725 8.291 -1.288 1.00 76.06 335 PRO A CA 1
ATOM 2650 C C . PRO A 1 335 ? 9.154 7.866 -2.654 1.00 76.06 335 PRO A C 1
ATOM 2652 O O . PRO A 1 335 ? 9.924 7.606 -3.584 1.00 76.06 335 PRO A O 1
ATOM 2655 N N . PRO A 1 336 ? 7.817 7.852 -2.819 1.00 65.12 336 PRO A N 1
ATOM 2656 C CA . PRO A 1 336 ? 7.179 7.449 -4.077 1.00 65.12 336 PRO A CA 1
ATOM 2657 C C . PRO A 1 336 ? 7.601 8.316 -5.275 1.00 65.12 336 PRO A C 1
ATOM 2659 O O . PRO A 1 336 ? 7.653 7.862 -6.419 1.00 65.12 336 PRO A O 1
ATOM 2662 N N . VAL A 1 337 ? 7.946 9.574 -4.994 1.00 66.81 337 VAL A N 1
ATOM 2663 C CA . VAL A 1 337 ? 8.635 10.474 -5.915 1.00 66.81 337 VAL A CA 1
ATOM 2664 C C . VAL A 1 337 ? 10.097 10.534 -5.481 1.00 66.81 337 VAL A C 1
ATOM 2666 O O . VAL A 1 337 ? 10.473 11.373 -4.663 1.00 66.81 337 VAL A O 1
ATOM 2669 N N . GLN A 1 338 ? 10.921 9.627 -6.011 1.00 68.50 338 GLN A N 1
ATOM 2670 C CA . GLN A 1 338 ? 12.369 9.674 -5.793 1.00 68.50 338 GLN A CA 1
ATOM 2671 C C . GLN A 1 338 ? 12.925 11.008 -6.313 1.00 68.50 338 GLN A C 1
ATOM 2673 O O . GLN A 1 338 ? 12.388 11.525 -7.289 1.00 68.50 338 GLN A O 1
ATOM 2678 N N . PRO A 1 339 ? 13.941 11.618 -5.690 1.00 58.44 339 PRO A N 1
ATOM 2679 C CA . PRO A 1 339 ? 14.555 12.836 -6.217 1.00 58.44 339 PRO A CA 1
ATOM 2680 C C . PRO A 1 339 ? 15.218 12.577 -7.581 1.00 58.44 339 PRO A C 1
ATOM 2682 O O . PRO A 1 339 ? 15.690 11.477 -7.842 1.00 58.44 339 PRO A O 1
ATOM 2685 N N . VAL A 1 340 ? 15.205 13.573 -8.485 1.00 67.00 340 VAL A N 1
ATOM 2686 C CA . VAL A 1 340 ? 15.850 13.434 -9.812 1.00 67.00 340 VAL A CA 1
ATOM 2687 C C . VAL A 1 340 ? 17.367 13.316 -9.666 1.00 67.00 340 VAL A C 1
ATOM 2689 O O . VAL A 1 340 ? 17.960 12.490 -10.340 1.00 67.00 340 VAL A O 1
ATOM 2692 N N . SER A 1 341 ? 17.972 14.104 -8.773 1.00 82.25 341 SER A N 1
ATOM 2693 C CA . SER A 1 341 ? 19.392 14.016 -8.423 1.00 82.25 341 SER A CA 1
ATOM 2694 C C . SER A 1 341 ? 19.540 13.533 -6.983 1.00 82.25 341 SER A C 1
ATOM 2696 O O . SER A 1 341 ? 18.929 14.075 -6.057 1.00 82.25 341 SER A O 1
ATOM 2698 N N . LEU A 1 342 ? 20.350 12.497 -6.810 1.00 85.00 342 LEU A N 1
ATOM 2699 C CA . LEU A 1 342 ? 20.736 11.894 -5.546 1.00 85.00 342 LEU A CA 1
ATOM 2700 C C . LEU A 1 342 ? 21.986 12.567 -4.973 1.00 85.00 342 LEU A C 1
ATOM 2702 O O . LEU A 1 342 ? 22.115 12.626 -3.754 1.00 85.00 342 LEU A O 1
ATOM 2706 N N . ALA A 1 343 ? 22.875 13.118 -5.808 1.00 86.69 343 ALA A N 1
ATOM 2707 C CA . ALA A 1 343 ? 24.134 13.731 -5.369 1.00 86.69 343 ALA A CA 1
ATOM 2708 C C . ALA A 1 343 ? 23.941 14.899 -4.378 1.00 86.69 343 ALA A C 1
ATOM 2710 O O . ALA A 1 343 ? 24.694 15.042 -3.406 1.00 86.69 343 ALA A O 1
ATOM 2711 N N . GLY A 1 344 ? 22.892 15.702 -4.588 1.00 83.06 344 GLY A N 1
ATOM 2712 C CA . GLY A 1 344 ? 22.550 16.854 -3.746 1.00 83.06 344 GLY A CA 1
ATOM 2713 C C . GLY A 1 344 ? 21.912 16.508 -2.395 1.00 83.06 344 GLY A C 1
ATOM 2714 O O . GLY A 1 344 ? 21.675 17.404 -1.586 1.00 83.06 344 GLY A O 1
ATOM 2715 N N . LEU A 1 345 ? 21.624 15.232 -2.123 1.00 85.44 345 LEU A N 1
ATOM 2716 C CA . LEU A 1 345 ? 20.948 14.830 -0.893 1.00 85.44 345 LEU A CA 1
ATOM 2717 C C . LEU A 1 345 ? 21.850 14.977 0.338 1.00 85.44 345 LEU A C 1
ATOM 2719 O O . LEU A 1 345 ? 23.048 14.678 0.303 1.00 85.44 345 LEU A O 1
ATOM 2723 N N . SER A 1 346 ? 21.249 15.425 1.443 1.00 85.50 346 SER A N 1
ATOM 2724 C CA . SER A 1 346 ? 21.871 15.417 2.768 1.00 85.50 346 SER A CA 1
ATOM 2725 C C . SER A 1 346 ? 21.957 13.990 3.315 1.00 85.50 346 SER A C 1
ATOM 2727 O O . SER A 1 346 ? 21.173 13.132 2.923 1.00 85.50 346 SER A O 1
ATOM 2729 N N . GLU A 1 347 ? 22.871 13.729 4.253 1.00 83.88 347 GLU A N 1
ATOM 2730 C CA . GLU A 1 347 ? 23.095 12.382 4.815 1.00 83.88 347 GLU A CA 1
ATOM 2731 C C . GLU A 1 347 ? 21.831 11.743 5.410 1.00 83.88 347 GLU A C 1
ATOM 2733 O O . GLU A 1 347 ? 21.663 10.528 5.339 1.00 83.88 347 GLU A O 1
ATOM 2738 N N . ASN A 1 348 ? 20.921 12.560 5.949 1.00 81.56 348 ASN A N 1
ATOM 2739 C CA . ASN A 1 348 ? 19.675 12.108 6.576 1.00 81.56 348 ASN A CA 1
ATOM 2740 C C . ASN A 1 348 ? 18.486 12.050 5.600 1.00 81.56 348 ASN A C 1
ATOM 2742 O O . ASN A 1 348 ? 17.354 11.806 6.018 1.00 81.56 348 ASN A O 1
ATOM 2746 N N . ALA A 1 349 ? 18.703 12.319 4.311 1.00 82.94 349 ALA A N 1
ATOM 2747 C CA . ALA A 1 349 ? 17.656 12.195 3.310 1.00 82.94 349 ALA A CA 1
ATOM 2748 C C . ALA A 1 349 ? 17.177 10.734 3.202 1.00 82.94 349 ALA A C 1
ATOM 2750 O O . ALA A 1 349 ? 17.963 9.804 3.393 1.00 82.94 349 ALA A O 1
ATOM 2751 N N . PRO A 1 350 ? 15.905 10.497 2.830 1.00 76.69 350 PRO A N 1
ATOM 2752 C CA . PRO A 1 350 ? 15.382 9.140 2.705 1.00 76.69 350 PRO A CA 1
ATOM 2753 C C . PRO A 1 350 ? 16.053 8.339 1.576 1.00 76.69 350 PRO A C 1
ATOM 2755 O O . PRO A 1 350 ? 15.985 7.113 1.581 1.00 76.69 350 PRO A O 1
ATOM 2758 N N . GLY A 1 351 ? 16.719 9.023 0.641 1.00 83.56 351 GLY A N 1
ATOM 2759 C CA . GLY A 1 351 ? 17.489 8.419 -0.439 1.00 83.56 351 GLY A CA 1
ATOM 2760 C C . GLY A 1 351 ? 16.656 7.995 -1.642 1.00 83.56 351 GLY A C 1
ATOM 2761 O O . GLY A 1 351 ? 15.507 8.405 -1.812 1.00 83.56 351 GLY A O 1
ATOM 2762 N N . GLY A 1 352 ? 17.288 7.196 -2.493 1.00 87.44 352 GLY A N 1
ATOM 2763 C CA . GLY A 1 352 ? 16.742 6.660 -3.730 1.00 87.44 352 GLY A CA 1
ATOM 2764 C C . GLY A 1 352 ? 17.816 5.890 -4.491 1.00 87.44 352 GLY A C 1
ATOM 2765 O O . GLY A 1 352 ? 18.903 5.645 -3.957 1.00 87.44 352 GLY A O 1
ATOM 2766 N N . PHE A 1 353 ? 17.520 5.518 -5.728 1.00 90.62 353 PHE A N 1
ATOM 2767 C CA . PHE A 1 353 ? 18.460 4.863 -6.628 1.00 90.62 353 PHE A CA 1
ATOM 2768 C C . PHE A 1 353 ? 18.156 5.202 -8.083 1.00 90.62 353 PHE A C 1
ATOM 2770 O O . PHE A 1 353 ? 17.019 5.509 -8.436 1.00 90.62 353 PHE A O 1
ATOM 2777 N N . HIS A 1 354 ? 19.175 5.076 -8.926 1.00 88.69 354 HIS A N 1
ATOM 2778 C CA . HIS A 1 354 ? 19.019 5.106 -10.378 1.00 88.69 354 HIS A CA 1
ATOM 2779 C C . HIS A 1 354 ? 19.022 3.684 -10.931 1.00 88.69 354 HIS A C 1
ATOM 2781 O O . HIS A 1 354 ? 19.813 2.849 -10.488 1.00 88.69 354 HIS A O 1
ATOM 2787 N N . LEU A 1 355 ? 18.151 3.412 -11.902 1.00 89.38 355 LEU A N 1
ATOM 2788 C CA . LEU A 1 355 ? 18.090 2.147 -12.632 1.00 89.38 355 LEU A CA 1
ATOM 2789 C C . LEU A 1 355 ? 18.522 2.376 -14.080 1.00 89.38 355 LEU A C 1
ATOM 2791 O O . LEU A 1 355 ? 17.900 3.153 -14.799 1.00 89.38 355 LEU A O 1
ATOM 2795 N N . VAL A 1 356 ? 19.559 1.664 -14.515 1.00 89.00 356 VAL A N 1
ATOM 2796 C CA . VAL A 1 356 ? 20.028 1.673 -15.903 1.00 89.00 356 VAL A CA 1
ATOM 2797 C C . VAL A 1 356 ? 19.803 0.307 -16.534 1.00 89.00 356 VAL A C 1
ATOM 2799 O O . VAL A 1 356 ? 20.349 -0.708 -16.094 1.00 89.00 356 VAL A O 1
ATOM 2802 N N . GLU A 1 357 ? 19.008 0.299 -17.601 1.00 87.94 357 GLU A N 1
ATOM 2803 C CA . GLU A 1 357 ? 18.829 -0.855 -18.476 1.00 87.94 357 GLU A CA 1
ATOM 2804 C C . GLU A 1 357 ? 19.969 -0.890 -19.500 1.00 87.94 357 GLU A C 1
ATOM 2806 O O . GLU A 1 357 ? 20.091 -0.001 -20.343 1.00 87.94 357 GLU A O 1
ATOM 2811 N N . HIS A 1 358 ? 20.811 -1.925 -19.457 1.00 87.44 358 HIS A N 1
ATOM 2812 C CA . HIS A 1 358 ? 22.010 -1.987 -20.306 1.00 87.44 358 HIS A CA 1
ATOM 2813 C C . HIS A 1 358 ? 21.669 -2.063 -21.793 1.00 87.44 358 HIS A C 1
ATOM 2815 O O . HIS A 1 358 ? 22.441 -1.591 -22.622 1.00 87.44 358 HIS A O 1
ATOM 2821 N N . ILE A 1 359 ? 20.494 -2.593 -22.144 1.00 83.94 359 ILE A N 1
ATOM 2822 C CA . ILE A 1 359 ? 20.031 -2.653 -23.534 1.00 83.94 359 ILE A CA 1
ATOM 2823 C C . ILE A 1 359 ? 19.924 -1.265 -24.178 1.00 83.94 359 ILE A C 1
ATOM 2825 O O . ILE A 1 359 ? 20.096 -1.149 -25.388 1.00 83.94 359 ILE A O 1
ATOM 2829 N N . LEU A 1 360 ? 19.695 -0.218 -23.378 1.00 81.06 360 LEU A N 1
ATOM 2830 C CA . LEU A 1 360 ? 19.645 1.165 -23.852 1.00 81.06 360 LEU A CA 1
ATOM 2831 C C . LEU A 1 360 ? 21.041 1.738 -24.129 1.00 81.06 360 LEU A C 1
ATOM 2833 O O . LEU A 1 360 ? 21.168 2.686 -24.893 1.00 81.06 360 LEU A O 1
ATOM 2837 N N . LEU A 1 361 ? 22.089 1.148 -23.551 1.00 81.31 361 LEU A N 1
ATOM 2838 C CA . LEU A 1 361 ? 23.483 1.514 -23.815 1.00 81.31 361 LEU A CA 1
ATOM 2839 C C . LEU A 1 361 ? 24.026 0.855 -25.089 1.00 81.31 361 LEU A C 1
ATOM 2841 O O . LEU A 1 361 ? 25.177 1.083 -25.465 1.00 81.31 361 LEU A O 1
ATOM 2845 N N . ARG A 1 362 ? 23.228 -0.002 -25.738 1.00 76.44 362 ARG A N 1
ATOM 2846 C CA . ARG A 1 362 ? 23.628 -0.682 -26.963 1.00 76.44 362 ARG A CA 1
ATOM 2847 C C . ARG A 1 362 ? 23.838 0.356 -28.073 1.00 76.44 362 ARG A C 1
ATOM 2849 O O . ARG A 1 362 ? 22.869 1.022 -28.432 1.00 76.44 362 ARG A O 1
ATOM 2856 N N . PRO A 1 363 ? 25.029 0.398 -28.703 1.00 70.44 363 PRO A N 1
ATOM 2857 C CA . PRO A 1 363 ? 25.310 1.352 -29.763 1.00 70.44 363 PRO A CA 1
ATOM 2858 C C . PRO A 1 363 ? 24.283 1.279 -30.896 1.00 70.44 363 PRO A C 1
ATOM 2860 O O . PRO A 1 363 ? 24.109 0.236 -31.537 1.00 70.44 363 PRO A O 1
ATOM 2863 N N . SER A 1 364 ? 23.625 2.401 -31.152 1.00 64.62 364 SER A N 1
ATOM 2864 C CA . SER A 1 364 ? 22.677 2.618 -32.237 1.00 64.62 364 SER A CA 1
ATOM 2865 C C . SER A 1 364 ? 23.294 3.492 -33.336 1.00 64.62 364 SER A C 1
ATOM 2867 O O . SER A 1 364 ? 24.299 4.176 -33.141 1.00 64.62 364 SER A O 1
ATOM 2869 N N . VAL A 1 365 ? 22.695 3.503 -34.533 1.00 58.97 365 VAL A N 1
ATOM 2870 C CA . VAL A 1 365 ? 23.152 4.375 -35.638 1.00 58.97 365 VAL A CA 1
ATOM 2871 C C . VAL A 1 365 ? 23.046 5.863 -35.261 1.00 58.97 365 VAL A C 1
ATOM 2873 O O . VAL A 1 365 ? 23.812 6.679 -35.779 1.00 58.97 365 VAL A O 1
ATOM 2876 N N . SER A 1 366 ? 22.143 6.199 -34.337 1.00 51.19 366 SER A N 1
ATOM 2877 C CA . SER A 1 366 ? 21.932 7.545 -33.799 1.00 51.19 366 SER A CA 1
ATOM 2878 C C . SER A 1 366 ? 23.029 7.977 -32.815 1.00 51.19 366 SER A C 1
ATOM 2880 O O . SER A 1 366 ? 23.285 9.174 -32.682 1.00 51.19 366 SER A O 1
ATOM 2882 N N . ASP A 1 367 ? 23.761 7.031 -32.215 1.00 54.19 367 ASP A N 1
ATOM 2883 C CA . ASP A 1 367 ? 24.787 7.297 -31.191 1.00 54.19 367 ASP A CA 1
ATOM 2884 C C . ASP A 1 367 ? 26.101 7.816 -31.789 1.00 54.19 367 ASP A C 1
ATOM 2886 O O . ASP A 1 367 ? 27.015 8.198 -31.064 1.00 54.19 367 ASP A O 1
ATOM 2890 N N . LYS A 1 368 ? 26.197 7.920 -33.124 1.00 54.31 368 LYS A N 1
ATOM 2891 C CA . LYS A 1 368 ? 27.342 8.532 -33.825 1.00 54.31 368 LYS A CA 1
ATOM 2892 C C . LYS A 1 368 ? 27.656 9.964 -33.361 1.00 54.31 368 LYS A C 1
ATOM 2894 O O . LYS A 1 368 ? 28.729 10.467 -33.677 1.00 54.31 368 LYS A O 1
ATOM 2899 N N . LYS A 1 369 ? 26.720 10.629 -32.672 1.00 52.44 369 LYS A N 1
ATOM 2900 C CA . LYS A 1 369 ? 26.867 11.987 -32.129 1.00 52.44 369 LYS A CA 1
ATOM 2901 C C . LYS A 1 369 ? 27.246 12.035 -30.639 1.00 52.44 369 LYS A C 1
ATOM 2903 O O . LYS A 1 369 ? 27.533 13.125 -30.153 1.00 52.44 369 LYS A O 1
ATOM 2908 N N . GLN A 1 370 ? 27.237 10.914 -29.912 1.00 52.94 370 GLN A N 1
ATOM 2909 C CA . GLN A 1 370 ? 27.607 10.894 -28.491 1.00 52.94 370 GLN A CA 1
ATOM 2910 C C . GLN A 1 370 ? 29.130 10.962 -28.329 1.00 52.94 370 GLN A C 1
ATOM 2912 O O . GLN A 1 370 ? 29.869 10.220 -28.971 1.00 52.94 370 GLN A O 1
ATOM 2917 N N . GLN A 1 371 ? 29.596 11.878 -27.477 1.00 51.16 371 GLN A N 1
ATOM 2918 C CA . GLN A 1 371 ? 31.026 12.147 -27.276 1.00 51.16 371 GLN A CA 1
ATOM 2919 C C . GLN A 1 371 ? 31.697 11.175 -26.288 1.00 51.16 371 GLN A C 1
ATOM 2921 O O . GLN A 1 371 ? 32.907 10.985 -26.383 1.00 51.16 371 GLN A O 1
ATOM 2926 N N . SER A 1 372 ? 30.925 10.513 -25.413 1.00 51.06 372 SER A N 1
ATOM 2927 C CA . SER A 1 372 ? 31.430 9.544 -24.425 1.00 51.06 372 SER A CA 1
ATOM 2928 C C . SER A 1 372 ? 30.409 8.421 -24.166 1.00 51.06 372 SER A C 1
ATOM 2930 O O . SER A 1 372 ? 29.240 8.732 -23.929 1.00 51.06 372 SER A O 1
ATOM 2932 N N . PRO A 1 373 ? 30.799 7.129 -24.186 1.00 52.91 373 PRO A N 1
ATOM 2933 C CA . PRO A 1 373 ? 29.918 6.027 -23.795 1.00 52.91 373 PRO A CA 1
ATOM 2934 C C . PRO A 1 373 ? 29.804 5.912 -22.262 1.00 52.91 373 PRO A C 1
ATOM 2936 O O . PRO A 1 373 ? 30.799 6.044 -21.558 1.00 52.91 373 PRO A O 1
ATOM 2939 N N . ILE A 1 374 ? 28.609 5.603 -21.737 1.00 53.66 374 ILE A N 1
ATOM 2940 C CA . ILE A 1 374 ? 28.390 5.325 -20.296 1.00 53.66 374 ILE A CA 1
ATOM 2941 C C . ILE A 1 374 ? 29.133 4.060 -19.832 1.00 53.66 374 ILE A C 1
ATOM 2943 O O . ILE A 1 374 ? 29.523 3.953 -18.672 1.00 53.66 374 ILE A O 1
ATOM 2947 N N . MET A 1 375 ? 29.305 3.082 -20.724 1.00 58.59 375 MET A N 1
ATOM 2948 C CA . MET A 1 375 ? 29.961 1.811 -20.431 1.00 58.59 375 MET A CA 1
ATOM 2949 C C . MET A 1 375 ? 31.070 1.564 -21.449 1.00 58.59 375 MET A C 1
ATOM 2951 O O . MET A 1 375 ? 30.808 1.393 -22.641 1.00 58.59 375 MET A O 1
ATOM 2955 N N . GLU A 1 376 ? 32.311 1.516 -20.976 1.00 57.03 376 GLU A N 1
ATOM 2956 C CA . GLU A 1 376 ? 33.433 1.056 -21.785 1.00 57.03 376 GLU A CA 1
ATOM 2957 C C . GLU A 1 376 ? 33.432 -0.475 -21.816 1.00 57.03 376 GLU A C 1
ATOM 2959 O O . GLU A 1 376 ? 33.435 -1.145 -20.781 1.00 57.03 376 GLU A O 1
ATOM 2964 N N . LEU A 1 377 ? 33.403 -1.054 -23.017 1.00 58.19 377 LEU A N 1
ATOM 2965 C CA . LEU A 1 377 ? 33.599 -2.492 -23.163 1.00 58.19 377 LEU A CA 1
ATOM 2966 C C . LEU A 1 377 ? 35.037 -2.820 -22.744 1.00 58.19 377 LEU A C 1
ATOM 2968 O O . LEU A 1 377 ? 35.954 -2.182 -23.267 1.00 58.19 377 LEU A O 1
ATOM 2972 N N . PRO A 1 378 ? 35.262 -3.803 -21.851 1.00 52.38 378 PRO A N 1
ATOM 2973 C CA . PRO A 1 378 ? 36.610 -4.178 -21.450 1.00 52.38 378 PRO A CA 1
ATOM 2974 C C . PRO A 1 378 ? 37.415 -4.535 -22.697 1.00 52.38 378 PRO A C 1
ATOM 2976 O O . PRO A 1 378 ? 36.970 -5.347 -23.502 1.00 52.38 378 PRO A O 1
ATOM 2979 N N . VAL A 1 379 ? 38.574 -3.910 -22.879 1.00 55.12 379 VAL A N 1
ATOM 2980 C CA . VAL A 1 379 ? 39.498 -4.221 -23.972 1.00 55.12 379 VAL A CA 1
ATOM 2981 C C . VAL A 1 379 ? 40.553 -5.167 -23.408 1.00 55.12 379 VAL A C 1
ATOM 2983 O O . VAL A 1 379 ? 41.094 -4.917 -22.330 1.00 55.12 379 VAL A O 1
ATOM 2986 N N . GLY A 1 380 ? 40.815 -6.281 -24.091 1.00 53.03 380 GLY A N 1
ATOM 2987 C CA . GLY A 1 380 ? 41.922 -7.165 -23.743 1.00 53.03 380 GLY A CA 1
ATOM 2988 C C . GLY A 1 380 ? 43.251 -6.406 -23.765 1.00 53.03 380 GLY A C 1
ATOM 2989 O O . GLY A 1 380 ? 43.393 -5.400 -24.460 1.00 53.03 380 GLY A O 1
ATOM 2990 N N . ALA A 1 381 ? 44.246 -6.889 -23.017 1.00 52.66 381 ALA A N 1
ATOM 2991 C CA . ALA A 1 381 ? 45.587 -6.289 -22.966 1.00 52.66 381 ALA A CA 1
ATOM 2992 C C . ALA A 1 381 ? 46.291 -6.214 -24.344 1.00 52.66 381 ALA A C 1
ATOM 2994 O O . ALA A 1 381 ? 47.291 -5.521 -24.496 1.00 52.66 381 ALA A O 1
ATOM 2995 N N . ASP A 1 382 ? 45.761 -6.917 -25.343 1.00 58.97 382 ASP A N 1
ATOM 2996 C CA . ASP A 1 382 ? 46.181 -6.969 -26.743 1.00 58.97 382 ASP A CA 1
ATOM 2997 C C . ASP A 1 382 ? 45.362 -6.048 -27.674 1.00 58.97 382 ASP A C 1
ATOM 2999 O O . ASP A 1 382 ? 45.539 -6.081 -28.891 1.00 58.97 382 ASP A O 1
ATOM 3003 N N . GLY A 1 383 ? 44.444 -5.238 -27.135 1.00 58.34 383 GLY A N 1
ATOM 3004 C CA . GLY A 1 383 ? 43.528 -4.414 -27.929 1.00 58.34 383 GLY A CA 1
ATOM 3005 C C . GLY A 1 383 ? 42.353 -5.195 -28.533 1.00 58.34 383 GLY A C 1
ATOM 3006 O O . GLY A 1 383 ? 41.527 -4.607 -29.237 1.00 58.34 383 GLY A O 1
ATOM 3007 N N . SER A 1 384 ? 42.243 -6.504 -28.272 1.00 54.56 384 SER A N 1
ATOM 3008 C CA . SER A 1 384 ? 41.134 -7.320 -28.762 1.00 54.56 384 SER A CA 1
ATOM 3009 C C . SER A 1 384 ? 39.885 -7.112 -27.899 1.00 54.56 384 SER A C 1
ATOM 3011 O O . SER A 1 384 ? 39.941 -7.049 -26.669 1.00 54.56 384 SER A O 1
ATOM 3013 N N . ARG A 1 385 ? 38.716 -6.972 -28.534 1.00 56.06 385 ARG A N 1
ATOM 3014 C CA . ARG A 1 385 ? 37.442 -6.964 -27.802 1.00 56.06 385 ARG A CA 1
ATOM 3015 C C . ARG A 1 385 ? 37.149 -8.402 -27.346 1.00 56.06 385 ARG A C 1
ATOM 3017 O O . ARG A 1 385 ? 37.121 -9.285 -28.206 1.00 56.06 385 ARG A O 1
ATOM 3024 N N . PRO A 1 386 ? 36.908 -8.667 -26.049 1.00 52.09 386 PRO A N 1
ATOM 3025 C CA . PRO A 1 386 ? 36.535 -9.990 -25.583 1.00 52.09 386 PRO A CA 1
ATOM 3026 C C . PRO A 1 386 ? 35.235 -10.428 -26.271 1.00 52.09 386 PRO A C 1
ATOM 3028 O O . PRO A 1 386 ? 34.376 -9.594 -26.576 1.00 52.09 386 PRO A O 1
ATOM 3031 N N . PRO A 1 387 ? 35.048 -11.736 -26.501 1.00 50.88 387 PRO A N 1
ATOM 3032 C CA . PRO A 1 387 ? 33.909 -12.266 -27.230 1.00 50.88 387 PRO A CA 1
ATOM 3033 C C . PRO A 1 387 ? 32.689 -12.378 -26.305 1.00 50.88 387 PRO A C 1
ATOM 3035 O O . PRO A 1 387 ? 32.102 -13.450 -26.177 1.00 50.88 387 PRO A O 1
ATOM 3038 N N . LEU A 1 388 ? 32.272 -11.297 -25.636 1.00 55.41 388 LEU A N 1
ATOM 3039 C CA . LEU A 1 388 ? 30.887 -11.263 -25.172 1.00 55.41 388 LEU A CA 1
ATOM 3040 C C . LEU A 1 388 ? 30.019 -11.046 -26.408 1.00 55.41 388 LEU A C 1
ATOM 3042 O O . LEU A 1 388 ? 29.938 -9.947 -26.947 1.00 55.41 388 LEU A O 1
ATOM 3046 N N . LYS A 1 389 ? 29.388 -12.132 -26.864 1.00 60.97 389 LYS A N 1
ATOM 3047 C CA . LYS A 1 389 ? 28.479 -12.141 -28.019 1.00 60.97 389 LYS A CA 1
ATOM 3048 C C . LYS A 1 389 ? 27.346 -11.110 -27.867 1.00 60.97 389 LYS A C 1
ATOM 3050 O O . LYS A 1 389 ? 26.826 -10.647 -28.876 1.00 60.97 389 LYS A O 1
ATOM 3055 N N . ASP A 1 390 ? 27.014 -10.742 -26.625 1.00 68.75 390 ASP A N 1
ATOM 3056 C CA . ASP A 1 390 ? 26.141 -9.623 -26.270 1.00 68.75 390 ASP A CA 1
ATOM 3057 C C . ASP A 1 390 ? 26.401 -9.151 -24.817 1.00 68.75 390 ASP A C 1
ATOM 3059 O O . ASP A 1 390 ? 26.065 -9.875 -23.877 1.00 68.75 390 ASP A O 1
ATOM 3063 N N . PRO A 1 391 ? 27.022 -7.977 -24.602 1.00 74.00 391 PRO A N 1
ATOM 3064 C CA . PRO A 1 391 ? 27.273 -7.435 -23.268 1.00 74.00 391 PRO A CA 1
ATOM 3065 C C . PRO A 1 391 ? 26.120 -6.583 -22.711 1.00 74.00 391 PRO A C 1
ATOM 3067 O O . PRO A 1 391 ? 26.214 -6.174 -21.561 1.00 74.00 391 PRO A O 1
ATOM 3070 N N . PHE A 1 392 ? 25.047 -6.329 -23.470 1.00 80.88 392 PHE A N 1
ATOM 3071 C CA . PHE A 1 392 ? 23.990 -5.375 -23.097 1.00 80.88 392 PHE A CA 1
ATOM 3072 C C . PHE A 1 392 ? 22.666 -6.044 -22.732 1.00 80.88 392 PHE A C 1
ATOM 3074 O O . PHE A 1 392 ? 21.909 -5.548 -21.897 1.00 80.88 392 PHE A O 1
ATOM 3081 N N . SER A 1 393 ? 22.351 -7.168 -23.372 1.00 83.94 393 SER A N 1
ATOM 3082 C CA . SER A 1 393 ? 21.071 -7.832 -23.147 1.00 83.94 393 SER A CA 1
ATOM 3083 C C . SER A 1 393 ? 20.936 -8.374 -21.727 1.00 83.94 393 SER A C 1
ATOM 3085 O O . SER A 1 393 ? 21.888 -8.888 -21.136 1.00 83.94 393 SER A O 1
ATOM 3087 N N . LEU A 1 394 ? 19.699 -8.307 -21.223 1.00 87.50 394 LEU A N 1
ATOM 3088 C CA . LEU A 1 394 ? 19.260 -8.914 -19.965 1.00 87.50 394 LEU A CA 1
ATOM 3089 C C . LEU A 1 394 ? 20.054 -8.455 -18.732 1.00 87.50 394 LEU A C 1
ATOM 3091 O O . LEU A 1 394 ? 20.219 -9.224 -17.788 1.00 87.50 394 LEU A O 1
ATOM 3095 N N . GLN A 1 395 ? 20.561 -7.223 -18.734 1.00 90.00 395 GLN A N 1
ATOM 3096 C CA . GLN A 1 395 ? 21.365 -6.677 -17.643 1.00 90.00 395 GLN A CA 1
ATOM 3097 C C . GLN A 1 395 ? 20.801 -5.347 -17.140 1.00 90.00 395 GLN A C 1
ATOM 3099 O O . GLN A 1 395 ? 20.424 -4.476 -17.925 1.00 90.00 395 GLN A O 1
ATOM 3104 N N . LEU A 1 396 ? 20.747 -5.211 -15.815 1.00 91.69 396 LEU A N 1
ATOM 3105 C CA . LEU A 1 396 ? 20.302 -4.020 -15.098 1.00 91.69 396 LEU A CA 1
ATOM 3106 C C . LEU A 1 396 ? 21.375 -3.599 -14.093 1.00 91.69 396 LEU A C 1
ATOM 3108 O O . LEU A 1 396 ? 21.850 -4.433 -13.321 1.00 91.69 396 LEU A O 1
ATOM 3112 N N . SER A 1 397 ? 21.706 -2.311 -14.050 1.00 93.25 397 SER A N 1
ATOM 3113 C CA . SER A 1 397 ? 22.535 -1.727 -12.990 1.00 93.25 397 SER A CA 1
ATOM 3114 C C . SER A 1 397 ? 21.702 -0.800 -12.115 1.00 93.25 397 SER A C 1
ATOM 3116 O O . SER A 1 397 ? 20.991 0.066 -12.618 1.00 93.25 397 SER A O 1
ATOM 3118 N N . PHE A 1 398 ? 21.813 -0.983 -10.802 1.00 93.81 398 PHE A N 1
ATOM 3119 C CA . PHE A 1 398 ? 21.220 -0.122 -9.788 1.00 93.81 398 PHE A CA 1
ATOM 3120 C C . PHE A 1 398 ? 22.324 0.678 -9.096 1.00 93.81 398 PHE A C 1
ATOM 3122 O O . PHE A 1 398 ? 23.260 0.083 -8.554 1.00 93.81 398 PHE A O 1
ATOM 3129 N N . MET A 1 399 ? 22.209 2.004 -9.090 1.00 94.06 399 MET A N 1
ATOM 3130 C CA . MET A 1 399 ? 23.199 2.914 -8.509 1.00 94.06 399 MET A CA 1
ATOM 3131 C C . MET A 1 399 ? 22.610 3.538 -7.248 1.00 94.06 399 MET A C 1
ATOM 3133 O O . MET A 1 399 ? 21.634 4.287 -7.313 1.00 94.06 399 MET A O 1
ATOM 3137 N N . PHE A 1 400 ? 23.203 3.214 -6.102 1.00 93.56 400 PHE A N 1
ATOM 3138 C CA . PHE A 1 400 ? 22.781 3.681 -4.786 1.00 93.56 400 PHE A CA 1
ATOM 3139 C C . PHE A 1 400 ? 23.807 4.655 -4.187 1.00 93.56 400 PHE A C 1
ATOM 3141 O O . PHE A 1 400 ? 25.013 4.422 -4.314 1.00 93.56 400 PHE A O 1
ATOM 3148 N N . PRO A 1 401 ? 23.364 5.713 -3.484 1.00 92.81 401 PRO A N 1
ATOM 3149 C CA . PRO A 1 401 ? 24.252 6.658 -2.814 1.00 92.81 401 PRO A CA 1
ATOM 3150 C C . PRO A 1 401 ? 24.799 6.054 -1.513 1.00 92.81 401 PRO A C 1
ATOM 3152 O O . PRO A 1 401 ? 24.070 5.866 -0.544 1.00 92.81 401 PRO A O 1
ATOM 3155 N N . ALA A 1 402 ? 26.092 5.743 -1.458 1.00 91.81 402 ALA A N 1
ATOM 3156 C CA . ALA A 1 402 ? 26.692 5.032 -0.328 1.00 91.81 402 ALA A CA 1
ATOM 3157 C C . ALA A 1 402 ? 26.799 5.869 0.961 1.00 91.81 402 ALA A C 1
ATOM 3159 O O . ALA A 1 402 ? 26.921 5.284 2.037 1.00 91.81 402 ALA A O 1
ATOM 3160 N N . TRP A 1 403 ? 26.768 7.205 0.853 1.00 90.56 403 TRP A N 1
ATOM 3161 C CA . TRP A 1 403 ? 27.012 8.145 1.959 1.00 90.56 403 TRP A CA 1
ATOM 3162 C C . TRP A 1 403 ? 25.775 8.472 2.803 1.00 90.56 403 TRP A C 1
ATOM 3164 O O . TRP A 1 403 ? 25.899 9.154 3.818 1.00 90.56 403 TRP A O 1
ATOM 3174 N N . LEU A 1 404 ? 24.574 8.052 2.392 1.00 88.62 404 LEU A N 1
ATOM 3175 C CA . LEU A 1 404 ? 23.382 8.319 3.199 1.00 88.62 404 LEU A CA 1
ATOM 3176 C C . LEU A 1 404 ? 23.363 7.414 4.427 1.00 88.62 404 LEU A C 1
ATOM 3178 O O . LEU A 1 404 ? 23.688 6.229 4.341 1.00 88.62 404 LEU A O 1
ATOM 3182 N N . TYR A 1 405 ? 22.872 7.955 5.540 1.00 85.94 405 TYR A N 1
ATOM 3183 C CA . TYR A 1 405 ? 22.803 7.293 6.842 1.00 85.94 405 TYR A CA 1
ATOM 3184 C C . TYR A 1 405 ? 22.225 5.871 6.761 1.00 85.94 405 TYR A C 1
ATOM 3186 O O . TYR A 1 405 ? 22.773 4.936 7.340 1.00 85.94 405 TYR A O 1
ATOM 3194 N N . ARG A 1 406 ? 21.145 5.681 5.987 1.00 83.88 406 ARG A N 1
ATOM 3195 C CA . ARG A 1 406 ? 20.462 4.382 5.856 1.00 83.88 406 ARG A CA 1
ATOM 3196 C C . ARG A 1 406 ? 21.293 3.329 5.110 1.00 83.88 406 ARG A C 1
ATOM 3198 O O . ARG A 1 406 ? 21.088 2.136 5.311 1.00 83.88 406 ARG A O 1
ATOM 3205 N N . PHE A 1 407 ? 22.212 3.748 4.243 1.00 86.75 407 PHE A N 1
ATOM 3206 C CA . PHE A 1 407 ? 23.060 2.858 3.443 1.00 86.75 407 PHE A CA 1
ATOM 3207 C C . PHE A 1 407 ? 24.455 2.655 4.035 1.00 86.75 407 PHE A C 1
ATOM 3209 O O . PHE A 1 407 ? 25.224 1.838 3.521 1.00 86.75 407 PHE A O 1
ATOM 3216 N N . GLU A 1 408 ? 24.798 3.384 5.090 1.00 83.12 408 GLU A N 1
ATOM 3217 C CA . GLU A 1 408 ? 26.092 3.302 5.749 1.00 83.12 408 GLU A CA 1
ATOM 3218 C C . GLU A 1 408 ? 26.137 2.079 6.678 1.00 83.12 408 GLU A C 1
ATOM 3220 O O . GLU A 1 408 ? 25.400 2.000 7.659 1.00 83.12 408 GLU A O 1
ATOM 3225 N N . GLU A 1 409 ? 27.009 1.104 6.388 1.00 77.38 409 GLU A N 1
ATOM 3226 C CA . GLU A 1 409 ? 27.034 -0.182 7.114 1.00 77.38 409 GLU A CA 1
ATOM 3227 C C . GLU A 1 409 ? 27.348 -0.042 8.607 1.00 77.38 409 GLU A C 1
ATOM 3229 O O . GLU A 1 409 ? 26.886 -0.851 9.408 1.00 77.38 409 GLU A O 1
ATOM 3234 N N . VAL A 1 410 ? 28.112 0.986 8.983 1.00 70.94 410 VAL A N 1
ATOM 3235 C CA . VAL A 1 410 ? 28.457 1.269 10.382 1.00 70.94 410 VAL A CA 1
ATOM 3236 C C . VAL A 1 410 ? 27.231 1.744 11.166 1.00 70.94 410 VAL A C 1
ATOM 3238 O O . VAL A 1 410 ? 27.090 1.413 12.341 1.00 70.94 410 VAL A O 1
ATOM 3241 N N . LYS A 1 411 ? 26.337 2.508 10.525 1.00 71.06 411 LYS A N 1
ATOM 3242 C CA . LYS A 1 411 ? 25.179 3.136 11.175 1.00 71.06 411 LYS A CA 1
ATOM 3243 C C . LYS A 1 411 ? 23.907 2.289 11.062 1.00 71.06 411 LYS A C 1
ATOM 3245 O O . LYS A 1 411 ? 23.132 2.253 12.012 1.00 71.06 411 LYS A O 1
ATOM 3250 N N . ASN A 1 412 ? 23.712 1.571 9.952 1.00 73.88 412 ASN A N 1
ATOM 3251 C CA . ASN A 1 412 ? 22.613 0.619 9.762 1.00 73.88 412 ASN A CA 1
ATOM 3252 C C . ASN A 1 412 ? 23.134 -0.725 9.203 1.00 73.88 412 ASN A C 1
ATOM 3254 O O . ASN A 1 412 ? 23.103 -0.972 7.986 1.00 73.88 412 ASN A O 1
ATOM 3258 N N . PRO A 1 413 ? 23.639 -1.617 10.076 1.00 76.31 413 PRO A N 1
ATOM 3259 C CA . PRO A 1 413 ? 24.191 -2.890 9.646 1.00 76.31 413 PRO A CA 1
ATOM 3260 C C . PRO A 1 413 ? 23.082 -3.794 9.097 1.00 76.31 413 PRO A C 1
ATOM 3262 O O . PRO A 1 413 ? 22.206 -4.260 9.818 1.00 76.31 413 PRO A O 1
ATOM 3265 N N . GLY A 1 414 ? 23.155 -4.100 7.801 1.00 83.56 414 GLY A N 1
ATOM 3266 C CA . GLY A 1 414 ? 22.276 -5.077 7.153 1.00 83.56 414 GLY A CA 1
ATOM 3267 C C . GLY A 1 414 ? 21.314 -4.503 6.119 1.00 83.56 414 GLY A C 1
ATOM 3268 O O . GLY A 1 414 ? 20.849 -5.275 5.278 1.00 83.56 414 GLY A O 1
ATOM 3269 N N . PHE A 1 415 ? 21.089 -3.185 6.065 1.00 86.75 415 PHE A N 1
ATOM 3270 C CA . PHE A 1 415 ? 20.174 -2.610 5.070 1.00 86.75 415 PHE A CA 1
ATOM 3271 C C . PHE A 1 415 ? 20.623 -2.882 3.626 1.00 86.75 415 PHE A C 1
ATOM 3273 O O . PHE A 1 415 ? 19.812 -3.254 2.784 1.00 86.75 415 PHE A O 1
ATOM 3280 N N . ARG A 1 416 ? 21.931 -2.852 3.336 1.00 90.44 416 ARG A N 1
ATOM 3281 C CA . ARG A 1 416 ? 22.457 -3.253 2.013 1.00 90.44 416 ARG A CA 1
ATOM 3282 C C . ARG A 1 416 ? 22.119 -4.702 1.641 1.00 90.44 416 ARG A C 1
ATOM 3284 O O . ARG A 1 416 ? 21.890 -4.999 0.469 1.00 90.44 416 ARG A O 1
ATOM 3291 N N . LYS A 1 417 ? 22.065 -5.610 2.625 1.00 89.75 417 LYS A N 1
ATOM 3292 C CA . LYS A 1 417 ? 21.662 -7.013 2.411 1.00 89.75 417 LYS A CA 1
ATOM 3293 C C . LYS A 1 417 ? 20.169 -7.114 2.122 1.00 89.75 417 LYS A C 1
ATOM 3295 O O . LYS A 1 417 ? 19.793 -7.891 1.249 1.00 89.75 417 LYS A O 1
ATOM 3300 N N . VAL A 1 418 ? 19.351 -6.320 2.817 1.00 89.62 418 VAL A N 1
ATOM 3301 C CA . VAL A 1 418 ? 17.916 -6.180 2.533 1.00 89.62 418 VAL A CA 1
ATOM 3302 C C . VAL A 1 418 ? 17.722 -5.690 1.101 1.00 89.62 418 VAL A C 1
ATOM 3304 O O . VAL A 1 418 ? 17.084 -6.389 0.326 1.00 89.62 418 VAL A O 1
ATOM 3307 N N . VAL A 1 419 ? 18.372 -4.588 0.710 1.00 91.62 419 VAL A N 1
ATOM 3308 C CA . VAL A 1 419 ? 18.334 -4.054 -0.662 1.00 91.62 419 VAL A CA 1
ATOM 3309 C C . VAL A 1 419 ? 18.684 -5.137 -1.681 1.00 91.62 419 VAL A C 1
ATOM 3311 O O . VAL A 1 419 ? 17.915 -5.398 -2.602 1.00 91.62 419 VAL A O 1
ATOM 3314 N N . ALA A 1 420 ? 19.807 -5.835 -1.493 1.00 92.19 420 ALA A N 1
ATOM 3315 C CA . ALA A 1 420 ? 20.222 -6.901 -2.400 1.00 92.19 420 ALA A CA 1
ATOM 3316 C C . ALA A 1 420 ? 19.228 -8.076 -2.458 1.00 92.19 420 ALA A C 1
ATOM 3318 O O . ALA A 1 420 ? 19.076 -8.689 -3.514 1.00 92.19 420 ALA A O 1
ATOM 3319 N N . LYS A 1 421 ? 18.569 -8.416 -1.345 1.00 92.25 421 LYS A N 1
ATOM 3320 C CA . LYS A 1 421 ? 17.536 -9.458 -1.295 1.00 92.25 421 LYS A CA 1
ATOM 3321 C C . LYS A 1 421 ? 16.284 -9.013 -2.054 1.00 92.25 421 LYS A C 1
ATOM 3323 O O . LYS A 1 421 ? 15.878 -9.711 -2.977 1.00 92.25 421 LYS A O 1
ATOM 3328 N N . THR A 1 422 ? 15.748 -7.834 -1.743 1.00 92.12 422 THR A N 1
ATOM 3329 C CA . THR A 1 422 ? 14.551 -7.278 -2.389 1.00 92.12 422 THR A CA 1
ATOM 3330 C C . THR A 1 422 ? 14.746 -7.129 -3.896 1.00 92.12 422 THR A C 1
ATOM 3332 O O . THR A 1 422 ? 13.877 -7.519 -4.668 1.00 92.12 422 THR A O 1
ATOM 3335 N N . LEU A 1 423 ? 15.914 -6.648 -4.341 1.00 93.31 423 LEU A N 1
ATOM 3336 C CA . LEU A 1 423 ? 16.230 -6.552 -5.769 1.00 93.31 423 LEU A CA 1
ATOM 3337 C C . LEU A 1 423 ? 16.175 -7.913 -6.471 1.00 93.31 423 LEU A C 1
ATOM 3339 O O . LEU A 1 423 ? 15.656 -7.999 -7.581 1.00 93.31 423 LEU A O 1
ATOM 3343 N N . ARG A 1 424 ? 16.685 -8.978 -5.840 1.00 92.12 424 ARG A N 1
ATOM 3344 C CA . ARG A 1 424 ? 16.649 -10.337 -6.407 1.00 92.12 424 ARG A CA 1
ATOM 3345 C C . ARG A 1 424 ? 15.248 -10.937 -6.430 1.00 92.12 424 ARG A C 1
ATOM 3347 O O . ARG A 1 424 ? 14.944 -11.679 -7.352 1.00 92.12 424 ARG A O 1
ATOM 3354 N N . GLU A 1 425 ? 14.432 -10.653 -5.421 1.00 91.25 425 GLU A N 1
ATOM 3355 C CA . GLU A 1 425 ? 13.066 -11.183 -5.317 1.00 91.25 425 GLU A CA 1
ATOM 3356 C C . GLU A 1 425 ? 12.108 -10.498 -6.302 1.00 91.25 425 GLU A C 1
ATOM 3358 O O . GLU A 1 425 ? 11.218 -11.145 -6.852 1.00 91.25 425 GLU A O 1
ATOM 3363 N N . GLU A 1 426 ? 12.316 -9.207 -6.565 1.00 90.38 426 GLU A N 1
ATOM 3364 C CA . GLU A 1 426 ? 11.432 -8.405 -7.417 1.00 90.38 426 GLU A CA 1
ATOM 3365 C C . GLU A 1 426 ? 11.853 -8.363 -8.890 1.00 90.38 426 GLU A C 1
ATOM 3367 O O . GLU A 1 426 ? 11.015 -8.170 -9.776 1.00 90.38 426 GLU A O 1
ATOM 3372 N N . THR A 1 427 ? 13.140 -8.562 -9.180 1.00 91.12 427 THR A N 1
ATOM 3373 C CA . THR A 1 427 ? 13.630 -8.570 -10.561 1.00 91.12 427 THR A CA 1
ATOM 3374 C C . THR A 1 427 ? 13.378 -9.936 -11.216 1.00 91.12 427 THR A C 1
ATOM 3376 O O . THR A 1 427 ? 13.692 -10.968 -10.621 1.00 91.12 427 THR A O 1
ATOM 3379 N N . PRO A 1 428 ? 12.862 -9.992 -12.461 1.00 89.50 428 PRO A N 1
ATOM 3380 C CA . PRO A 1 428 ? 12.716 -11.246 -13.196 1.00 89.50 428 PRO A CA 1
ATOM 3381 C C . PRO A 1 428 ? 14.017 -12.056 -13.273 1.00 89.50 428 PRO A C 1
ATOM 3383 O O . PRO A 1 428 ? 15.067 -11.521 -13.616 1.00 89.50 428 PRO A O 1
ATOM 3386 N N . ALA A 1 429 ? 13.932 -13.371 -13.049 1.00 88.06 429 ALA A N 1
ATOM 3387 C CA . ALA A 1 429 ? 15.099 -14.255 -12.931 1.00 88.06 429 ALA A CA 1
ATOM 3388 C C . ALA A 1 429 ? 16.021 -14.305 -14.167 1.00 88.06 429 ALA A C 1
ATOM 3390 O O . ALA A 1 429 ? 17.181 -14.692 -14.056 1.00 88.06 429 ALA A O 1
ATOM 3391 N N . HIS A 1 430 ? 15.513 -13.940 -15.347 1.00 86.88 430 HIS A N 1
ATOM 3392 C CA . HIS A 1 430 ? 16.302 -13.888 -16.578 1.00 86.88 430 HIS A CA 1
ATOM 3393 C C . HIS A 1 430 ? 17.136 -12.605 -16.710 1.00 86.88 430 HIS A C 1
ATOM 3395 O O . HIS A 1 430 ? 17.974 -12.539 -17.604 1.00 86.88 430 HIS A O 1
ATOM 3401 N N . LEU A 1 431 ? 16.911 -11.596 -15.860 1.00 89.94 431 LEU A N 1
ATOM 3402 C CA . LEU A 1 431 ? 17.690 -10.363 -15.834 1.00 89.94 431 LEU A CA 1
ATOM 3403 C C . LEU A 1 431 ? 18.792 -10.470 -14.782 1.00 89.94 431 LEU A C 1
ATOM 3405 O O . LEU A 1 431 ? 18.552 -10.741 -13.606 1.00 89.94 431 LEU A O 1
ATOM 3409 N N . ARG A 1 432 ? 20.022 -10.212 -15.207 1.00 90.50 432 ARG A N 1
ATOM 3410 C CA . ARG A 1 432 ? 21.172 -10.093 -14.325 1.00 90.50 432 ARG A CA 1
ATOM 3411 C C . ARG A 1 432 ? 21.204 -8.694 -13.720 1.00 90.50 432 ARG A C 1
ATOM 3413 O O . ARG A 1 432 ? 21.194 -7.702 -14.441 1.00 90.50 432 ARG A O 1
ATOM 3420 N N . ILE A 1 433 ? 21.298 -8.631 -12.397 1.00 92.69 433 ILE A N 1
ATOM 3421 C CA . ILE A 1 433 ? 21.369 -7.373 -11.650 1.00 92.69 433 ILE A CA 1
ATOM 3422 C C . ILE A 1 433 ? 22.795 -7.079 -11.183 1.00 92.69 433 ILE A C 1
ATOM 3424 O O . ILE A 1 433 ? 23.499 -7.968 -10.695 1.00 92.69 433 ILE A O 1
ATOM 3428 N N . PHE A 1 434 ? 23.194 -5.817 -11.277 1.00 93.31 434 PHE A N 1
ATOM 3429 C CA . PHE A 1 434 ? 24.400 -5.270 -10.670 1.00 93.31 434 PHE A CA 1
ATOM 3430 C C . PHE A 1 434 ? 24.007 -4.169 -9.693 1.00 93.31 434 PHE A C 1
ATOM 3432 O O . PHE A 1 434 ? 23.157 -3.336 -9.996 1.00 93.31 434 PHE A O 1
ATOM 3439 N N . VAL A 1 435 ? 24.608 -4.181 -8.507 1.00 94.50 435 VAL A N 1
ATOM 3440 C CA . VAL A 1 435 ? 24.340 -3.193 -7.458 1.00 94.50 435 VAL A CA 1
ATOM 3441 C C . VAL A 1 435 ? 25.626 -2.425 -7.210 1.00 94.50 435 VAL A C 1
ATOM 3443 O O . VAL A 1 435 ? 26.623 -3.016 -6.796 1.00 94.50 435 VAL A O 1
ATOM 3446 N N . HIS A 1 436 ? 25.593 -1.125 -7.473 1.00 94.44 436 HIS A N 1
ATOM 3447 C CA . HIS A 1 436 ? 26.720 -0.219 -7.310 1.00 94.44 436 HIS A CA 1
ATOM 3448 C C . HIS A 1 436 ? 26.436 0.737 -6.153 1.00 94.44 436 HIS A C 1
ATOM 3450 O O . HIS A 1 436 ? 25.404 1.404 -6.125 1.00 94.44 436 HIS A O 1
ATOM 3456 N N . TRP A 1 437 ? 27.359 0.789 -5.197 1.00 93.94 437 TRP A N 1
ATOM 3457 C CA . TRP A 1 437 ? 27.326 1.718 -4.073 1.00 93.94 437 TRP A CA 1
ATOM 3458 C C . TRP A 1 437 ? 28.330 2.824 -4.362 1.00 93.94 437 TRP A C 1
ATOM 3460 O O . TRP A 1 437 ? 29.527 2.577 -4.270 1.00 93.94 437 TRP A O 1
ATOM 3470 N N . LEU A 1 438 ? 27.842 4.001 -4.744 1.00 93.81 438 LEU A N 1
ATOM 3471 C CA . LEU A 1 438 ? 28.686 5.098 -5.212 1.00 93.81 438 LEU A CA 1
ATOM 3472 C C . LEU A 1 438 ? 28.988 6.081 -4.082 1.00 93.81 438 LEU A C 1
ATOM 3474 O O . LEU A 1 438 ? 28.089 6.439 -3.311 1.00 93.81 438 LEU A O 1
ATOM 3478 N N . SER A 1 439 ? 30.233 6.551 -4.002 1.00 93.81 439 SER A N 1
ATOM 3479 C CA . SER A 1 439 ? 30.586 7.733 -3.213 1.00 93.81 439 SER A CA 1
ATOM 3480 C C . SER A 1 439 ? 29.840 8.966 -3.734 1.00 93.81 439 SER A C 1
ATOM 3482 O O . SER A 1 439 ? 29.194 8.940 -4.787 1.00 93.81 439 SER A O 1
ATOM 3484 N N . ARG A 1 440 ? 29.907 10.074 -2.994 1.00 92.88 440 ARG A N 1
ATOM 3485 C CA . ARG A 1 440 ? 29.248 11.307 -3.429 1.00 92.88 440 ARG A CA 1
ATOM 3486 C C . ARG A 1 440 ? 29.839 11.823 -4.738 1.00 92.88 440 ARG A C 1
ATOM 3488 O O . ARG A 1 440 ? 29.096 12.219 -5.627 1.00 92.88 440 ARG A O 1
ATOM 3495 N N . GLU A 1 441 ? 31.159 11.770 -4.859 1.00 93.25 441 GLU A N 1
ATOM 3496 C CA . GLU A 1 441 ? 31.914 12.184 -6.040 1.00 93.25 441 GLU A CA 1
ATOM 3497 C C . GLU A 1 441 ? 31.599 11.280 -7.238 1.00 93.25 441 GLU A C 1
ATOM 3499 O O . GLU A 1 441 ? 31.330 11.772 -8.332 1.00 93.25 441 GLU A O 1
ATOM 3504 N N . GLU A 1 442 ? 31.554 9.962 -7.021 1.00 93.38 442 GLU A N 1
ATOM 3505 C CA . GLU A 1 442 ? 31.185 8.989 -8.054 1.00 93.38 442 GLU A CA 1
ATOM 3506 C C . GLU A 1 442 ? 29.735 9.170 -8.523 1.00 93.38 442 GLU A C 1
ATOM 3508 O O . GLU A 1 442 ? 29.461 9.048 -9.714 1.00 93.38 442 GLU A O 1
ATOM 3513 N N . MET A 1 443 ? 28.802 9.491 -7.615 1.00 93.25 443 MET A N 1
ATOM 3514 C CA . MET A 1 443 ? 27.410 9.765 -7.983 1.00 93.25 443 MET A CA 1
ATOM 3515 C C . MET A 1 443 ? 27.280 11.047 -8.806 1.00 93.25 443 MET A C 1
ATOM 3517 O O . MET A 1 443 ? 26.503 11.060 -9.752 1.00 93.25 443 MET A O 1
ATOM 3521 N N . VAL A 1 444 ? 28.036 12.104 -8.484 1.00 92.44 444 VAL A N 1
ATOM 3522 C CA . VAL A 1 444 ? 28.064 13.331 -9.302 1.00 92.44 444 VAL A CA 1
ATOM 3523 C C . VAL A 1 444 ? 28.541 13.004 -10.714 1.00 92.44 444 VAL A C 1
ATOM 3525 O O . VAL A 1 444 ? 27.837 13.305 -11.674 1.00 92.44 444 VAL A O 1
ATOM 3528 N N . ALA A 1 445 ? 29.680 12.319 -10.841 1.00 91.88 445 ALA A N 1
ATOM 3529 C CA . ALA A 1 445 ? 30.224 11.935 -12.142 1.00 91.88 445 ALA A CA 1
ATOM 3530 C C . ALA A 1 445 ? 29.260 11.026 -12.931 1.00 91.88 445 ALA A C 1
ATOM 3532 O O . ALA A 1 445 ? 29.082 11.194 -14.139 1.00 91.88 445 ALA A O 1
ATOM 3533 N N . PHE A 1 446 ? 28.603 10.081 -12.249 1.00 92.12 446 PHE A N 1
ATOM 3534 C CA . PHE A 1 446 ? 27.578 9.229 -12.846 1.00 92.12 446 PHE A CA 1
ATOM 3535 C C . PHE A 1 446 ? 26.368 10.038 -13.332 1.00 92.12 446 PHE A C 1
ATOM 3537 O O . PHE A 1 446 ? 25.936 9.848 -14.465 1.00 92.12 446 PHE A O 1
ATOM 3544 N N . GLU A 1 447 ? 25.816 10.925 -12.501 1.00 88.19 447 GLU A N 1
ATOM 3545 C CA . GLU A 1 447 ? 24.642 11.734 -12.844 1.00 88.19 447 GLU A CA 1
ATOM 3546 C C . GLU A 1 447 ? 24.927 12.686 -14.007 1.00 88.19 447 GLU A C 1
ATOM 3548 O O . GLU A 1 447 ? 24.103 12.791 -14.913 1.00 88.19 447 GLU A O 1
ATOM 3553 N N . GLU A 1 448 ? 26.107 13.311 -14.041 1.00 88.19 448 GLU A N 1
ATOM 3554 C CA . GLU A 1 448 ? 26.553 14.130 -15.174 1.00 88.19 448 GLU A CA 1
ATOM 3555 C C . GLU A 1 448 ? 26.562 13.323 -16.481 1.00 88.19 448 GLU A C 1
ATOM 3557 O O . GLU A 1 448 ? 25.971 13.745 -17.479 1.00 88.19 448 GLU A O 1
ATOM 3562 N N . ALA A 1 449 ? 27.162 12.127 -16.472 1.00 86.81 449 ALA A N 1
ATOM 3563 C CA . ALA A 1 449 ? 27.199 11.252 -17.642 1.00 86.81 449 ALA A CA 1
ATOM 3564 C C . ALA A 1 449 ? 25.804 10.728 -18.032 1.00 86.81 449 ALA A C 1
ATOM 3566 O O . ALA A 1 449 ? 25.458 10.680 -19.215 1.00 86.81 449 ALA A O 1
ATOM 3567 N N . TYR A 1 450 ? 24.989 10.353 -17.045 1.00 84.94 450 TYR A N 1
ATOM 3568 C CA . TYR A 1 450 ? 23.643 9.818 -17.236 1.00 84.94 450 TYR A CA 1
ATOM 3569 C C . TYR A 1 450 ? 22.694 10.856 -17.841 1.00 84.94 450 TYR A C 1
ATOM 3571 O O . TYR A 1 450 ? 22.000 10.560 -18.817 1.00 84.94 450 TYR A O 1
ATOM 3579 N N . PHE A 1 451 ? 22.687 12.084 -17.313 1.00 82.88 451 PHE A N 1
ATOM 3580 C CA . PHE A 1 451 ? 21.840 13.154 -17.839 1.00 82.88 451 PHE A CA 1
ATOM 3581 C C . PHE A 1 451 ? 22.285 13.605 -19.232 1.00 82.88 451 PHE A C 1
ATOM 3583 O O . PHE A 1 451 ? 21.436 13.785 -20.103 1.00 82.88 451 PHE A O 1
ATOM 3590 N N . HIS A 1 452 ? 23.595 13.683 -19.484 1.00 83.50 452 HIS A N 1
ATOM 3591 C CA . HIS A 1 452 ? 24.122 13.985 -20.816 1.00 83.50 452 HIS A CA 1
ATOM 3592 C C . HIS A 1 452 ? 23.765 12.907 -21.858 1.00 83.50 452 HIS A C 1
ATOM 3594 O O . HIS A 1 452 ? 23.523 13.208 -23.025 1.00 83.50 452 HIS A O 1
ATOM 3600 N N . TRP A 1 453 ? 23.711 11.636 -21.455 1.00 80.50 453 TRP A N 1
ATOM 3601 C CA . TRP A 1 453 ? 23.325 10.532 -22.336 1.00 80.50 453 TRP A CA 1
ATOM 3602 C C . TRP A 1 453 ? 21.825 10.500 -22.648 1.00 80.50 453 TRP A C 1
ATOM 3604 O O . TRP A 1 453 ? 21.447 10.200 -23.783 1.00 80.50 453 TRP A O 1
ATOM 3614 N N . ILE A 1 454 ? 20.968 10.791 -21.665 1.00 77.06 454 ILE A N 1
ATOM 3615 C CA . ILE A 1 454 ? 19.518 10.628 -21.814 1.00 77.06 454 ILE A CA 1
ATOM 3616 C C . ILE A 1 454 ? 18.833 11.821 -22.487 1.00 77.06 454 ILE A C 1
ATOM 3618 O O . ILE A 1 454 ? 17.801 11.643 -23.131 1.00 77.06 454 ILE A O 1
ATOM 3622 N N . GLU A 1 455 ? 19.394 13.025 -22.375 1.00 77.12 455 GLU A N 1
ATOM 3623 C CA . GLU A 1 455 ? 18.835 14.242 -22.976 1.00 77.12 455 GLU A CA 1
ATOM 3624 C C . GLU A 1 455 ? 18.649 14.121 -24.510 1.00 77.12 455 GLU A C 1
ATOM 3626 O O . GLU A 1 455 ? 17.535 14.370 -24.989 1.00 77.12 455 GLU A O 1
ATOM 3631 N N . PRO A 1 456 ? 19.635 13.625 -25.292 1.00 73.00 456 PRO A N 1
ATOM 3632 C CA . PRO A 1 456 ? 19.455 13.352 -26.720 1.00 73.00 456 PRO A CA 1
ATOM 3633 C C . PRO A 1 456 ? 18.407 12.281 -27.047 1.00 73.00 456 PRO A C 1
ATOM 3635 O O . PRO A 1 456 ? 17.852 12.290 -28.138 1.00 73.00 456 PRO A O 1
ATOM 3638 N N . LEU A 1 457 ? 18.140 11.335 -26.141 1.00 69.81 457 LEU A N 1
ATOM 3639 C CA . LEU A 1 457 ? 17.139 10.279 -26.360 1.00 69.81 457 LEU A CA 1
ATOM 3640 C C . LEU A 1 457 ? 15.701 10.788 -26.159 1.00 69.81 457 LEU A C 1
ATOM 3642 O O . LEU A 1 457 ? 14.753 10.182 -26.661 1.00 69.81 457 LEU A O 1
ATOM 3646 N N . GLN A 1 458 ? 15.545 11.901 -25.438 1.00 69.38 458 GLN A N 1
ATOM 3647 C CA . GLN A 1 458 ? 14.261 12.539 -25.134 1.00 69.38 458 GLN A CA 1
ATOM 3648 C C . GLN A 1 458 ? 13.835 13.571 -26.184 1.00 69.38 458 GLN A C 1
ATOM 3650 O O . GLN A 1 458 ? 12.683 14.009 -26.178 1.00 69.38 458 GLN A O 1
ATOM 3655 N N . THR A 1 459 ? 14.743 13.964 -27.079 1.00 60.88 459 THR A N 1
ATOM 3656 C CA . THR A 1 459 ? 14.482 14.899 -28.177 1.00 60.88 459 THR A CA 1
ATOM 3657 C C . THR A 1 459 ? 14.457 14.133 -29.511 1.00 60.88 459 THR A C 1
ATOM 3659 O O . THR A 1 459 ? 15.487 13.591 -29.901 1.00 60.88 459 THR A O 1
ATOM 3662 N N . PRO A 1 460 ? 13.290 14.010 -30.183 1.00 53.28 460 PRO A N 1
ATOM 3663 C CA . PRO A 1 460 ? 13.142 13.214 -31.408 1.00 53.28 460 PRO A CA 1
ATOM 3664 C C . PRO A 1 460 ? 13.880 13.780 -32.627 1.00 53.28 460 PRO A C 1
ATOM 3666 O O . PRO A 1 460 ? 14.028 15.022 -32.721 1.00 53.28 460 PRO A O 1
#

Sequence (460 aa):
GVAAIHQLRISLPGSTQVASTEEGEAWELILPDGKAPVLIVPGPSAALAPGEGVALSKKGLPVHVSWATTLEKLDQLKRAENERTKPQRQETGQLAFRPGRQRQAALHQSIQHQFPEIYGVGEVGLPWPASPQRVAQARQFKAYLALFDQLLANAFAQLEGAGKLFSLMAGASEKVYFSQSMRNEIPGFESLIRWEAFGLTGRDPKFKQAIVYQERIQEWTESVVNEERVPEWTEEKDKDIVKENLWERRNRLLNHLLARFGEQLDEHDASLKKQLFAHKETLLNNYPQLSRERGKAFNYTKPIASAGPDEPITGPLRSNVSGLERRLALLLGFPPVQPVSLAGLSENAPGGFHLVEHILLRPSVSDKKQQSPIMELPVGADGSRPPLKDPFSLQLSFMFPAWLYRFEEVKNPGFRKVVAKTLREETPAHLRIFVHWLSREEMVAFEEAYFHWIEPLQTP

Solvent-accessible surface area (backbone atoms only — not comparable to full-atom values): 28358 Å² total; per-residue (Å²): 138,83,90,78,84,92,76,55,77,50,70,49,94,97,52,92,60,65,22,38,72,57,96,89,54,57,80,68,79,89,72,61,90,97,61,78,93,74,88,83,71,74,49,86,84,54,85,62,58,97,89,57,80,87,86,45,66,60,95,89,41,81,52,91,74,65,48,56,66,48,50,55,50,49,51,51,48,51,50,54,44,50,64,68,67,39,70,74,75,57,66,73,68,70,80,75,70,79,82,81,81,89,77,67,56,42,77,64,78,38,66,47,70,74,47,63,64,92,58,24,41,25,78,84,31,64,67,87,89,67,55,72,68,56,54,51,52,26,50,52,52,43,57,57,50,50,56,55,40,48,54,52,28,24,52,24,22,35,60,51,43,42,66,38,67,73,43,59,55,72,85,54,54,63,46,90,56,43,60,62,84,55,69,86,51,36,56,68,39,62,66,79,70,50,43,81,85,69,75,63,60,99,79,45,75,71,62,60,52,58,65,44,52,55,56,50,55,54,38,56,40,64,29,29,61,89,71,71,42,66,47,88,84,52,53,78,89,48,44,62,58,53,52,50,53,50,46,53,53,51,51,52,52,52,48,56,59,35,45,78,75,74,46,82,77,76,89,87,50,83,92,42,58,71,58,50,52,54,36,54,40,51,48,58,55,41,35,72,57,52,64,73,30,39,86,39,71,59,56,59,67,46,65,86,67,73,76,57,99,84,52,78,82,86,52,81,58,66,92,66,57,25,23,49,58,57,50,49,28,43,63,73,63,22,53,61,68,53,66,94,64,68,59,83,55,56,46,85,48,79,55,59,70,47,80,44,58,33,57,76,70,50,88,49,89,79,49,79,75,62,92,72,76,96,69,81,76,72,62,42,100,84,73,45,70,65,88,62,93,66,85,26,68,54,34,36,41,37,44,33,61,36,70,24,49,68,54,25,58,91,78,32,73,55,45,63,56,49,52,57,47,52,52,60,74,72,44,60,88,80,48,48,79,44,82,44,73,28,50,62,67,54,36,43,57,47,49,55,53,51,52,65,61,47,53,66,54,33,53,134

Secondary structure (DSSP, 8-state):
--------EEE-TT-S-EEESSTT-----PPPTTPPP---PPPTT----TT-S--EEETTEEE---HHHHHHHHHHHHHHHHHHHS----------PPPPPP--TT----GGGGS-GGG--SSS-SPSS--HHHHHHHHHHHHHHHHHHHHHHHHHHHHHHHHHHT--STTS-S-S------TTTSTTTHHHH--GGGT--TT-HHHHHHHHHHHHHHHHHH--GGGT---TTS-HHHHHHHHHHHHHHHHHHHHHHHHTTT-------GGGHHHHHHHHHHHHHTHHHHHHTTT----TTS---S--TTS-TTSSS-SS--HHHHHHHHHTT--SS--S-STT--TTS----EEEEGGGGS--GGGGG-SS-SSPPPPPTTSPPP--S-SSTTEEEEEEETTSGGG-TTTSTTHHHHHHHHHHHHS-TTSEEEEEEE-HHHHHHHHHHHHHHHHHHH--

Nearest PDB structures (foldseek):
  7b5h-assembly1_AD  TM=5.094E-01  e=3.808E-10  Nostoc sp. PCC 7120 = FACHB-418
  7aeb-assembly1_A  TM=5.829E-01  e=2.088E-07  Algoriphagus machipongonensis
  6j0n-assembly1_P  TM=5.494E-01  e=7.821E-08  Photorhabdus asymbiotica subsp. asymbiotica ATCC 43949

Foldseek 3Di:
DDPDDPKDWDDDVPDPDIAIPDPPGDNDDDDPPPDDDDDDADDPPDDDDVPPHDWDDDPRHTDDDDSHVVVVVVVVVVVVVCVVPPPPCPVVPPPPPDDDDDPLQLDAAQCLCVDPCCLQQHQVGDDPPDDPVSNVNSLVVLVVSVVVSQVVSQVSQQVSCVCLLLDLAPPSDLFLGGGDACCPRGHPSVVSLVCVVVVDPPPDPVNVVPVCVRVQVVQLRVDGLLVLRHPPPPDPVCSVVSSVVRLVSSVVSLQVLCVVVVDDQDDQDPVCSNLLSVLSSLCSNCVVVLVVQLQPDFDLLADPDDDDPPDPPPHQADPGDGSVQQVLCSNLSHRSDADLAQLPDDQAHSFGKDKDQLLLLPDDPVCPPPPDRLDDQDAPPVRHRPPPVDPRPQEMEIETACRHQSNPCVNRPCSVVVSVVSCCVSDPPSHHYHYHHDYSVRSVVSSVSVCSVSVVSNHD

pLDDT: mean 75.29, std 14.67, range [34.66, 94.5]